Protein AF-A0A4P8NWW1-F1 (afdb_monomer)

Radius of gyration: 27.68 Å; Cα contacts (8 Å, |Δi|>4): 545; chains: 1; bounding box: 70×54×99 Å

Secondary structure (DSSP, 8-state):
---------------HHHHHHHHHHHHHHHHHHHHHHHHHHHHT--SSS-S-TT---TTTTSTTT--STHHHHHHHHHHHHHHHHHHHHHHHHHHHHHSSPTT--GGGS-HHHHHHHHHHHHHHHHHHHHHHHHHHHHHHHHS---SS-GGGT--HHHHHTT------HHHHHHHHHSTTTTTSPPPPHHHHHHHHHHHHHHEEEEE-TTS-EEEEEEEEGGGHHHHHHHHHHH--SEEEEETTTEEEEEE--HHHHHHHHHHHTTT---HHHHHHHHHHHHHHHTSS--SS-PPPPP-------SSSSHHHHHHHHHEEEEEEE-SSSS-EEEEEEEEEESGGGHHHHHHHHHHHT--EEEE-SSTTEEEEEEESHHHHHHHHHHHHHTTTT--HHHHHHHHHHHHHHHHHHHTTTSSHHHHHHHHHHHHHHT-----

Structure (mmCIF, N/CA/C/O backbone):
data_AF-A0A4P8NWW1-F1
#
_entry.id   AF-A0A4P8NWW1-F1
#
loop_
_atom_site.group_PDB
_atom_site.id
_atom_site.type_symbol
_atom_site.label_atom_id
_atom_site.label_alt_id
_atom_site.label_comp_id
_atom_site.label_asym_id
_atom_site.label_entity_id
_atom_site.label_seq_id
_atom_site.pdbx_PDB_ins_code
_atom_site.Cartn_x
_atom_site.Cartn_y
_atom_site.Cartn_z
_atom_site.occupancy
_atom_site.B_iso_or_equiv
_atom_site.auth_seq_id
_atom_site.auth_comp_id
_atom_site.auth_asym_id
_atom_site.auth_atom_id
_atom_site.pdbx_PDB_model_num
ATOM 1 N N . MET A 1 1 ? -26.104 7.869 -70.528 1.00 32.19 1 MET A N 1
ATOM 2 C CA . MET A 1 1 ? -25.045 7.899 -71.563 1.00 32.19 1 MET A CA 1
ATOM 3 C C . MET A 1 1 ? -24.448 9.301 -71.593 1.00 32.19 1 MET A C 1
ATOM 5 O O . MET A 1 1 ? -25.108 10.221 -72.036 1.00 32.19 1 MET A O 1
ATOM 9 N N . ILE A 1 2 ? -23.419 9.546 -70.782 1.00 38.09 2 ILE A N 1
ATOM 10 C CA . ILE A 1 2 ? -22.024 9.767 -71.215 1.00 38.09 2 ILE A CA 1
ATOM 11 C C . ILE A 1 2 ? -21.877 10.932 -72.208 1.00 38.09 2 ILE A C 1
ATOM 13 O O . ILE A 1 2 ? -22.088 10.762 -73.403 1.00 38.09 2 ILE A O 1
ATOM 17 N N . LYS A 1 3 ? -21.346 12.056 -71.718 1.00 30.05 3 LYS A N 1
ATOM 18 C CA . LYS A 1 3 ? -20.179 12.682 -72.349 1.00 30.05 3 LYS A CA 1
ATOM 19 C C . LYS A 1 3 ? -19.325 13.379 -71.294 1.00 30.05 3 LYS A C 1
ATOM 21 O O . LYS A 1 3 ? -19.803 14.184 -70.503 1.00 30.05 3 LYS A O 1
ATOM 26 N N . GLN A 1 4 ? -18.074 12.941 -71.263 1.00 38.28 4 GLN A N 1
ATOM 27 C CA . GLN A 1 4 ? -16.996 13.375 -70.392 1.00 38.28 4 GLN A CA 1
ATOM 28 C C . GLN A 1 4 ? -16.669 14.853 -70.622 1.00 38.28 4 GLN A C 1
ATOM 30 O O . GLN A 1 4 ? -16.572 15.295 -71.765 1.00 38.28 4 GLN A O 1
ATOM 35 N N . TRP A 1 5 ? -16.390 15.574 -69.537 1.00 28.94 5 TRP A N 1
ATOM 36 C CA . TRP A 1 5 ? -15.520 16.744 -69.574 1.00 28.94 5 TRP A CA 1
ATOM 37 C C . TRP A 1 5 ? -14.278 16.417 -68.748 1.00 28.94 5 TRP A C 1
ATOM 39 O O . TRP A 1 5 ? -14.261 16.488 -67.520 1.00 28.94 5 TRP A O 1
ATOM 49 N N . THR A 1 6 ? -13.257 15.935 -69.448 1.00 46.81 6 THR A N 1
ATOM 50 C CA . THR A 1 6 ? -11.897 15.746 -68.951 1.00 46.81 6 THR A CA 1
ATOM 51 C C . THR A 1 6 ? -11.188 17.096 -68.958 1.00 46.81 6 THR A C 1
ATOM 53 O O . THR A 1 6 ? -10.738 17.556 -70.003 1.00 46.81 6 THR A O 1
ATOM 56 N N . GLY A 1 7 ? -11.083 17.721 -67.789 1.00 31.69 7 GLY A N 1
ATOM 57 C CA . GLY A 1 7 ? -10.144 18.809 -67.519 1.00 31.69 7 GLY A CA 1
ATOM 58 C C . GLY A 1 7 ? -9.296 18.437 -66.300 1.00 31.69 7 GLY A C 1
ATOM 59 O O . GLY A 1 7 ? -9.833 17.836 -65.362 1.00 31.69 7 GLY A O 1
ATOM 60 N N . PRO A 1 8 ? -7.984 18.725 -66.290 1.00 31.38 8 PRO A N 1
ATOM 61 C CA . PRO A 1 8 ? -7.112 18.313 -65.203 1.00 31.38 8 PRO A CA 1
ATOM 62 C C . PRO A 1 8 ? -7.556 19.033 -63.929 1.00 31.38 8 PRO A C 1
ATOM 64 O O . PRO A 1 8 ? -7.483 20.259 -63.843 1.00 31.38 8 PRO A O 1
ATOM 67 N N . ARG A 1 9 ? -8.006 18.284 -62.911 1.00 33.44 9 ARG A N 1
ATOM 68 C CA . ARG A 1 9 ? -8.023 18.830 -61.552 1.00 33.44 9 ARG A CA 1
ATOM 69 C C . ARG A 1 9 ? -6.575 19.097 -61.203 1.00 33.44 9 ARG A C 1
ATOM 71 O O . ARG A 1 9 ? -5.836 18.175 -60.873 1.00 33.44 9 ARG A O 1
ATOM 78 N N . VAL A 1 10 ? -6.204 20.367 -61.325 1.00 33.72 10 VAL A N 1
ATOM 79 C CA . VAL A 1 10 ? -5.019 20.967 -60.735 1.00 33.72 10 VAL A CA 1
ATOM 80 C C . VAL A 1 10 ? -4.904 20.389 -59.335 1.00 33.72 10 VAL A C 1
ATOM 82 O O . VAL A 1 10 ? -5.680 20.710 -58.434 1.00 33.72 10 VAL A O 1
ATOM 85 N N . GLN A 1 11 ? -3.967 19.460 -59.191 1.00 36.72 11 GLN A N 1
ATOM 86 C CA . GLN A 1 11 ? -3.536 18.924 -57.922 1.00 36.72 11 GLN A CA 1
ATOM 87 C C . GLN A 1 11 ? -2.785 20.083 -57.280 1.00 36.72 11 GLN A C 1
ATOM 89 O O . GLN A 1 11 ? -1.569 20.219 -57.417 1.00 36.72 11 GLN A O 1
ATOM 94 N N . SER A 1 12 ? -3.541 21.021 -56.698 1.00 34.25 12 SER A N 1
ATOM 95 C CA . SER A 1 12 ? -2.944 22.110 -55.956 1.00 34.25 12 SER A CA 1
ATOM 96 C C . SER A 1 12 ? -2.092 21.438 -54.897 1.00 34.25 12 SER A C 1
ATOM 98 O O . SER A 1 12 ? -2.551 20.563 -54.156 1.00 34.25 12 SER A O 1
ATOM 100 N N . ARG A 1 13 ? -0.802 21.772 -54.916 1.00 39.47 13 ARG A N 1
ATOM 101 C CA . ARG A 1 13 ? 0.135 21.472 -53.846 1.00 39.47 13 ARG A CA 1
ATOM 102 C C . ARG A 1 13 ? -0.542 21.895 -52.540 1.00 39.47 13 ARG A C 1
ATOM 104 O O . ARG A 1 13 ? -0.428 23.048 -52.139 1.00 39.47 13 ARG A O 1
ATOM 111 N N . LYS A 1 14 ? -1.234 20.976 -51.860 1.00 40.03 14 LYS A N 1
ATOM 112 C CA . LYS A 1 14 ? -1.420 21.062 -50.415 1.00 40.03 14 LYS A CA 1
ATOM 113 C C . LYS A 1 14 ? -0.029 20.832 -49.866 1.00 40.03 14 LYS A C 1
ATOM 115 O O . LYS A 1 14 ? 0.466 19.716 -49.762 1.00 40.03 14 LYS A O 1
ATOM 120 N N . THR A 1 15 ? 0.639 21.964 -49.733 1.00 36.03 15 THR A N 1
ATOM 121 C CA . THR A 1 15 ? 2.016 22.163 -49.344 1.00 36.03 15 THR A CA 1
ATOM 122 C C . THR A 1 15 ? 2.398 21.220 -48.211 1.00 36.03 15 THR A C 1
ATOM 124 O O . THR A 1 15 ? 1.641 21.030 -47.254 1.00 36.03 15 THR A O 1
ATOM 127 N N . LEU A 1 16 ? 3.621 20.692 -48.285 1.00 36.16 16 LEU A N 1
ATOM 128 C CA . LEU A 1 16 ? 4.319 20.033 -47.178 1.00 36.16 16 LEU A CA 1
ATOM 129 C C . LEU A 1 16 ? 4.215 20.839 -45.860 1.00 36.16 16 LEU A C 1
ATOM 131 O O . LEU A 1 16 ? 4.275 20.256 -44.781 1.00 36.16 16 LEU A O 1
ATOM 135 N N . SER A 1 17 ? 3.985 22.160 -45.936 1.00 38.06 17 SER A N 1
ATOM 136 C CA . SER A 1 17 ? 3.735 23.012 -44.770 1.00 38.06 17 SER A CA 1
ATOM 137 C C . SER A 1 17 ? 2.438 22.677 -44.024 1.00 38.06 17 SER A C 1
ATOM 139 O O . SER A 1 17 ? 2.439 22.740 -42.803 1.00 38.06 17 SER A O 1
ATOM 141 N N . SER A 1 18 ? 1.364 22.234 -44.690 1.00 44.62 18 SER A N 1
ATOM 142 C CA . SER A 1 18 ? 0.098 21.865 -44.025 1.00 44.62 18 SER A CA 1
ATOM 143 C C . SER A 1 18 ? 0.214 20.584 -43.191 1.00 44.62 18 SER A C 1
ATOM 145 O O . SER A 1 18 ? -0.376 20.488 -42.115 1.00 44.62 18 SER A O 1
ATOM 147 N N . SER A 1 19 ? 1.034 19.634 -43.651 1.00 46.31 19 SER A N 1
ATOM 148 C CA . SER A 1 19 ? 1.353 18.389 -42.948 1.00 46.31 19 SER A CA 1
ATOM 149 C C . SER A 1 19 ? 2.227 18.639 -41.720 1.00 46.31 19 SER A C 1
ATOM 151 O O . SER A 1 19 ? 1.983 18.036 -40.676 1.00 46.31 19 SER A O 1
ATOM 153 N N . LEU A 1 20 ? 3.223 19.522 -41.830 1.00 44.34 20 LEU A N 1
ATOM 154 C CA . LEU A 1 20 ? 4.071 19.902 -40.701 1.00 44.34 20 LEU A CA 1
ATOM 155 C C . LEU A 1 20 ? 3.281 20.723 -39.674 1.00 44.34 20 LEU A C 1
ATOM 157 O O . LEU A 1 20 ? 3.388 20.465 -38.482 1.00 44.34 20 LEU A O 1
ATOM 161 N N . PHE A 1 21 ? 2.419 21.634 -40.132 1.00 41.75 21 PHE A N 1
ATOM 162 C CA . PHE A 1 21 ? 1.551 22.445 -39.278 1.00 41.75 21 PHE A CA 1
ATOM 163 C C . PHE A 1 21 ? 0.512 21.591 -38.535 1.00 41.75 21 PHE A C 1
ATOM 165 O O . PHE A 1 21 ? 0.325 21.773 -37.339 1.00 41.75 21 PHE A O 1
ATOM 172 N N . HIS A 1 22 ? -0.087 20.583 -39.184 1.00 49.75 22 HIS A N 1
ATOM 173 C CA . HIS A 1 22 ? -0.968 19.616 -38.512 1.00 49.75 22 HIS A CA 1
ATOM 174 C C . HIS A 1 22 ? -0.215 18.717 -37.527 1.00 49.75 22 HIS A C 1
ATOM 176 O O . HIS A 1 22 ? -0.719 18.453 -36.442 1.00 49.75 22 HIS A O 1
ATOM 182 N N . ARG A 1 23 ? 1.000 18.265 -37.863 1.00 47.06 23 ARG A N 1
ATOM 183 C CA . ARG A 1 23 ? 1.832 17.470 -36.944 1.00 47.06 23 ARG A CA 1
ATOM 184 C C . ARG A 1 23 ? 2.255 18.282 -35.721 1.00 47.06 23 ARG A C 1
ATOM 186 O O . ARG A 1 23 ? 2.210 17.756 -34.615 1.00 47.06 23 ARG A O 1
ATOM 193 N N . ILE A 1 24 ? 2.600 19.556 -35.907 1.00 47.06 24 ILE A N 1
ATOM 194 C CA . ILE A 1 24 ? 2.921 20.492 -34.824 1.00 47.06 24 ILE A CA 1
ATOM 195 C C . ILE A 1 24 ? 1.677 20.790 -33.990 1.00 47.06 24 ILE A C 1
ATOM 197 O O . ILE A 1 24 ? 1.785 20.737 -32.775 1.00 47.06 24 ILE A O 1
ATOM 201 N N . ILE A 1 25 ? 0.505 21.018 -34.596 1.00 48.00 25 ILE A N 1
ATOM 202 C CA . ILE A 1 25 ? -0.755 21.205 -33.863 1.00 48.00 25 ILE A CA 1
ATOM 203 C C . ILE A 1 25 ? -1.078 19.960 -33.051 1.00 48.00 25 ILE A C 1
ATOM 205 O O . ILE A 1 25 ? -1.258 20.090 -31.856 1.00 48.00 25 ILE A O 1
ATOM 209 N N . VAL A 1 26 ? -1.082 18.758 -33.631 1.00 49.09 26 VAL A N 1
ATOM 210 C CA . VAL A 1 26 ? -1.387 17.518 -32.897 1.00 49.09 26 VAL A CA 1
ATOM 211 C C . VAL A 1 26 ? -0.372 17.263 -31.778 1.00 49.09 26 VAL A C 1
ATOM 213 O O . VAL A 1 26 ? -0.776 16.881 -30.685 1.00 49.09 26 VAL A O 1
ATOM 216 N N . LEU A 1 27 ? 0.921 17.535 -31.986 1.00 47.03 27 LEU A N 1
ATOM 217 C CA . LEU A 1 27 ? 1.941 17.425 -30.935 1.00 47.03 27 LEU A CA 1
ATOM 218 C C . LEU A 1 27 ? 1.785 18.498 -29.846 1.00 47.03 27 LEU A C 1
ATOM 220 O O . LEU A 1 27 ? 1.883 18.167 -28.668 1.00 47.03 27 LEU A O 1
ATOM 224 N N . TYR A 1 28 ? 1.486 19.753 -30.200 1.00 48.19 28 TYR A N 1
ATOM 225 C CA . TYR A 1 28 ? 1.187 20.827 -29.243 1.00 48.19 28 TYR A CA 1
ATOM 226 C C . TYR A 1 28 ? -0.140 20.605 -28.512 1.00 48.19 28 TYR A C 1
ATOM 228 O O . TYR A 1 28 ? -0.247 20.985 -27.353 1.00 48.19 28 TYR A O 1
ATOM 236 N N . TYR A 1 29 ? -1.130 19.975 -29.148 1.00 50.66 29 TYR A N 1
ATOM 237 C CA . TYR A 1 29 ? -2.439 19.664 -28.571 1.00 50.66 29 TYR A CA 1
ATOM 238 C C . TYR A 1 29 ? -2.359 18.443 -27.654 1.00 50.66 29 TYR A C 1
ATOM 240 O O . TYR A 1 29 ? -2.917 18.470 -26.567 1.00 50.66 29 TYR A O 1
ATOM 248 N N . MET A 1 30 ? -1.600 17.407 -28.027 1.00 45.44 30 MET A N 1
ATOM 249 C CA . MET A 1 30 ? -1.312 16.257 -27.160 1.00 45.44 30 MET A CA 1
ATOM 250 C C . MET A 1 30 ? -0.456 16.671 -25.961 1.00 45.44 30 MET A C 1
ATOM 252 O O . MET A 1 30 ? -0.782 16.345 -24.824 1.00 45.44 30 MET A O 1
ATOM 256 N N . HIS A 1 31 ? 0.598 17.459 -26.187 1.00 44.41 31 HIS A N 1
ATOM 257 C CA . HIS A 1 31 ? 1.405 18.023 -25.107 1.00 44.41 31 HIS A CA 1
ATOM 258 C C . HIS A 1 31 ? 0.605 19.031 -24.270 1.00 44.41 31 HIS A C 1
ATOM 260 O O . HIS A 1 31 ? 0.808 19.105 -23.065 1.00 44.41 31 HIS A O 1
ATOM 266 N N . GLY A 1 32 ? -0.325 19.762 -24.893 1.00 43.28 32 GLY A N 1
ATOM 267 C CA . GLY A 1 32 ? -1.259 20.697 -24.275 1.00 43.28 32 GLY A CA 1
ATOM 268 C C . GLY A 1 32 ? -2.237 19.997 -23.346 1.00 43.28 32 GLY A C 1
ATOM 269 O O . GLY A 1 32 ? -2.194 20.287 -22.165 1.00 43.28 32 GLY A O 1
ATOM 270 N N . ILE A 1 33 ? -3.019 19.029 -23.833 1.00 45.59 33 ILE A N 1
ATOM 271 C CA . ILE A 1 33 ? -3.983 18.231 -23.054 1.00 45.59 33 ILE A CA 1
ATOM 272 C C . ILE A 1 33 ? -3.285 17.492 -21.910 1.00 45.59 33 ILE A C 1
ATOM 274 O O . ILE A 1 33 ? -3.755 17.537 -20.774 1.00 45.59 33 ILE A O 1
ATOM 278 N N . VAL A 1 34 ? -2.131 16.868 -22.171 1.00 42.66 34 VAL A N 1
ATOM 279 C CA . VAL A 1 34 ? -1.360 16.180 -21.127 1.00 42.66 34 VAL A CA 1
ATOM 280 C C . VAL A 1 34 ? -0.820 17.182 -20.105 1.00 42.66 34 VAL A C 1
ATOM 282 O O . VAL A 1 34 ? -0.957 16.923 -18.911 1.00 42.66 34 VAL A O 1
ATOM 285 N N . ARG A 1 35 ? -0.287 18.348 -20.516 1.00 38.34 35 ARG A N 1
ATOM 286 C CA . ARG A 1 35 ? 0.184 19.396 -19.587 1.00 38.34 35 ARG A CA 1
ATOM 287 C C . ARG A 1 35 ? -0.931 20.129 -18.860 1.00 38.34 35 ARG A C 1
ATOM 289 O O . ARG A 1 35 ? -0.703 20.485 -17.717 1.00 38.34 35 ARG A O 1
ATOM 296 N N . THR A 1 36 ? -2.075 20.429 -19.465 1.00 38.72 36 THR A N 1
ATOM 297 C CA . THR A 1 36 ? -3.174 21.128 -18.782 1.00 38.72 36 THR A CA 1
ATOM 298 C C . THR A 1 36 ? -3.878 20.193 -17.822 1.00 38.72 36 THR A C 1
ATOM 300 O O . THR A 1 36 ? -4.126 20.609 -16.700 1.00 38.72 36 THR A O 1
ATOM 303 N N . ASN A 1 37 ? -4.088 18.921 -18.174 1.00 39.88 37 ASN A N 1
ATOM 304 C CA . ASN A 1 37 ? -4.648 17.957 -17.227 1.00 39.88 37 ASN A CA 1
ATOM 305 C C . ASN A 1 37 ? -3.676 17.677 -16.068 1.00 39.88 37 ASN A C 1
ATOM 307 O O . ASN A 1 37 ? -4.102 17.683 -14.920 1.00 39.88 37 ASN A O 1
ATOM 311 N N . THR A 1 38 ? -2.362 17.565 -16.314 1.00 36.47 38 THR A N 1
ATOM 312 C CA . THR A 1 38 ? -1.380 17.434 -15.214 1.00 36.47 38 THR A CA 1
ATOM 313 C C . THR A 1 38 ? -1.136 18.733 -14.440 1.00 36.47 38 THR A C 1
ATOM 315 O O . THR A 1 38 ? -0.861 18.666 -13.250 1.00 36.47 38 THR A O 1
ATOM 318 N N . ARG A 1 39 ? -1.250 19.924 -15.048 1.00 29.95 39 ARG A N 1
ATOM 319 C CA . ARG A 1 39 ? -1.039 21.218 -14.362 1.00 29.95 39 ARG A CA 1
ATOM 320 C C . ARG A 1 39 ? -2.264 21.745 -13.630 1.00 29.95 39 ARG A C 1
ATOM 322 O O . ARG A 1 39 ? -2.076 22.412 -12.623 1.00 29.95 39 ARG A O 1
ATOM 329 N N . VAL A 1 40 ? -3.482 21.453 -14.084 1.00 39.44 40 VAL A N 1
ATOM 330 C CA . VAL A 1 40 ? -4.698 21.726 -13.300 1.00 39.44 40 VAL A CA 1
ATOM 331 C C . VAL A 1 40 ? -4.708 20.826 -12.063 1.00 39.44 40 VAL A C 1
ATOM 333 O O . VAL A 1 40 ? -4.954 21.324 -10.973 1.00 39.44 40 VAL A O 1
ATOM 336 N N . PHE A 1 41 ? -4.275 19.563 -12.188 1.00 37.50 41 PHE A N 1
ATOM 337 C CA . PHE A 1 41 ? -3.997 18.704 -11.031 1.00 37.50 41 PHE A CA 1
ATOM 338 C C . PHE A 1 41 ? -2.832 19.217 -10.158 1.00 37.50 41 PHE A C 1
ATOM 340 O O . PHE A 1 41 ? -2.935 19.188 -8.937 1.00 37.50 41 PHE A O 1
ATOM 347 N N . ALA A 1 42 ? -1.744 19.730 -10.749 1.00 29.06 42 ALA A N 1
ATOM 348 C CA . ALA A 1 42 ? -0.561 20.176 -9.999 1.00 29.06 42 ALA A CA 1
ATOM 349 C C . ALA A 1 42 ? -0.655 21.598 -9.401 1.00 29.06 42 ALA A C 1
ATOM 351 O O . ALA A 1 42 ? 0.135 21.954 -8.526 1.00 29.06 42 ALA A O 1
ATOM 352 N N . CYS A 1 43 ? -1.588 22.444 -9.850 1.00 31.50 43 CYS A N 1
ATOM 353 C CA . CYS A 1 43 ? -1.771 23.796 -9.303 1.00 31.50 43 CYS A CA 1
ATOM 354 C C . CYS A 1 43 ? -2.413 23.780 -7.905 1.00 31.50 43 CYS A C 1
ATOM 356 O O . CYS A 1 43 ? -2.253 24.737 -7.150 1.00 31.50 43 CYS A O 1
ATOM 358 N N . TYR A 1 44 ? -3.066 22.678 -7.537 1.00 38.03 44 TYR A N 1
ATOM 359 C CA . TYR A 1 44 ? -3.618 22.449 -6.201 1.00 38.03 44 TYR A CA 1
ATOM 360 C C . TYR A 1 44 ? -2.662 21.656 -5.284 1.00 38.03 44 TYR A C 1
ATOM 362 O O . TYR A 1 44 ? -2.989 21.336 -4.147 1.00 38.03 44 TYR A O 1
ATOM 370 N N . THR A 1 45 ? -1.429 21.384 -5.734 1.00 35.69 45 THR A N 1
ATOM 371 C CA . THR A 1 45 ? -0.409 20.663 -4.955 1.00 35.69 45 THR A CA 1
ATOM 372 C C . THR A 1 45 ? 0.813 21.528 -4.677 1.00 35.69 45 THR A C 1
ATOM 374 O O . THR A 1 45 ? 1.838 21.404 -5.348 1.00 35.69 45 THR A O 1
ATOM 377 N N . ARG A 1 46 ? 0.750 22.418 -3.680 1.00 25.08 46 ARG A N 1
ATOM 378 C CA . ARG A 1 46 ? 1.951 23.041 -3.085 1.00 25.08 46 ARG A CA 1
ATOM 379 C C . ARG A 1 46 ? 1.716 23.433 -1.612 1.00 25.08 46 ARG A C 1
ATOM 381 O O . ARG A 1 46 ? 0.575 23.579 -1.196 1.00 25.08 46 ARG A O 1
ATOM 388 N N . PRO A 1 47 ? 2.770 23.540 -0.776 1.00 28.83 47 PRO A N 1
ATOM 389 C CA . PRO A 1 47 ? 3.027 22.530 0.259 1.00 28.83 47 PRO A CA 1
ATOM 390 C C . PRO A 1 47 ? 2.522 22.871 1.668 1.00 28.83 47 PRO A C 1
ATOM 392 O O . PRO A 1 47 ? 2.860 22.155 2.602 1.00 28.83 47 PRO A O 1
ATOM 395 N N . ASN A 1 48 ? 1.732 23.931 1.855 1.00 29.44 48 ASN A N 1
ATOM 396 C CA . ASN A 1 48 ? 1.391 24.432 3.194 1.00 29.44 48 ASN A CA 1
ATOM 397 C C . ASN A 1 48 ? -0.119 24.620 3.390 1.00 29.44 48 ASN A C 1
ATOM 399 O O . ASN A 1 48 ? -0.583 25.712 3.706 1.00 29.44 48 ASN A O 1
ATOM 403 N N . GLY A 1 49 ? -0.888 23.545 3.227 1.00 28.91 49 GLY A N 1
ATOM 404 C CA . GLY A 1 49 ? -2.297 23.546 3.613 1.00 28.91 49 GLY A CA 1
ATOM 405 C C . GLY A 1 49 ? -3.050 22.325 3.112 1.00 28.91 49 GLY A C 1
ATOM 406 O O . GLY A 1 49 ? -3.504 22.328 1.982 1.00 28.91 49 GLY A O 1
ATOM 407 N N . SER A 1 50 ? -3.206 21.329 3.990 1.00 30.48 50 SER A N 1
ATOM 408 C CA . SER A 1 50 ? -4.127 20.187 3.873 1.00 30.48 50 SER A CA 1
ATOM 409 C C . SER A 1 50 ? -4.002 19.344 2.594 1.00 30.48 50 SER A C 1
ATOM 411 O O . SER A 1 50 ? -4.421 19.729 1.509 1.00 30.48 50 SER A O 1
ATOM 413 N N . SER A 1 51 ? -3.490 18.126 2.740 1.00 30.25 51 SER A N 1
ATOM 414 C CA . SER A 1 51 ? -3.321 17.106 1.698 1.00 30.25 51 SER A CA 1
ATOM 415 C C . SER A 1 51 ? -4.629 16.543 1.096 1.00 30.25 51 SER A C 1
ATOM 417 O O . SER A 1 51 ? -4.654 15.388 0.690 1.00 30.25 51 SER A O 1
ATOM 419 N N . ASN A 1 52 ? -5.710 17.326 1.010 1.00 38.09 52 ASN A N 1
ATOM 420 C CA . ASN A 1 52 ? -7.048 16.850 0.628 1.00 38.09 52 ASN A CA 1
ATOM 421 C C . ASN A 1 52 ? -7.543 17.353 -0.744 1.00 38.09 52 ASN A C 1
ATOM 423 O O . ASN A 1 52 ? -8.727 17.233 -1.041 1.00 38.09 52 ASN A O 1
ATOM 427 N N . GLN A 1 53 ? -6.697 17.932 -1.599 1.00 37.41 53 GLN A N 1
ATOM 428 C CA . GLN A 1 53 ? -7.174 18.584 -2.833 1.00 37.41 53 GLN A CA 1
ATOM 429 C C . GLN A 1 53 ? -7.224 17.697 -4.086 1.00 37.41 53 GLN A C 1
ATOM 431 O O . GLN A 1 53 ? -7.416 18.216 -5.182 1.00 37.41 53 GLN A O 1
ATOM 436 N N . HIS A 1 54 ? -7.108 16.373 -3.962 1.00 41.41 54 HIS A N 1
ATOM 437 C CA . HIS A 1 54 ? -7.121 15.516 -5.152 1.00 41.41 54 HIS A CA 1
ATOM 438 C C . HIS A 1 54 ? -8.486 14.994 -5.576 1.00 41.41 54 HIS A C 1
ATOM 440 O O . HIS A 1 54 ? -8.634 14.645 -6.744 1.00 41.41 54 HIS A O 1
ATOM 446 N N . ILE A 1 55 ? -9.501 14.993 -4.706 1.00 49.53 55 ILE A N 1
ATOM 447 C CA . ILE A 1 55 ? -10.857 14.580 -5.081 1.00 49.53 55 ILE A CA 1
ATOM 448 C C . ILE A 1 55 ? -11.870 15.365 -4.232 1.00 49.53 55 ILE A C 1
ATOM 450 O O . ILE A 1 55 ? -11.845 15.283 -3.006 1.00 49.53 55 ILE A O 1
ATOM 454 N N . CYS A 1 56 ? -12.768 16.119 -4.880 1.00 57.16 56 CYS A N 1
ATOM 455 C CA . CYS A 1 56 ? -13.931 16.752 -4.242 1.00 57.16 56 CYS A CA 1
ATOM 456 C C . CYS A 1 56 ? -14.891 15.648 -3.762 1.00 57.16 56 CYS A C 1
ATOM 458 O O . CYS A 1 56 ? -15.797 15.269 -4.488 1.00 57.16 56 CYS A O 1
ATOM 460 N N . TYR A 1 57 ? -14.608 15.031 -2.617 1.00 52.44 57 TYR A N 1
ATOM 461 C CA . TYR A 1 57 ? -15.307 13.836 -2.152 1.00 52.44 57 TYR A CA 1
ATOM 462 C C . TYR A 1 57 ? -16.432 14.203 -1.165 1.00 52.44 57 TYR A C 1
ATOM 464 O O . TYR A 1 57 ? -16.125 14.728 -0.091 1.00 52.44 57 TYR A O 1
ATOM 472 N N . PRO A 1 58 ? -17.716 13.931 -1.460 1.00 50.84 58 PRO A N 1
ATOM 473 C CA . PRO A 1 58 ? -18.798 14.183 -0.512 1.00 50.84 58 PRO A CA 1
ATOM 474 C C . PRO A 1 58 ? -18.765 13.196 0.663 1.00 50.84 58 PRO A C 1
ATOM 476 O O . PRO A 1 58 ? -18.404 12.032 0.478 1.00 50.84 58 PRO A O 1
ATOM 479 N N . PRO A 1 59 ? -19.169 13.608 1.878 1.00 52.00 59 PRO A N 1
ATOM 480 C CA . PRO A 1 59 ? -19.595 14.949 2.304 1.00 52.00 59 PRO A CA 1
ATOM 481 C C . PRO A 1 59 ? -18.466 15.943 2.622 1.00 52.00 59 PRO A C 1
ATOM 483 O O . PRO A 1 59 ? -18.751 17.073 3.003 1.00 52.00 59 PRO A O 1
ATOM 486 N N . LEU A 1 60 ? -17.179 15.590 2.494 1.00 52.44 60 LEU A N 1
ATOM 487 C CA . LEU A 1 60 ? -16.095 16.551 2.781 1.00 52.44 60 LEU A CA 1
ATOM 488 C C . LEU A 1 60 ? -16.113 17.733 1.820 1.00 52.44 60 LEU A C 1
ATOM 490 O O . LEU A 1 60 ? -15.707 18.822 2.189 1.00 52.44 60 LEU A O 1
ATOM 494 N N . SER A 1 61 ? -16.604 17.544 0.606 1.00 54.25 61 SER A N 1
ATOM 495 C CA . SER A 1 61 ? -16.835 18.628 -0.333 1.00 54.25 61 SER A CA 1
ATOM 496 C C . SER A 1 61 ? -18.156 19.359 -0.120 1.00 54.25 61 SER A C 1
ATOM 498 O O . SER A 1 61 ? -18.444 20.199 -0.951 1.00 54.25 61 SER A O 1
ATOM 500 N N . ASP A 1 62 ? -18.959 19.107 0.918 1.00 60.03 62 ASP A N 1
ATOM 501 C CA . ASP A 1 62 ? -20.227 19.826 1.131 1.00 60.03 62 ASP A CA 1
ATOM 502 C C . ASP A 1 62 ? -20.046 21.142 1.899 1.00 60.03 62 ASP A C 1
ATOM 504 O O . ASP A 1 62 ? -19.022 21.402 2.543 1.00 60.03 62 ASP A O 1
ATOM 508 N N . THR A 1 63 ? -21.067 21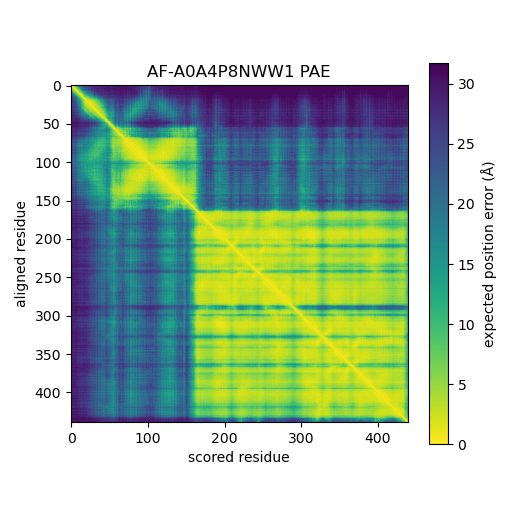.998 1.828 1.00 62.16 63 THR A N 1
ATOM 509 C CA . THR A 1 63 ? -21.112 23.320 2.471 1.00 62.16 63 THR A CA 1
ATOM 510 C C . THR A 1 63 ? -20.790 23.324 3.974 1.00 62.16 63 THR A C 1
ATOM 512 O O . THR A 1 63 ? -20.135 24.279 4.393 1.00 62.16 63 THR A O 1
ATOM 515 N N . PRO A 1 64 ? -21.115 22.298 4.796 1.00 58.34 64 PRO A N 1
ATOM 516 C CA . PRO A 1 64 ? -20.750 22.293 6.217 1.00 58.34 64 PRO A CA 1
ATOM 517 C C . PRO A 1 64 ? -19.241 22.189 6.480 1.00 58.34 64 PRO A C 1
ATOM 519 O O . PRO A 1 64 ? -18.765 22.670 7.506 1.00 58.34 64 PRO A O 1
ATOM 522 N N . TYR A 1 65 ? -18.483 21.564 5.573 1.00 52.06 65 TYR A N 1
ATOM 523 C CA . TYR A 1 65 ? -17.045 21.317 5.740 1.00 52.06 65 TYR A CA 1
ATOM 524 C C . TYR A 1 65 ? -16.188 22.278 4.908 1.00 52.06 65 TYR A C 1
ATOM 526 O O . TYR A 1 65 ? -15.071 22.611 5.304 1.00 52.06 65 TYR A O 1
ATOM 534 N N . HIS A 1 66 ? -16.719 22.767 3.784 1.00 59.09 66 HIS A N 1
ATOM 535 C CA . HIS A 1 66 ? -16.070 23.739 2.911 1.00 59.09 66 HIS A CA 1
ATOM 536 C C . HIS A 1 66 ? -17.064 24.825 2.472 1.00 59.09 66 HIS A C 1
ATOM 538 O O . HIS A 1 66 ? -17.697 24.738 1.416 1.00 59.09 66 HIS A O 1
ATOM 544 N N . LEU A 1 67 ? -17.135 25.880 3.292 1.00 58.19 67 LEU A N 1
ATOM 545 C CA . LEU A 1 67 ? -18.008 27.052 3.123 1.00 58.19 67 LEU A CA 1
ATOM 546 C C . LEU A 1 67 ? -17.574 28.005 1.989 1.00 58.19 67 LEU A C 1
ATOM 548 O O . LEU A 1 67 ? -18.336 28.884 1.602 1.00 58.19 67 LEU A O 1
ATOM 552 N N . GLY A 1 68 ? -16.343 27.879 1.480 1.00 66.00 68 GLY A N 1
ATOM 553 C CA . GLY A 1 68 ? -15.785 28.782 0.464 1.00 66.00 68 GLY A CA 1
ATOM 554 C C . GLY A 1 68 ? -15.974 28.300 -0.985 1.00 66.00 68 GLY A C 1
ATOM 555 O O . GLY A 1 68 ? -16.102 27.096 -1.216 1.00 66.00 68 GLY A O 1
ATOM 556 N N . PRO A 1 69 ? -15.858 29.203 -1.983 1.00 71.81 69 PRO A N 1
ATOM 557 C CA . PRO A 1 69 ? -16.055 28.892 -3.408 1.00 71.81 69 PRO A CA 1
ATOM 558 C C . PRO A 1 69 ? -14.915 28.061 -4.020 1.00 71.81 69 PRO A C 1
ATOM 560 O O . PRO A 1 69 ? -14.934 27.745 -5.206 1.00 71.81 69 PRO A O 1
ATOM 563 N N . ALA A 1 70 ? -13.882 27.731 -3.239 1.00 68.25 70 ALA A N 1
ATOM 564 C CA . ALA A 1 70 ? -12.702 27.018 -3.719 1.00 68.25 70 ALA A CA 1
ATOM 565 C C . ALA A 1 70 ? -13.055 25.646 -4.315 1.00 68.25 70 ALA A C 1
ATOM 567 O O . ALA A 1 70 ? -12.489 25.260 -5.337 1.00 68.25 70 ALA A O 1
ATOM 568 N N . VAL A 1 71 ? -14.008 24.934 -3.706 1.00 65.12 71 VAL A N 1
ATOM 569 C CA . VAL A 1 71 ? -14.477 23.631 -4.199 1.00 65.12 71 VAL A CA 1
ATOM 570 C C . VAL A 1 71 ? -15.267 23.807 -5.498 1.00 65.12 71 VAL A C 1
ATOM 572 O O . VAL A 1 71 ? -14.998 23.102 -6.464 1.00 65.12 71 VAL A O 1
ATOM 575 N N . ASP A 1 72 ? -16.144 24.809 -5.581 1.00 75.31 72 ASP A N 1
ATOM 576 C CA . ASP A 1 72 ? -16.950 25.079 -6.782 1.00 75.31 72 ASP A CA 1
ATOM 577 C C . ASP A 1 72 ? -16.086 25.518 -7.975 1.00 75.31 72 ASP A C 1
ATOM 579 O O . ASP A 1 72 ? -16.287 25.062 -9.100 1.00 75.31 72 ASP A O 1
ATOM 583 N N . LEU A 1 73 ? -15.056 26.337 -7.734 1.00 74.06 73 LEU A N 1
ATOM 584 C CA . LEU A 1 73 ? -14.073 26.720 -8.753 1.00 74.06 73 LEU A CA 1
ATOM 585 C C . LEU A 1 73 ? -13.217 25.532 -9.205 1.00 74.06 73 LEU A C 1
ATOM 587 O O . LEU A 1 73 ? -12.889 25.428 -10.387 1.00 74.06 73 LEU A O 1
ATOM 591 N N . SER A 1 74 ? -12.885 24.618 -8.290 1.00 67.31 74 SER A N 1
ATOM 592 C CA . SER A 1 74 ? -12.162 23.386 -8.626 1.00 67.31 74 SER A CA 1
ATOM 593 C C . SER A 1 74 ? -13.028 22.477 -9.502 1.00 67.31 74 SER A C 1
ATOM 595 O O . SER A 1 74 ? -12.570 22.014 -10.549 1.00 67.31 74 SER A O 1
ATOM 597 N N . ILE A 1 75 ? -14.307 22.313 -9.148 1.00 75.38 75 ILE A N 1
ATOM 598 C CA . ILE A 1 75 ? -15.304 21.604 -9.956 1.00 75.38 75 ILE A CA 1
ATOM 599 C C . ILE A 1 75 ? -15.417 22.236 -11.351 1.00 75.38 75 ILE A C 1
ATOM 601 O O . ILE A 1 75 ? -15.344 21.526 -12.355 1.00 75.38 75 ILE A O 1
ATOM 605 N N . LEU A 1 76 ? -15.533 23.563 -11.442 1.00 79.75 76 LEU A N 1
ATOM 606 C CA . LEU A 1 76 ? -15.610 24.278 -12.717 1.00 79.75 76 LEU A CA 1
ATOM 607 C C . LEU A 1 76 ? -14.344 24.082 -13.567 1.00 79.75 76 LEU A C 1
ATOM 609 O O . LEU A 1 76 ? -14.432 23.833 -14.770 1.00 79.75 76 LEU A O 1
ATOM 613 N N . SER A 1 77 ? -13.163 24.143 -12.947 1.00 74.31 77 SER A N 1
ATOM 614 C CA . SER A 1 77 ? -11.885 23.929 -13.634 1.00 74.31 77 SER A CA 1
ATOM 615 C C . SER A 1 77 ? -11.791 22.530 -14.252 1.00 74.31 77 SER A C 1
ATOM 617 O O . SER A 1 77 ? -11.335 22.380 -15.389 1.00 74.31 77 SER A O 1
ATOM 619 N N . LEU A 1 78 ? -12.307 21.518 -13.548 1.00 77.06 78 LEU A N 1
ATOM 620 C CA . LEU A 1 78 ? -12.324 20.135 -14.004 1.00 77.06 78 LEU A CA 1
ATOM 621 C C . LEU A 1 78 ? -13.312 19.930 -15.161 1.00 77.06 78 LEU A C 1
ATOM 623 O O . LEU A 1 78 ? -12.998 19.206 -16.105 1.00 77.06 78 LEU A O 1
ATOM 627 N N . HIS A 1 79 ? -14.450 20.633 -15.163 1.00 80.62 79 HIS A N 1
ATOM 628 C CA . HIS A 1 79 ? -15.374 20.649 -16.303 1.00 80.62 79 HIS A CA 1
ATOM 629 C C . HIS A 1 79 ? -14.739 21.267 -17.551 1.00 80.62 79 HIS A C 1
ATOM 631 O O . HIS A 1 79 ? -14.851 20.705 -18.639 1.00 80.62 79 HIS A O 1
ATOM 637 N N . ILE A 1 80 ? -14.027 22.389 -17.408 1.00 82.00 80 ILE A N 1
ATOM 638 C CA . ILE A 1 80 ? -13.331 23.039 -18.531 1.00 82.00 80 ILE A CA 1
ATOM 639 C C . ILE A 1 80 ? -12.223 22.125 -19.079 1.00 82.00 80 ILE A C 1
ATOM 641 O O . ILE A 1 80 ? -12.084 21.969 -20.296 1.00 82.00 80 ILE A O 1
ATOM 645 N N . ALA A 1 81 ? -11.466 21.470 -18.194 1.00 78.25 81 ALA A N 1
ATOM 646 C CA . ALA A 1 81 ? -10.448 20.491 -18.572 1.00 78.25 81 ALA A CA 1
ATOM 647 C C . ALA A 1 81 ? -11.053 19.267 -19.292 1.00 78.25 81 ALA A C 1
ATOM 649 O O . ALA A 1 81 ? -10.543 18.827 -20.331 1.00 78.25 81 ALA A O 1
ATOM 650 N N . GLY A 1 82 ? -12.185 18.760 -18.792 1.00 81.25 82 GLY A N 1
ATOM 651 C CA . GLY A 1 82 ? -12.956 17.684 -19.413 1.00 81.25 82 GLY A CA 1
ATOM 652 C C . GLY A 1 82 ? -13.487 18.067 -20.796 1.00 81.25 82 GLY A C 1
ATOM 653 O O . GLY A 1 82 ? -13.303 17.316 -21.752 1.00 81.25 82 GLY A O 1
ATOM 654 N N . PHE A 1 83 ? -14.056 19.267 -20.943 1.00 83.75 83 PHE A N 1
ATOM 655 C CA . PHE A 1 83 ? -14.558 19.776 -22.222 1.00 83.75 83 PHE A CA 1
ATOM 656 C C . PHE A 1 83 ? -13.445 19.928 -23.268 1.00 83.75 83 PHE A C 1
ATOM 658 O O . PHE A 1 83 ? -13.606 19.512 -24.415 1.00 83.75 83 PHE A O 1
ATOM 665 N N . SER A 1 84 ? -12.281 20.447 -22.868 1.00 83.00 84 SER A N 1
ATOM 666 C CA . SER A 1 84 ? -11.099 20.521 -23.737 1.00 83.00 84 SER A CA 1
ATOM 667 C C . SER A 1 84 ? -10.665 19.132 -24.229 1.00 83.00 84 SER A C 1
ATOM 669 O O . SER A 1 84 ? -10.401 18.927 -25.416 1.00 83.00 84 SER A O 1
ATOM 671 N N . SER A 1 85 ? -10.679 18.143 -23.332 1.00 80.94 85 SER A N 1
ATOM 672 C CA . SER A 1 85 ? -10.325 16.758 -23.654 1.00 80.94 85 SER A CA 1
ATOM 673 C C . SER A 1 85 ? -11.354 16.088 -24.581 1.00 80.94 85 SER A C 1
ATOM 675 O O . SER A 1 85 ? -10.960 15.368 -25.500 1.00 80.94 85 SER A O 1
ATOM 677 N N . LEU A 1 86 ? -12.653 16.377 -24.418 1.00 87.00 86 LEU A N 1
ATOM 678 C CA . LEU A 1 86 ? -13.726 15.934 -25.323 1.00 87.00 86 LEU A CA 1
ATOM 679 C C . LEU A 1 86 ? -13.552 16.506 -26.736 1.00 87.00 86 LEU A C 1
ATOM 681 O O . LEU A 1 86 ? -13.587 15.760 -27.716 1.00 87.00 86 LEU A O 1
ATOM 685 N N . MET A 1 87 ? -13.294 17.812 -26.850 1.00 86.56 87 MET A N 1
ATOM 686 C CA . MET A 1 87 ? -13.023 18.462 -28.138 1.00 86.56 87 MET A CA 1
ATOM 687 C C . MET A 1 87 ? -11.767 17.886 -28.806 1.00 86.56 87 MET A C 1
ATOM 689 O O . MET A 1 87 ? -11.758 17.645 -30.015 1.00 86.56 87 MET A O 1
ATOM 693 N N . GLY A 1 88 ? -10.730 17.589 -28.017 1.00 83.44 88 GLY A N 1
ATOM 694 C CA . GLY A 1 88 ? -9.535 16.885 -28.481 1.00 83.44 88 GLY A CA 1
ATOM 695 C C . GLY A 1 88 ? -9.839 15.489 -29.028 1.00 83.44 88 GLY A C 1
ATOM 696 O O . GLY A 1 88 ? -9.385 15.151 -30.122 1.00 83.44 88 GLY A O 1
ATOM 697 N N . ALA A 1 89 ? -10.646 14.696 -28.320 1.00 84.81 89 ALA A N 1
ATOM 698 C CA . ALA A 1 89 ? -11.054 13.365 -28.763 1.00 84.81 89 ALA A CA 1
ATOM 699 C C . ALA A 1 89 ? -11.825 13.411 -30.095 1.00 84.81 89 ALA A C 1
ATOM 701 O O . ALA A 1 89 ? -11.481 12.683 -31.028 1.00 84.81 89 ALA A O 1
ATOM 702 N N . ILE A 1 90 ? -12.796 14.323 -30.233 1.00 91.56 90 ILE A N 1
ATOM 703 C CA . ILE A 1 90 ? -13.553 14.527 -31.481 1.00 91.56 90 ILE A CA 1
ATOM 704 C C . ILE A 1 90 ? -12.613 14.927 -32.627 1.00 91.56 90 ILE A C 1
ATOM 706 O O . ILE A 1 90 ? -12.708 14.390 -33.735 1.00 91.56 90 ILE A O 1
ATOM 710 N N . ASN A 1 91 ? -11.663 15.828 -32.368 1.00 88.19 91 ASN A N 1
ATOM 711 C CA . ASN A 1 91 ? -10.690 16.256 -33.369 1.00 88.19 91 ASN A CA 1
ATOM 712 C C . ASN A 1 91 ? -9.805 15.091 -33.847 1.00 88.19 91 ASN A C 1
ATOM 714 O O . ASN A 1 91 ? -9.582 14.922 -35.044 1.00 88.19 91 ASN A O 1
ATOM 718 N N . ILE A 1 92 ? -9.343 14.235 -32.934 1.00 87.12 92 ILE A N 1
ATOM 719 C CA . ILE A 1 92 ? -8.548 13.053 -33.284 1.00 87.12 92 ILE A CA 1
ATOM 720 C C . ILE A 1 92 ? -9.376 12.037 -34.084 1.00 87.12 92 ILE A C 1
ATOM 722 O O . ILE A 1 92 ? -8.900 11.553 -35.111 1.00 87.12 92 ILE A O 1
ATOM 726 N N . ILE A 1 93 ? -10.621 11.762 -33.680 1.00 91.38 93 ILE A N 1
ATOM 727 C CA . ILE A 1 93 ? -11.531 10.854 -34.402 1.00 91.38 93 ILE A CA 1
ATOM 728 C C . ILE A 1 93 ? -11.749 11.348 -35.835 1.00 91.38 93 ILE A C 1
ATOM 730 O O . ILE A 1 93 ? -11.533 10.608 -36.797 1.00 91.38 93 ILE A O 1
ATOM 734 N N . THR A 1 94 ? -12.130 12.615 -35.989 1.00 91.00 94 THR A N 1
ATOM 735 C CA . THR A 1 94 ? -12.395 13.217 -37.303 1.00 91.00 94 THR A CA 1
ATOM 736 C C . THR A 1 94 ? -11.135 13.276 -38.167 1.00 91.00 94 THR A C 1
ATOM 738 O O . THR A 1 94 ? -11.195 12.953 -39.352 1.00 91.00 94 THR A O 1
ATOM 741 N N . THR A 1 95 ? -9.977 13.593 -37.584 1.00 89.06 95 THR A N 1
ATOM 742 C CA . THR A 1 95 ? -8.683 13.585 -38.281 1.00 89.06 95 THR A CA 1
ATOM 743 C C . THR A 1 95 ? -8.339 12.191 -38.801 1.00 89.06 95 THR A C 1
ATOM 745 O O . THR A 1 95 ? -7.998 12.045 -39.973 1.00 89.06 95 THR A O 1
ATOM 748 N N . ILE A 1 96 ? -8.470 11.151 -37.971 1.00 88.38 96 ILE A N 1
ATOM 749 C CA . ILE A 1 96 ? -8.160 9.772 -38.371 1.00 88.38 96 ILE A CA 1
ATOM 750 C C . ILE A 1 96 ? -9.119 9.278 -39.452 1.00 88.38 96 ILE A C 1
ATOM 752 O O . ILE A 1 96 ? -8.696 8.518 -40.311 1.00 88.38 96 ILE A O 1
ATOM 756 N N . ILE A 1 97 ? -10.382 9.706 -39.461 1.00 88.56 97 ILE A N 1
ATOM 757 C CA . ILE A 1 97 ? -11.338 9.307 -40.502 1.00 88.56 97 ILE A CA 1
ATOM 758 C C . ILE A 1 97 ? -11.056 10.041 -41.822 1.00 88.56 97 ILE A C 1
ATOM 760 O O . ILE A 1 97 ? -11.042 9.398 -42.879 1.00 88.56 97 ILE A O 1
ATOM 764 N N . ASN A 1 98 ? -10.799 11.353 -41.757 1.00 85.75 98 ASN A N 1
ATOM 765 C CA . ASN A 1 98 ? -10.768 12.248 -42.919 1.00 85.75 98 ASN A CA 1
ATOM 766 C C . ASN A 1 98 ? -9.383 12.422 -43.555 1.00 85.75 98 ASN A C 1
ATOM 768 O O . ASN A 1 98 ? -9.297 12.713 -44.746 1.00 85.75 98 ASN A O 1
ATOM 772 N N . MET A 1 99 ? -8.295 12.251 -42.798 1.00 85.06 99 MET A N 1
ATOM 773 C CA . MET A 1 99 ? -6.924 12.435 -43.298 1.00 85.06 99 MET A CA 1
ATOM 774 C C . MET A 1 99 ? -6.236 11.125 -43.707 1.00 85.06 99 MET A C 1
ATOM 776 O O . MET A 1 99 ? -5.015 11.088 -43.866 1.00 85.06 99 MET A O 1
ATOM 780 N N . ARG A 1 100 ? -6.999 10.042 -43.902 1.00 86.38 100 ARG A N 1
ATOM 781 C CA . ARG A 1 100 ? -6.461 8.786 -44.451 1.00 86.38 100 ARG A CA 1
ATOM 782 C C . ARG A 1 100 ? -6.018 8.983 -45.892 1.00 86.38 100 ARG A C 1
ATOM 784 O O . ARG A 1 100 ? -6.618 9.753 -46.641 1.00 86.38 100 ARG A O 1
ATOM 791 N N . ALA A 1 101 ? -4.980 8.250 -46.286 1.00 83.38 101 ALA A N 1
ATOM 792 C CA . ALA A 1 101 ? -4.558 8.220 -47.677 1.00 83.38 101 ALA A CA 1
ATOM 793 C C . ALA A 1 101 ? -5.725 7.735 -48.567 1.00 83.38 101 ALA A C 1
ATOM 795 O O . ALA A 1 101 ? -6.391 6.756 -48.206 1.00 83.38 101 ALA A O 1
ATOM 796 N N . PRO A 1 102 ? -5.992 8.388 -49.713 1.00 81.94 102 PRO A N 1
ATOM 797 C CA . PRO A 1 102 ? -7.054 7.968 -50.622 1.00 81.94 102 PRO A CA 1
ATOM 798 C C . PRO A 1 102 ? -6.868 6.504 -51.042 1.00 81.94 102 PRO A C 1
ATOM 800 O O . PRO A 1 102 ? -5.788 6.121 -51.485 1.00 81.94 102 PRO A O 1
ATOM 803 N N . GLY A 1 103 ? -7.909 5.683 -50.888 1.00 83.75 103 GLY A N 1
ATOM 804 C CA . GLY A 1 103 ? -7.864 4.249 -51.208 1.00 83.75 103 GLY A CA 1
ATOM 805 C C . GLY A 1 103 ? -7.326 3.339 -50.094 1.00 83.75 103 GLY A C 1
ATOM 806 O O . GLY A 1 103 ? -7.270 2.124 -50.279 1.00 83.75 103 GLY A O 1
ATOM 807 N N . MET A 1 104 ? -6.961 3.880 -48.926 1.00 87.06 104 MET A N 1
ATOM 808 C CA . MET A 1 104 ? -6.561 3.082 -47.765 1.00 87.06 104 MET A CA 1
ATOM 809 C C . MET A 1 104 ? -7.775 2.704 -46.902 1.00 87.06 104 MET A C 1
ATOM 811 O O . MET A 1 104 ? -8.501 3.576 -46.424 1.00 87.06 104 MET A O 1
ATOM 815 N N . SER A 1 105 ? -7.988 1.404 -46.672 1.00 88.75 105 SER A N 1
ATOM 816 C CA . SER A 1 105 ? -9.016 0.911 -45.744 1.00 88.75 105 SER A CA 1
ATOM 817 C C . SER A 1 105 ? -8.614 1.139 -44.279 1.00 88.75 105 SER A C 1
ATOM 819 O O . SER A 1 105 ? -7.435 1.295 -43.962 1.00 88.75 105 SER A O 1
ATOM 821 N N . MET A 1 106 ? -9.591 1.152 -43.363 1.00 87.38 106 MET A N 1
ATOM 822 C CA . MET A 1 106 ? -9.344 1.372 -41.927 1.00 87.38 106 MET A CA 1
ATOM 823 C C . MET A 1 106 ? -8.419 0.301 -41.327 1.00 87.38 106 MET A C 1
ATOM 825 O O . MET A 1 106 ? -7.540 0.608 -40.532 1.00 87.38 106 MET A O 1
ATOM 829 N N . GLU A 1 107 ? -8.565 -0.947 -41.768 1.00 89.19 107 GLU A N 1
ATOM 830 C CA . GLU A 1 107 ? -7.758 -2.094 -41.330 1.00 89.19 107 GLU A CA 1
ATOM 831 C C . GLU A 1 107 ? -6.269 -1.952 -41.669 1.00 89.19 107 GLU A C 1
ATOM 833 O O . GLU A 1 107 ? -5.424 -2.541 -41.007 1.00 89.19 107 GLU A O 1
ATOM 838 N N . ARG A 1 108 ? -5.935 -1.138 -42.676 1.00 86.94 108 ARG A N 1
ATOM 839 C CA . ARG A 1 108 ? -4.553 -0.900 -43.113 1.00 86.94 108 ARG A CA 1
ATOM 840 C C . ARG A 1 108 ? -3.874 0.254 -42.372 1.00 86.94 108 ARG A C 1
ATOM 842 O O . ARG A 1 108 ? -2.746 0.609 -42.707 1.00 86.94 108 ARG A O 1
ATOM 849 N N . LEU A 1 109 ? -4.542 0.867 -41.392 1.00 89.38 109 LEU A N 1
ATOM 850 C CA . LEU A 1 109 ? -3.913 1.870 -40.536 1.00 89.38 109 LEU A CA 1
ATOM 851 C C . LEU A 1 109 ? -2.831 1.235 -39.647 1.00 89.38 109 LEU A C 1
ATOM 853 O O . LEU A 1 109 ? -3.016 0.121 -39.158 1.00 89.38 109 LEU A O 1
ATOM 857 N N . PRO A 1 110 ? -1.733 1.956 -39.354 1.00 89.88 110 PRO A N 1
ATOM 858 C CA . PRO A 1 110 ? -0.757 1.508 -38.367 1.00 89.88 110 PRO A CA 1
ATOM 859 C C . PRO A 1 110 ? -1.407 1.251 -37.001 1.00 89.88 110 PRO A C 1
ATOM 861 O O . PRO A 1 110 ? -2.269 2.021 -36.570 1.00 89.88 110 PRO A O 1
ATOM 864 N N . LEU A 1 111 ? -0.930 0.232 -36.277 1.00 84.50 111 LEU A N 1
ATOM 865 C CA . LEU A 1 111 ? -1.433 -0.134 -34.942 1.00 84.50 111 LEU A CA 1
ATOM 866 C C . LEU A 1 111 ? -1.429 1.041 -33.955 1.00 84.50 111 LEU A C 1
ATOM 868 O O . LEU A 1 111 ? -2.342 1.176 -33.148 1.00 84.50 111 LEU A O 1
ATOM 872 N N . PHE A 1 112 ? -0.444 1.936 -34.060 1.00 83.06 112 PHE A N 1
ATOM 873 C CA . PHE A 1 112 ? -0.400 3.157 -33.257 1.00 83.06 112 PHE A CA 1
ATOM 874 C C . PHE A 1 112 ? -1.620 4.065 -33.492 1.00 83.06 112 PHE A C 1
ATOM 876 O O . PHE A 1 112 ? -2.215 4.562 -32.540 1.00 83.06 112 PHE A O 1
ATOM 883 N N . VAL A 1 113 ? -2.030 4.258 -34.750 1.00 83.75 113 VAL A N 1
ATOM 884 C CA . VAL A 1 113 ? -3.191 5.098 -35.085 1.00 83.75 113 VAL A CA 1
ATOM 885 C C . VAL A 1 113 ? -4.484 4.436 -34.613 1.00 83.75 113 VAL A C 1
ATOM 887 O O . VAL A 1 113 ? -5.365 5.121 -34.104 1.00 83.75 113 VAL A O 1
ATOM 890 N N . TRP A 1 114 ? -4.570 3.107 -34.705 1.00 88.81 114 TRP A N 1
ATOM 891 C CA . TRP A 1 114 ? -5.668 2.333 -34.124 1.00 88.81 114 TRP A CA 1
ATOM 892 C C . TRP A 1 114 ? -5.766 2.496 -32.607 1.00 88.81 114 TRP A C 1
ATOM 894 O O . TRP A 1 114 ? -6.850 2.770 -32.097 1.00 88.81 114 TRP A O 1
ATOM 904 N N . ALA A 1 115 ? -4.644 2.393 -31.892 1.00 80.38 115 ALA A N 1
ATOM 905 C CA . ALA A 1 115 ? -4.611 2.595 -30.448 1.00 80.38 115 ALA A CA 1
ATOM 906 C C . ALA A 1 115 ? -5.093 4.006 -30.070 1.00 80.38 115 ALA A C 1
ATOM 908 O O . ALA A 1 115 ? -5.937 4.159 -29.192 1.00 80.38 115 ALA A O 1
ATOM 909 N N . VAL A 1 116 ? -4.626 5.040 -30.778 1.00 84.44 116 VAL A N 1
ATOM 910 C CA . VAL A 1 116 ? -5.067 6.428 -30.559 1.00 84.44 116 VAL A CA 1
ATOM 911 C C . VAL A 1 116 ? -6.556 6.615 -30.893 1.00 84.44 116 VAL A C 1
ATOM 913 O O . VAL A 1 116 ? -7.257 7.314 -30.163 1.00 84.44 116 VAL A O 1
ATOM 916 N N . PHE A 1 117 ? -7.063 5.972 -31.949 1.00 89.56 117 PHE A N 1
ATOM 917 C CA . PHE A 1 117 ? -8.476 6.028 -32.339 1.00 89.56 117 PHE A CA 1
ATOM 918 C C . PHE A 1 117 ? -9.395 5.412 -31.277 1.00 89.56 117 PHE A C 1
ATOM 920 O O . PHE A 1 117 ? -10.398 6.019 -30.906 1.00 89.56 117 PHE A O 1
ATOM 927 N N . ILE A 1 118 ? -9.030 4.237 -30.755 1.00 87.88 118 ILE A N 1
ATOM 928 C CA . ILE A 1 118 ? -9.778 3.562 -29.686 1.00 87.88 118 ILE A CA 1
ATOM 929 C C . ILE A 1 118 ? -9.756 4.414 -28.414 1.00 87.88 118 ILE A C 1
ATOM 931 O O . ILE A 1 118 ? -10.808 4.667 -27.831 1.00 87.88 118 ILE A O 1
ATOM 935 N N . THR A 1 119 ? -8.589 4.932 -28.020 1.00 84.44 119 THR A N 1
ATOM 936 C CA . THR A 1 119 ? -8.462 5.812 -26.848 1.00 84.44 119 THR A CA 1
ATOM 937 C C . THR A 1 119 ? -9.325 7.068 -26.973 1.00 84.44 119 THR A C 1
ATOM 939 O O . THR A 1 119 ? -9.945 7.478 -25.996 1.00 84.44 119 THR A O 1
ATOM 942 N N . ALA A 1 120 ? -9.431 7.664 -28.165 1.00 86.31 120 ALA A N 1
ATOM 943 C CA . ALA A 1 120 ? -10.288 8.828 -28.380 1.00 86.31 120 ALA A CA 1
ATOM 944 C C . ALA A 1 120 ? -11.781 8.504 -28.176 1.00 86.31 120 ALA A C 1
ATOM 946 O O . ALA A 1 120 ? -12.488 9.277 -27.533 1.00 86.31 120 ALA A O 1
ATOM 947 N N . TRP A 1 121 ? -12.257 7.346 -28.647 1.00 90.44 121 TRP A N 1
ATOM 948 C CA . TRP A 1 121 ? -13.625 6.889 -28.369 1.00 90.44 121 TRP A CA 1
ATOM 949 C C . TRP A 1 121 ? -13.862 6.599 -26.887 1.00 90.44 121 TRP A C 1
ATOM 951 O O . TRP A 1 121 ? -14.897 6.986 -26.347 1.00 90.44 121 TRP A O 1
ATOM 961 N N . LEU A 1 122 ? -12.898 5.970 -26.211 1.00 85.62 122 LEU A N 1
ATOM 962 C CA . LEU A 1 122 ? -12.980 5.729 -24.770 1.00 85.62 122 LEU A CA 1
ATOM 963 C C . LEU A 1 122 ? -13.062 7.043 -23.985 1.00 85.62 122 LEU A C 1
ATOM 965 O O . LEU A 1 122 ? -13.895 7.159 -23.090 1.00 85.62 122 LEU A O 1
ATOM 969 N N . LEU A 1 123 ? -12.261 8.054 -24.337 1.00 81.69 123 LEU A N 1
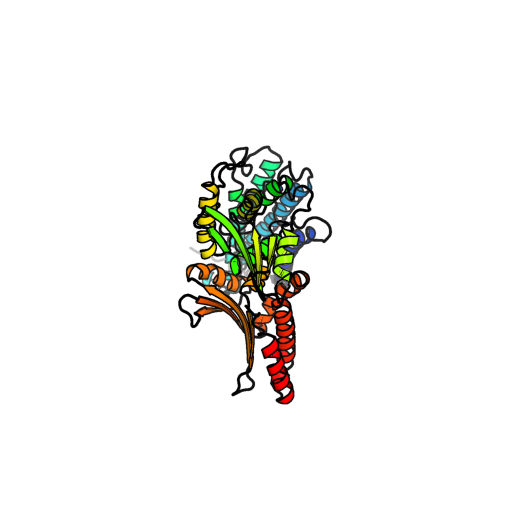ATOM 970 C CA . LEU A 1 123 ? -12.330 9.390 -23.733 1.00 81.69 123 LEU A CA 1
ATOM 971 C C . LEU A 1 123 ? -13.681 10.072 -23.981 1.00 81.69 123 LEU A C 1
ATOM 973 O O . LEU A 1 123 ? -14.264 10.617 -23.046 1.00 81.69 123 LEU A O 1
ATOM 977 N N . LEU A 1 124 ? -14.196 10.005 -25.213 1.00 86.88 124 LEU A N 1
ATOM 978 C CA . LEU A 1 124 ? -15.490 10.586 -25.580 1.00 86.88 124 LEU A CA 1
ATOM 979 C C . LEU A 1 124 ? -16.645 10.006 -24.748 1.00 86.88 124 LEU A C 1
ATOM 981 O O . LEU A 1 124 ? -17.544 10.744 -24.357 1.00 86.88 124 LEU A O 1
ATOM 985 N N . LEU A 1 125 ? -16.609 8.700 -24.472 1.00 86.94 125 LEU A N 1
ATOM 986 C CA . LEU A 1 125 ? -17.659 7.994 -23.734 1.00 86.94 125 LEU A CA 1
ATOM 987 C C . LEU A 1 125 ? -17.494 8.070 -22.207 1.00 86.94 125 LEU A C 1
ATOM 989 O O . LEU A 1 125 ? -18.489 8.056 -21.489 1.00 86.94 125 LEU A O 1
ATOM 993 N N . SER A 1 126 ? -16.261 8.153 -21.699 1.00 80.75 126 SER A N 1
ATOM 994 C CA . SER A 1 126 ? -15.974 8.121 -20.252 1.00 80.75 126 SER A CA 1
ATOM 995 C C . SER A 1 126 ? -16.072 9.483 -19.563 1.00 80.75 126 SER A C 1
ATOM 997 O O . SER A 1 126 ? -16.617 9.571 -18.463 1.00 80.75 126 SER A O 1
ATOM 999 N N . LEU A 1 127 ? -15.583 10.557 -20.191 1.00 81.38 127 LEU A N 1
ATOM 1000 C CA . LEU A 1 127 ? -15.574 11.895 -19.586 1.00 81.38 127 LEU A CA 1
ATOM 1001 C C . LEU A 1 127 ? -16.974 12.439 -19.233 1.00 81.38 127 LEU A C 1
ATOM 1003 O O . LEU A 1 127 ? -17.085 13.079 -18.186 1.00 81.38 127 LEU A O 1
ATOM 1007 N N . PRO A 1 128 ? -18.049 12.179 -20.008 1.00 84.88 128 PRO A N 1
ATOM 1008 C CA . PRO A 1 128 ? -19.399 12.605 -19.636 1.00 84.88 128 PRO A CA 1
ATOM 1009 C C . PRO A 1 128 ? -19.896 11.980 -18.328 1.00 84.88 128 PRO A C 1
ATOM 1011 O O . PRO A 1 128 ? -20.593 12.642 -17.566 1.00 84.88 128 PRO A O 1
ATOM 1014 N N . VAL A 1 129 ? -19.509 10.732 -18.040 1.00 80.69 129 VAL A N 1
ATOM 1015 C CA . VAL A 1 129 ? -19.884 10.044 -16.793 1.00 80.69 129 VAL A CA 1
ATOM 1016 C C . VAL A 1 129 ? -19.225 10.724 -15.593 1.00 80.69 129 VAL A C 1
ATOM 1018 O O . VAL A 1 129 ? -19.891 11.011 -14.600 1.00 80.69 129 VAL A O 1
ATOM 1021 N N . LEU A 1 130 ? -17.934 11.054 -15.710 1.00 76.44 130 LEU A N 1
ATOM 1022 C CA . LEU A 1 130 ? -17.207 11.797 -14.681 1.00 76.44 130 LEU A CA 1
ATOM 1023 C C . LEU A 1 130 ? -17.777 13.214 -14.490 1.00 76.44 130 LEU A C 1
ATOM 1025 O O . LEU A 1 130 ? -18.011 13.633 -13.359 1.00 76.44 130 LEU A O 1
ATOM 1029 N N . ALA A 1 131 ? -18.048 13.936 -15.583 1.00 81.88 131 ALA A N 1
ATOM 1030 C CA . ALA A 1 131 ? -18.652 15.268 -15.535 1.00 81.88 131 ALA A CA 1
ATOM 1031 C C . ALA A 1 131 ? -20.042 15.245 -14.876 1.00 81.88 131 ALA A C 1
ATOM 1033 O O . ALA A 1 131 ? -20.343 16.111 -14.059 1.00 81.88 131 ALA A O 1
ATOM 1034 N N . GLY A 1 132 ? -20.858 14.227 -15.167 1.00 84.62 132 GLY A N 1
ATOM 1035 C CA . GLY A 1 132 ? -22.154 14.024 -14.521 1.00 84.62 132 GLY A CA 1
ATOM 1036 C C . GLY A 1 132 ? -22.029 13.857 -13.008 1.00 84.62 132 GLY A C 1
ATOM 1037 O O . GLY A 1 132 ? -22.718 14.552 -12.266 1.00 84.62 132 GLY A O 1
ATOM 1038 N N . ALA A 1 133 ? -21.099 13.016 -12.546 1.00 78.25 133 ALA A N 1
ATOM 1039 C CA . ALA A 1 133 ? -20.878 12.800 -11.117 1.00 78.25 133 ALA A CA 1
ATOM 1040 C C . ALA A 1 133 ? -20.441 14.082 -10.383 1.00 78.25 133 ALA A C 1
ATOM 1042 O O . ALA A 1 133 ? -20.944 14.412 -9.313 1.00 78.25 133 ALA A O 1
ATOM 1043 N N . ILE A 1 134 ? -19.537 14.861 -10.978 1.00 79.38 134 ILE A N 1
ATOM 1044 C CA . ILE A 1 134 ? -19.065 16.106 -10.359 1.00 79.38 134 ILE A CA 1
ATOM 1045 C C . ILE A 1 134 ? -20.135 17.213 -10.459 1.00 79.38 134 ILE A C 1
ATOM 1047 O O . ILE A 1 134 ? -20.240 18.053 -9.567 1.00 79.38 134 ILE A O 1
ATOM 1051 N N . THR A 1 135 ? -20.969 17.214 -11.506 1.00 85.50 135 THR A N 1
ATOM 1052 C CA . THR A 1 135 ? -22.124 18.123 -11.614 1.00 85.50 135 THR A CA 1
ATOM 1053 C C . THR A 1 135 ? -23.153 17.836 -10.524 1.00 85.50 135 THR A C 1
ATOM 1055 O O . THR A 1 135 ? -23.616 18.776 -9.890 1.00 85.50 135 THR A O 1
ATOM 1058 N N . MET A 1 136 ? -23.471 16.564 -10.255 1.00 85.38 136 MET A N 1
ATOM 1059 C CA . MET A 1 136 ? -24.363 16.179 -9.149 1.00 85.38 136 MET A CA 1
ATOM 1060 C C . MET A 1 136 ? -23.828 16.670 -7.797 1.00 85.38 136 MET A C 1
ATOM 1062 O O . MET A 1 136 ? -24.585 17.152 -6.962 1.00 85.38 136 MET A O 1
ATOM 1066 N N . LEU A 1 137 ? -22.508 16.642 -7.603 1.00 78.50 137 LEU A N 1
ATOM 1067 C CA . LEU A 1 137 ? -21.893 17.197 -6.400 1.00 78.50 137 LEU A CA 1
ATOM 1068 C C . LEU A 1 137 ? -22.037 18.727 -6.337 1.00 78.50 137 LEU A C 1
ATOM 1070 O O . LEU A 1 137 ? -22.283 19.293 -5.274 1.00 78.50 137 LEU A O 1
ATOM 1074 N N . LEU A 1 138 ? -21.895 19.418 -7.471 1.00 83.00 138 LEU A N 1
ATOM 1075 C CA . LEU A 1 138 ? -22.105 20.864 -7.539 1.00 83.00 138 LEU A CA 1
ATOM 1076 C C . LEU A 1 138 ? -23.555 21.240 -7.205 1.00 83.00 138 LEU A C 1
ATOM 1078 O O . LEU A 1 138 ? -23.778 22.255 -6.539 1.00 83.00 138 LEU A O 1
ATOM 1082 N N . THR A 1 139 ? -24.527 20.441 -7.659 1.00 84.12 139 THR A N 1
ATOM 1083 C CA . THR A 1 139 ? -25.942 20.659 -7.343 1.00 84.12 139 THR A CA 1
ATOM 1084 C C . THR A 1 139 ? -26.248 20.353 -5.881 1.00 84.12 139 THR A C 1
ATOM 1086 O O . THR A 1 139 ? -27.016 21.101 -5.280 1.00 84.12 139 THR A O 1
ATOM 1089 N N . ASP A 1 140 ? -25.597 19.355 -5.275 1.00 82.06 140 ASP A N 1
ATOM 1090 C CA . ASP A 1 140 ? -25.750 19.079 -3.840 1.00 82.06 140 ASP A CA 1
ATOM 1091 C C . ASP A 1 140 ? -25.250 20.266 -3.005 1.00 82.06 140 ASP A C 1
ATOM 1093 O O . ASP A 1 140 ? -25.922 20.720 -2.080 1.00 82.06 140 ASP A O 1
ATOM 1097 N N . ARG A 1 141 ? -24.125 20.870 -3.409 1.00 81.38 141 ARG A N 1
ATOM 1098 C CA . ARG A 1 141 ? -23.551 22.045 -2.737 1.00 81.38 141 ARG A CA 1
ATOM 1099 C C . ARG A 1 141 ? -24.362 23.333 -2.896 1.00 81.38 141 ARG A C 1
ATOM 1101 O O . ARG A 1 141 ? -24.396 24.131 -1.963 1.00 81.38 141 ARG A O 1
ATOM 1108 N N . ASN A 1 142 ? -24.936 23.585 -4.076 1.00 83.25 142 ASN A N 1
ATOM 1109 C CA . ASN A 1 142 ? -25.464 24.914 -4.435 1.00 83.25 142 ASN A CA 1
ATOM 1110 C C . ASN A 1 142 ? -26.977 24.957 -4.682 1.00 83.25 142 ASN A C 1
ATOM 1112 O O . ASN A 1 142 ? -27.577 26.025 -4.585 1.00 83.25 142 ASN A O 1
ATOM 1116 N N . LEU A 1 143 ? -27.595 23.829 -5.030 1.00 83.19 143 LEU A N 1
ATOM 1117 C CA . LEU A 1 143 ? -29.010 23.741 -5.407 1.00 83.19 143 LEU A CA 1
ATOM 1118 C C . LEU A 1 143 ? -29.831 22.884 -4.429 1.00 83.19 143 LEU A C 1
ATOM 1120 O O . LEU A 1 143 ? -30.978 22.563 -4.733 1.00 83.19 143 LEU A O 1
ATOM 1124 N N . ASN A 1 144 ? -29.268 22.549 -3.259 1.00 80.56 144 ASN A N 1
ATOM 1125 C CA . ASN A 1 144 ? -29.893 21.718 -2.222 1.00 80.56 144 ASN A CA 1
ATOM 1126 C C . ASN A 1 144 ? -30.431 20.378 -2.760 1.00 80.56 144 ASN A C 1
ATOM 1128 O O . ASN A 1 144 ? -31.470 19.896 -2.304 1.00 80.56 144 ASN A O 1
ATOM 1132 N N . THR A 1 145 ? -29.760 19.789 -3.755 1.00 82.88 145 THR A N 1
ATOM 1133 C CA . THR A 1 145 ? -30.025 18.395 -4.127 1.00 82.88 145 THR A CA 1
ATOM 1134 C C . THR A 1 145 ? -29.362 17.454 -3.119 1.00 82.88 145 THR A C 1
ATOM 1136 O O . THR A 1 145 ? -28.534 17.875 -2.314 1.00 82.88 145 THR A O 1
ATOM 1139 N N . SER A 1 146 ? -29.757 16.183 -3.126 1.00 80.69 146 SER A N 1
ATOM 1140 C CA . SER A 1 146 ? -29.250 15.174 -2.194 1.00 80.69 146 SER A CA 1
ATOM 1141 C C . SER A 1 146 ? -28.843 13.892 -2.921 1.00 80.69 146 SER A C 1
ATOM 1143 O O . SER A 1 146 ? -29.279 12.800 -2.569 1.00 80.69 146 SER A O 1
ATOM 1145 N N . PHE A 1 147 ? -28.023 14.003 -3.970 1.00 76.31 147 PHE A N 1
ATOM 1146 C CA . PHE A 1 147 ? -27.511 12.834 -4.693 1.00 76.31 147 PHE A CA 1
ATOM 1147 C C . PHE A 1 147 ? -26.488 12.045 -3.861 1.00 76.31 147 PHE A C 1
ATOM 1149 O O . PHE A 1 147 ? -26.498 10.812 -3.876 1.00 76.31 147 PHE A O 1
ATOM 1156 N N . TYR A 1 148 ? -25.639 12.744 -3.106 1.00 71.75 148 TYR A N 1
ATOM 1157 C CA . TYR A 1 148 ? -24.569 12.179 -2.284 1.00 71.75 148 TYR A CA 1
ATOM 1158 C C . TYR A 1 148 ? -24.730 12.446 -0.780 1.00 71.75 148 TYR A C 1
ATOM 1160 O O . TYR A 1 148 ? -23.988 11.858 0.003 1.00 71.75 148 TYR A O 1
ATOM 1168 N N . ASP A 1 149 ? -25.684 13.281 -0.351 1.00 68.25 149 ASP A N 1
ATOM 1169 C CA . ASP A 1 149 ? -25.978 13.490 1.075 1.00 68.25 149 ASP A CA 1
ATOM 1170 C C . ASP A 1 149 ? -26.875 12.375 1.636 1.00 68.25 149 ASP A C 1
ATOM 1172 O O . ASP A 1 149 ? -28.055 12.257 1.290 1.00 68.25 149 ASP A O 1
ATOM 1176 N N . ALA A 1 150 ? -26.326 11.591 2.568 1.00 62.62 150 ALA A N 1
ATOM 1177 C CA . ALA A 1 150 ? -27.036 10.511 3.249 1.00 62.62 150 ALA A CA 1
ATOM 1178 C C . ALA A 1 150 ? -28.238 11.002 4.078 1.00 62.62 150 ALA A C 1
ATOM 1180 O O . ALA A 1 150 ? -29.203 10.256 4.247 1.00 62.62 150 ALA A O 1
ATOM 1181 N N . ASN A 1 151 ? -28.220 12.248 4.572 1.00 65.94 151 ASN A N 1
ATOM 1182 C CA . ASN A 1 151 ? -29.347 12.806 5.330 1.00 65.94 151 ASN A CA 1
ATOM 1183 C C . ASN A 1 151 ? -30.554 13.113 4.431 1.00 65.94 151 ASN A C 1
ATOM 1185 O O . ASN A 1 151 ? -31.693 13.067 4.893 1.00 65.94 151 ASN A O 1
ATOM 1189 N N . GLY A 1 152 ? -30.309 13.400 3.149 1.00 64.44 152 GLY A N 1
ATOM 1190 C CA . GLY A 1 152 ? -31.330 13.676 2.139 1.00 64.44 152 GLY A CA 1
ATOM 1191 C C . GLY A 1 152 ? -31.707 12.470 1.270 1.00 64.44 152 GLY A C 1
ATOM 1192 O O . GLY A 1 152 ? -32.370 12.655 0.249 1.00 64.44 152 GLY A O 1
ATOM 1193 N N . GLY A 1 153 ? -31.287 11.253 1.641 1.00 65.38 153 GLY A N 1
ATOM 1194 C CA . GLY A 1 153 ? -31.587 10.012 0.913 1.00 65.38 153 GLY A CA 1
ATOM 1195 C C . GLY A 1 153 ? -30.628 9.664 -0.235 1.00 65.38 153 GLY A C 1
ATOM 1196 O O . GLY A 1 153 ? -30.892 8.704 -0.959 1.00 65.38 153 GLY A O 1
ATOM 1197 N N . GLY A 1 154 ? -29.537 10.417 -0.399 1.00 65.81 154 GLY A N 1
ATOM 1198 C CA . GLY A 1 154 ? -28.455 10.138 -1.345 1.00 65.81 154 GLY A CA 1
ATOM 1199 C C . GLY A 1 154 ? -27.454 9.103 -0.835 1.00 65.81 154 GLY A C 1
ATOM 1200 O O . GLY A 1 154 ? -27.490 8.699 0.328 1.00 65.81 154 GLY A O 1
ATOM 1201 N N . ASP A 1 155 ? -26.530 8.679 -1.702 1.00 67.69 155 ASP A N 1
ATOM 1202 C CA . ASP A 1 155 ? -25.494 7.701 -1.347 1.00 67.69 155 ASP A CA 1
ATOM 1203 C C . ASP A 1 155 ? -24.081 8.186 -1.740 1.00 67.69 155 ASP A C 1
ATOM 1205 O O . ASP A 1 155 ? -23.721 8.163 -2.926 1.00 67.69 155 ASP A O 1
ATOM 1209 N N . PRO A 1 156 ? -23.224 8.558 -0.763 1.00 60.72 156 PRO A N 1
ATOM 1210 C CA . PRO A 1 156 ? -21.827 8.916 -1.013 1.00 60.72 156 PRO A CA 1
ATOM 1211 C C . PRO A 1 156 ? -21.009 7.802 -1.691 1.00 60.72 156 PRO A C 1
ATOM 1213 O O . PRO A 1 156 ? -19.928 8.068 -2.229 1.00 60.72 156 PRO A O 1
ATOM 1216 N N . ILE A 1 157 ? -21.479 6.547 -1.655 1.00 60.59 157 ILE A N 1
ATOM 1217 C CA . ILE A 1 157 ? -20.822 5.382 -2.267 1.00 60.59 157 ILE A CA 1
ATOM 1218 C C . ILE A 1 157 ? -20.848 5.466 -3.798 1.00 60.59 157 ILE A C 1
ATOM 1220 O O . ILE A 1 157 ? -19.903 5.014 -4.447 1.00 60.59 157 ILE A O 1
ATOM 1224 N N . LEU A 1 158 ? -21.849 6.113 -4.403 1.00 60.19 158 LEU A N 1
ATOM 1225 C CA . LEU A 1 158 ? -21.898 6.278 -5.858 1.00 60.19 158 LEU A CA 1
ATOM 1226 C C . LEU A 1 158 ? -20.672 7.049 -6.375 1.00 60.19 158 LEU A C 1
ATOM 1228 O O . LEU A 1 158 ? -20.088 6.676 -7.391 1.00 60.19 158 LEU A O 1
ATOM 1232 N N . TYR A 1 159 ? -20.225 8.059 -5.626 1.00 57.22 159 TYR A N 1
ATOM 1233 C CA . TYR A 1 159 ? -19.001 8.802 -5.920 1.00 57.22 159 TYR A CA 1
ATOM 1234 C C . TYR A 1 159 ? -17.729 7.978 -5.616 1.00 57.22 159 TYR A C 1
ATOM 1236 O O . TYR A 1 159 ? -16.722 8.113 -6.308 1.00 57.22 159 TYR A O 1
ATOM 1244 N N . GLN A 1 160 ? -17.775 7.054 -4.643 1.00 52.66 160 GLN A N 1
ATOM 1245 C CA . GLN A 1 160 ? -16.681 6.099 -4.371 1.00 52.66 160 GLN A CA 1
ATOM 1246 C C . GLN A 1 160 ? -16.496 5.087 -5.505 1.00 52.66 160 GLN A C 1
ATOM 1248 O O . GLN A 1 160 ? -15.378 4.665 -5.776 1.00 52.66 160 GLN A O 1
ATOM 1253 N N . HIS A 1 161 ? -17.560 4.685 -6.203 1.00 52.41 161 HIS A N 1
ATOM 1254 C CA . HIS A 1 161 ? -17.430 3.756 -7.328 1.00 52.41 161 HIS A CA 1
ATOM 1255 C C . HIS A 1 161 ? -16.651 4.344 -8.514 1.00 52.41 161 HIS A C 1
ATOM 1257 O O . HIS A 1 161 ? -16.092 3.578 -9.299 1.00 52.41 161 HIS A O 1
ATOM 1263 N N . LEU A 1 162 ? -16.563 5.676 -8.620 1.00 54.16 162 LEU A N 1
ATOM 1264 C CA . LEU A 1 162 ? -15.691 6.343 -9.590 1.00 54.16 162 LEU A CA 1
ATOM 1265 C C . LEU A 1 162 ? -14.212 6.330 -9.174 1.00 54.16 162 LEU A C 1
ATOM 1267 O O . LEU A 1 162 ? -13.345 6.379 -10.045 1.00 54.16 162 LEU A O 1
ATOM 1271 N N . PHE A 1 163 ? -13.913 6.233 -7.874 1.00 54.72 163 PHE A N 1
ATOM 1272 C CA . PHE A 1 163 ? -12.558 6.348 -7.339 1.00 54.72 163 PHE A CA 1
ATOM 1273 C C . PHE A 1 163 ? -12.264 5.228 -6.333 1.00 54.72 163 PHE A C 1
ATOM 1275 O O . PHE A 1 163 ? -12.707 5.257 -5.189 1.00 54.72 163 PHE A O 1
ATOM 1282 N N . LEU A 1 164 ? -11.465 4.240 -6.749 1.00 64.25 164 LEU A N 1
ATOM 1283 C CA . LEU A 1 164 ? -11.067 3.079 -5.936 1.00 64.25 164 LEU A CA 1
ATOM 1284 C C . LEU A 1 164 ? -10.010 3.432 -4.859 1.00 64.25 164 LEU A C 1
ATOM 1286 O O . LEU A 1 164 ? -9.034 2.702 -4.696 1.00 64.25 164 LEU A O 1
ATOM 1290 N N . CYS A 1 165 ? -10.181 4.549 -4.147 1.00 70.94 165 CYS A N 1
ATOM 1291 C CA . CYS A 1 165 ? -9.244 5.090 -3.159 1.00 70.94 165 CYS A CA 1
ATOM 1292 C C . CYS A 1 165 ? -9.720 4.891 -1.710 1.00 70.94 165 CYS A C 1
ATOM 1294 O O . CYS A 1 165 ? -10.886 4.600 -1.446 1.00 70.94 165 CYS A O 1
ATOM 1296 N N . PHE A 1 166 ? -8.806 5.066 -0.755 1.00 81.75 166 PHE A N 1
ATOM 1297 C CA . PHE A 1 166 ? -9.123 5.009 0.673 1.00 81.75 166 PHE A CA 1
ATOM 1298 C C . PHE A 1 166 ? -10.091 6.129 1.090 1.00 81.75 166 PHE A C 1
ATOM 1300 O O . PHE A 1 166 ? -9.964 7.265 0.636 1.00 81.75 166 PHE A O 1
ATOM 1307 N N . ASN A 1 167 ? -11.020 5.824 2.000 1.00 84.38 167 ASN A N 1
ATOM 1308 C CA . ASN A 1 167 ? -11.965 6.787 2.565 1.00 84.38 167 ASN A CA 1
ATOM 1309 C C . ASN A 1 167 ? -11.872 6.825 4.096 1.00 84.38 167 ASN A C 1
ATOM 1311 O O . ASN A 1 167 ? -12.228 5.867 4.779 1.00 84.38 167 ASN A O 1
ATOM 1315 N N . PHE A 1 168 ? -11.451 7.962 4.648 1.00 87.62 168 PHE A N 1
ATOM 1316 C CA . PHE A 1 168 ? -11.254 8.137 6.091 1.00 87.62 168 PHE A CA 1
ATOM 1317 C C . PHE A 1 168 ? -12.331 8.972 6.781 1.00 87.62 168 PHE A C 1
ATOM 1319 O O . PHE A 1 168 ? -12.190 9.302 7.956 1.00 87.62 168 PHE A O 1
ATOM 1326 N N . LEU A 1 169 ? -13.410 9.331 6.092 1.00 83.94 169 LEU A N 1
ATOM 1327 C CA . LEU A 1 169 ? -14.395 10.277 6.606 1.00 83.94 169 LEU A CA 1
ATOM 1328 C C . LEU A 1 169 ? -15.034 9.845 7.931 1.00 83.94 169 LEU A C 1
ATOM 1330 O O . LEU A 1 169 ? -15.006 10.606 8.898 1.00 83.94 169 LEU A O 1
ATOM 1334 N N . ALA A 1 170 ? -15.599 8.637 7.982 1.00 84.69 170 ALA A N 1
ATOM 1335 C CA . ALA A 1 170 ? -16.300 8.156 9.173 1.00 84.69 170 ALA A CA 1
ATOM 1336 C C . ALA A 1 170 ? -15.357 8.110 10.386 1.00 84.69 170 ALA A C 1
ATOM 1338 O O . ALA A 1 170 ? -15.725 8.484 11.500 1.00 84.69 170 ALA A O 1
ATOM 1339 N N . PHE A 1 171 ? -14.098 7.732 10.145 1.00 90.25 171 PHE A N 1
ATOM 1340 C CA . PHE A 1 171 ? -13.037 7.802 11.141 1.00 90.25 171 PHE A CA 1
ATOM 1341 C C . PHE A 1 171 ? -12.772 9.243 11.600 1.00 90.25 171 PHE A C 1
ATOM 1343 O O . PHE A 1 171 ? -12.716 9.484 12.800 1.00 90.25 171 PHE A O 1
ATOM 1350 N N . ARG A 1 172 ? -12.651 10.213 10.683 1.00 89.94 172 ARG A N 1
ATOM 1351 C CA . ARG A 1 172 ? -12.378 11.628 11.009 1.00 89.94 172 ARG A CA 1
ATOM 1352 C C . ARG A 1 172 ? -13.497 12.268 11.828 1.00 89.94 172 ARG A C 1
ATOM 1354 O O . ARG A 1 172 ? -13.210 12.982 12.786 1.00 89.94 172 ARG A O 1
ATOM 1361 N N . GLN A 1 173 ? -14.753 11.988 11.484 1.00 87.00 173 GLN A N 1
ATOM 1362 C CA . GLN A 1 173 ? -15.913 12.481 12.231 1.00 87.00 173 GLN A CA 1
ATOM 1363 C C . GLN A 1 173 ? -15.899 11.966 13.675 1.00 87.00 173 GLN A C 1
ATOM 1365 O O . GLN A 1 173 ? -16.045 12.747 14.612 1.00 87.00 173 GLN A O 1
ATOM 1370 N N . GLN A 1 174 ? -15.644 10.669 13.867 1.00 87.12 174 GLN A N 1
ATOM 1371 C CA . GLN A 1 174 ? -15.584 10.082 15.207 1.00 87.12 174 GLN A CA 1
ATOM 1372 C C . GLN A 1 174 ? -14.302 10.443 15.967 1.00 87.12 174 GLN A C 1
ATOM 1374 O O . GLN A 1 174 ? -14.317 10.552 17.191 1.00 87.12 174 GLN A O 1
ATOM 1379 N N . TRP A 1 175 ? -13.195 10.696 15.268 1.00 87.88 175 TRP A N 1
ATOM 1380 C CA . TRP A 1 175 ? -11.934 11.122 15.876 1.00 87.88 175 TRP A CA 1
ATOM 1381 C C . TRP A 1 175 ? -12.085 12.422 16.673 1.00 87.88 175 TRP A C 1
ATOM 1383 O O . TRP A 1 175 ? -11.554 12.521 17.781 1.00 87.88 175 TRP A O 1
ATOM 1393 N N . ALA A 1 176 ? -12.831 13.389 16.126 1.00 87.56 176 ALA A N 1
ATOM 1394 C CA . ALA A 1 176 ? -13.033 14.711 16.721 1.00 87.56 176 ALA A CA 1
ATOM 1395 C C . ALA A 1 176 ? -13.841 14.679 18.029 1.00 87.56 176 ALA A C 1
ATOM 1397 O O . ALA A 1 176 ? -13.670 15.546 18.882 1.00 87.56 176 ALA A O 1
ATOM 1398 N N . VAL A 1 177 ? -14.703 13.676 18.208 1.00 88.50 177 VAL A N 1
ATOM 1399 C CA . VAL A 1 177 ? -15.560 13.541 19.400 1.00 88.50 177 VAL A CA 1
ATOM 1400 C C . VAL A 1 177 ? -15.033 12.516 20.404 1.00 88.50 177 VAL A C 1
ATOM 1402 O O . VAL A 1 177 ? -15.497 12.461 21.542 1.00 88.50 177 VAL A O 1
ATOM 1405 N N . HIS A 1 178 ? -14.056 11.697 20.013 1.00 88.19 178 HIS A N 1
ATOM 1406 C CA . HIS A 1 178 ? -13.602 10.586 20.834 1.00 88.19 178 HIS A CA 1
ATOM 1407 C C . HIS A 1 178 ? -12.751 11.054 22.041 1.00 88.19 178 HIS A C 1
ATOM 1409 O O . HIS A 1 178 ? -11.840 11.875 21.883 1.00 88.19 178 HIS A O 1
ATOM 1415 N N . PRO A 1 179 ? -12.972 10.515 23.262 1.00 87.31 179 PRO A N 1
ATOM 1416 C CA . PRO A 1 179 ? -12.435 11.090 24.504 1.00 87.31 179 PRO A CA 1
ATOM 1417 C C . PRO A 1 179 ? -10.910 11.241 24.572 1.00 87.31 179 PRO A C 1
ATOM 1419 O O . PRO A 1 179 ? -10.417 12.149 25.234 1.00 87.31 179 PRO A O 1
ATOM 1422 N N . ARG A 1 180 ? -10.157 10.346 23.918 1.00 87.81 180 ARG A N 1
ATOM 1423 C CA . ARG A 1 180 ? -8.680 10.363 23.908 1.00 87.81 180 ARG A CA 1
ATOM 1424 C C . ARG A 1 180 ? -8.070 11.209 22.794 1.00 87.81 180 ARG A C 1
ATOM 1426 O O . ARG A 1 180 ? -6.869 11.451 22.823 1.00 87.81 180 ARG A O 1
ATOM 1433 N N . THR A 1 181 ? -8.864 11.590 21.800 1.00 88.56 181 THR A N 1
ATOM 1434 C CA . THR A 1 181 ? -8.367 12.142 20.531 1.00 88.56 181 THR A CA 1
ATOM 1435 C C . THR A 1 181 ? -8.973 13.491 20.174 1.00 88.56 181 THR A C 1
ATOM 1437 O O . THR A 1 181 ? -8.423 14.162 19.310 1.00 88.56 181 THR A O 1
ATOM 1440 N N . LYS A 1 182 ? -10.040 13.918 20.859 1.00 85.81 182 LYS A N 1
ATOM 1441 C CA . LYS A 1 182 ? -10.731 15.197 20.631 1.00 85.81 182 LYS A CA 1
ATOM 1442 C C . LYS A 1 182 ? -9.808 16.426 20.611 1.00 85.81 182 LYS A C 1
ATOM 1444 O O . LYS A 1 182 ? -10.023 17.332 19.818 1.00 85.81 182 LYS A O 1
ATOM 1449 N N . ASP A 1 183 ? -8.754 16.425 21.430 1.00 87.38 183 ASP A N 1
ATOM 1450 C CA . ASP A 1 183 ? -7.807 17.542 21.557 1.00 87.38 183 ASP A CA 1
ATOM 1451 C C . ASP A 1 183 ? -6.543 17.344 20.693 1.00 87.38 183 ASP A C 1
ATOM 1453 O O . ASP A 1 183 ? -5.577 18.100 20.797 1.00 87.38 183 ASP A O 1
ATOM 1457 N N . LEU A 1 184 ? -6.504 16.291 19.869 1.00 87.69 184 LEU A N 1
ATOM 1458 C CA . LEU A 1 184 ? -5.333 15.894 19.091 1.00 87.69 184 LEU A CA 1
ATOM 1459 C C . LEU A 1 184 ? -5.528 16.177 17.599 1.00 87.69 184 LEU A C 1
ATOM 1461 O O . LEU A 1 184 ? -6.630 16.004 17.071 1.00 87.69 184 LEU A O 1
ATOM 1465 N N . PRO A 1 185 ? -4.446 16.533 16.880 1.00 88.56 185 PRO A N 1
ATOM 1466 C CA . PRO A 1 185 ? -4.515 16.697 15.438 1.00 88.56 185 PRO A CA 1
ATOM 1467 C C . PRO A 1 185 ? -4.918 15.379 14.775 1.00 88.56 185 PRO A C 1
ATOM 1469 O O . PRO A 1 185 ? -4.473 14.298 15.170 1.00 88.56 185 PRO A O 1
ATOM 1472 N N . VAL A 1 186 ? -5.758 15.482 13.748 1.00 87.75 186 VAL A N 1
ATOM 1473 C CA . VAL A 1 186 ? -6.222 14.312 13.003 1.00 87.75 186 VAL A CA 1
ATOM 1474 C C . VAL A 1 186 ? -5.052 13.708 12.214 1.00 87.75 186 VAL A C 1
ATOM 1476 O O . VAL A 1 186 ? -4.311 14.461 11.575 1.00 87.75 186 VAL A O 1
ATOM 1479 N N . PRO A 1 187 ? -4.874 12.374 12.203 1.00 92.00 187 PRO A N 1
ATOM 1480 C CA . PRO A 1 187 ? -3.806 11.742 11.439 1.00 92.00 187 PRO A CA 1
ATOM 1481 C C . PRO A 1 187 ? -3.908 12.032 9.933 1.00 92.00 187 PRO A C 1
ATOM 1483 O O . PRO A 1 187 ? -5.003 12.196 9.378 1.00 92.00 187 PRO A O 1
ATOM 1486 N N . SER A 1 188 ? -2.756 12.086 9.261 1.00 91.06 188 SER A N 1
ATOM 1487 C CA . SER A 1 188 ? -2.688 12.293 7.811 1.00 91.06 188 SER A CA 1
ATOM 1488 C C . SER A 1 188 ? -3.142 11.052 7.039 1.00 91.06 188 SER A C 1
ATOM 1490 O O . SER A 1 188 ? -2.942 9.926 7.494 1.00 91.06 188 SER A O 1
ATOM 1492 N N . ASP A 1 189 ? -3.699 11.245 5.842 1.00 89.69 189 ASP A N 1
ATOM 1493 C CA . ASP A 1 189 ? -4.131 10.147 4.958 1.00 89.69 189 ASP A CA 1
ATOM 1494 C C . ASP A 1 189 ? -2.983 9.196 4.606 1.00 89.69 189 ASP A C 1
ATOM 1496 O O . ASP A 1 189 ? -3.147 7.975 4.573 1.00 89.69 189 ASP A O 1
ATOM 1500 N N . SER A 1 190 ? -1.784 9.747 4.416 1.00 91.31 190 SER A N 1
ATOM 1501 C CA . SER A 1 190 ? -0.568 8.971 4.186 1.00 91.31 190 SER A CA 1
ATOM 1502 C C . SER A 1 190 ? -0.272 8.054 5.379 1.00 91.31 190 SER A C 1
ATOM 1504 O O . SER A 1 190 ? -0.079 6.856 5.211 1.00 91.31 190 SER A O 1
ATOM 1506 N N . PHE A 1 191 ? -0.351 8.560 6.613 1.00 94.88 191 PHE A N 1
ATOM 1507 C CA . PHE A 1 191 ? -0.175 7.712 7.792 1.00 94.88 191 PHE A CA 1
ATOM 1508 C C . PHE A 1 191 ? -1.293 6.665 7.939 1.00 94.88 191 PHE A C 1
ATOM 1510 O O . PHE A 1 191 ? -1.010 5.533 8.323 1.00 94.88 191 PHE A O 1
ATOM 1517 N N . LEU A 1 192 ? -2.548 7.012 7.642 1.00 95.56 192 LEU A N 1
ATOM 1518 C CA . LEU A 1 192 ? -3.679 6.087 7.760 1.00 95.56 192 LEU A CA 1
ATOM 1519 C C . LEU A 1 192 ? -3.608 4.948 6.732 1.00 95.56 192 LEU A C 1
ATOM 1521 O O . LEU A 1 192 ? -3.753 3.784 7.106 1.00 95.56 192 LEU A O 1
ATOM 1525 N N . SER A 1 193 ? -3.314 5.261 5.466 1.00 95.25 193 SER A N 1
ATOM 1526 C CA . SER A 1 193 ? -3.086 4.258 4.411 1.00 95.25 193 SER A CA 1
ATOM 1527 C C . SER A 1 193 ? -1.889 3.361 4.734 1.00 95.25 193 SER A C 1
ATOM 1529 O O . SER A 1 193 ? -1.999 2.137 4.655 1.00 95.25 193 SER A O 1
ATOM 1531 N N . TRP A 1 194 ? -0.784 3.949 5.208 1.00 96.69 194 TRP A N 1
ATOM 1532 C CA . TRP A 1 194 ? 0.362 3.211 5.741 1.00 96.69 194 TRP A CA 1
ATOM 1533 C C . TRP A 1 194 ? -0.032 2.259 6.872 1.00 96.69 194 TRP A C 1
ATOM 1535 O O . TRP A 1 194 ? 0.334 1.085 6.854 1.00 96.69 194 TRP A O 1
ATOM 1545 N N . PHE A 1 195 ? -0.802 2.744 7.847 1.00 97.19 195 PHE A N 1
ATOM 1546 C CA . PHE A 1 195 ? -1.196 1.960 9.011 1.00 97.19 195 PHE A CA 1
ATOM 1547 C C . PHE A 1 195 ? -2.084 0.771 8.627 1.00 97.19 195 PHE A C 1
ATOM 1549 O O . PHE A 1 195 ? -1.914 -0.322 9.176 1.00 97.19 195 PHE A O 1
ATOM 1556 N N . ILE A 1 196 ? -2.981 0.953 7.653 1.00 97.00 196 ILE A N 1
ATOM 1557 C CA . ILE A 1 196 ? -3.776 -0.136 7.080 1.00 97.00 196 ILE A CA 1
ATOM 1558 C C . ILE A 1 196 ? -2.860 -1.163 6.415 1.00 97.00 196 ILE A C 1
ATOM 1560 O O . ILE A 1 196 ? -2.918 -2.333 6.787 1.00 97.00 196 ILE A O 1
ATOM 1564 N N . GLY A 1 197 ? -1.965 -0.738 5.517 1.00 96.44 197 GLY A N 1
ATOM 1565 C CA . GLY A 1 197 ? -1.035 -1.643 4.833 1.00 96.44 197 GLY A CA 1
ATOM 1566 C C . GLY A 1 197 ? -0.155 -2.434 5.802 1.00 96.44 197 GLY A C 1
ATOM 1567 O O . GLY A 1 197 ? -0.027 -3.652 5.685 1.00 96.44 197 GLY A O 1
ATOM 1568 N N . PHE A 1 198 ? 0.383 -1.769 6.825 1.00 96.31 198 PHE A N 1
ATOM 1569 C CA . PHE A 1 198 ? 1.179 -2.413 7.869 1.00 96.31 198 PHE A CA 1
ATOM 1570 C C . PHE A 1 198 ? 0.367 -3.432 8.684 1.00 96.31 198 PHE A C 1
ATOM 1572 O O . PHE A 1 198 ? 0.820 -4.553 8.923 1.00 96.31 198 PHE A O 1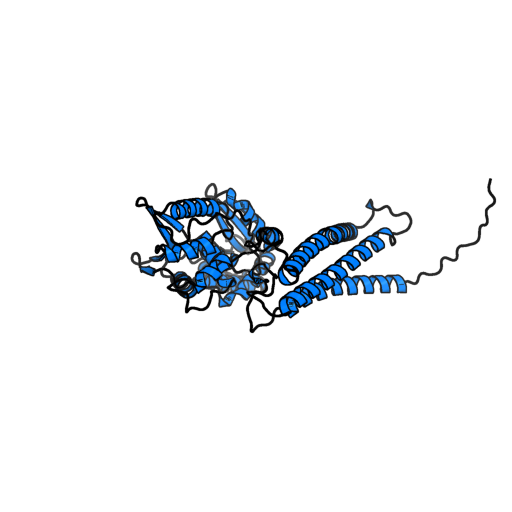
ATOM 1579 N N . THR A 1 199 ? -0.863 -3.078 9.068 1.00 96.69 199 THR A N 1
ATOM 1580 C CA . THR A 1 199 ? -1.762 -3.957 9.833 1.00 96.69 199 THR A CA 1
ATOM 1581 C C . THR A 1 199 ? -2.261 -5.142 9.004 1.00 96.69 199 THR A C 1
ATOM 1583 O O . THR A 1 199 ? -2.460 -6.229 9.538 1.00 96.69 199 THR A O 1
ATOM 1586 N N . GLU A 1 200 ? -2.453 -4.979 7.699 1.00 95.50 200 GLU A N 1
ATOM 1587 C CA . GLU A 1 200 ? -2.847 -6.079 6.817 1.00 95.50 200 GLU A CA 1
ATOM 1588 C C . GLU A 1 200 ? -1.740 -7.126 6.633 1.00 95.50 200 GLU A C 1
ATOM 1590 O O . GLU A 1 200 ? -2.042 -8.315 6.469 1.00 95.50 200 GLU A O 1
ATOM 1595 N N . GLY A 1 201 ? -0.474 -6.708 6.713 1.00 92.81 201 GLY A N 1
ATOM 1596 C CA . GLY A 1 201 ? 0.669 -7.614 6.766 1.00 92.81 201 GLY A CA 1
ATOM 1597 C C . GLY A 1 201 ? 0.819 -8.275 8.140 1.00 92.81 201 GLY A C 1
ATOM 1598 O O . GLY A 1 201 ? 0.514 -9.456 8.287 1.00 92.81 201 GLY A O 1
ATOM 1599 N N . ASP A 1 202 ? 1.201 -7.507 9.164 1.00 89.94 202 ASP A N 1
ATOM 1600 C CA . ASP A 1 202 ? 1.638 -8.042 10.469 1.00 89.94 202 ASP A CA 1
ATOM 1601 C C . ASP A 1 202 ? 0.567 -8.000 11.576 1.00 89.94 202 ASP A C 1
ATOM 1603 O O . ASP A 1 202 ? 0.773 -8.503 12.685 1.00 89.94 202 ASP A O 1
ATOM 1607 N N . GLY A 1 203 ? -0.587 -7.390 11.314 1.00 92.81 203 GLY A N 1
ATOM 1608 C CA . GLY A 1 203 ? -1.644 -7.219 12.304 1.00 92.81 203 GLY A CA 1
ATOM 1609 C C . GLY A 1 203 ? -2.590 -8.407 12.453 1.00 92.81 203 GLY A C 1
ATOM 1610 O O . GLY A 1 203 ? -2.755 -9.261 11.571 1.00 92.81 203 GLY A O 1
ATOM 1611 N N . SER A 1 204 ? -3.247 -8.450 13.615 1.00 93.62 204 SER A N 1
ATOM 1612 C CA . SER A 1 204 ? -4.222 -9.481 13.959 1.00 93.62 204 SER A CA 1
ATOM 1613 C C . SER A 1 204 ? -5.439 -8.902 14.678 1.00 93.62 204 SER A C 1
ATOM 1615 O O . SER A 1 204 ? -5.326 -8.335 15.768 1.00 93.62 204 SER A O 1
ATOM 1617 N N . PHE A 1 205 ? -6.613 -9.080 14.069 1.00 94.62 205 PHE A N 1
ATOM 1618 C CA . PHE A 1 205 ? -7.911 -8.847 14.697 1.00 94.62 205 PHE A CA 1
ATOM 1619 C C . PHE A 1 205 ? -8.309 -10.098 15.482 1.00 94.62 205 PHE A C 1
ATOM 1621 O O . PHE A 1 205 ? -8.598 -11.142 14.895 1.00 94.62 205 PHE A O 1
ATOM 1628 N N . VAL A 1 206 ? -8.301 -10.007 16.809 1.00 94.44 206 VAL A N 1
ATOM 1629 C CA . VAL A 1 206 ? -8.490 -11.156 17.697 1.00 94.44 206 VAL A CA 1
ATOM 1630 C C . VAL A 1 206 ? -9.825 -11.070 18.414 1.00 94.44 206 VAL A C 1
ATOM 1632 O O . VAL A 1 206 ? -10.106 -10.102 19.120 1.00 94.44 206 VAL A O 1
ATOM 1635 N N . VAL A 1 207 ? -10.605 -12.141 18.272 1.00 92.31 207 VAL A N 1
ATOM 1636 C CA . VAL A 1 207 ? -11.770 -12.445 19.105 1.00 92.31 207 VAL A CA 1
ATOM 1637 C C . VAL A 1 207 ? -11.354 -13.553 20.067 1.00 92.31 207 VAL A C 1
ATOM 1639 O O . VAL A 1 207 ? -11.084 -14.676 19.643 1.00 92.31 207 VAL A O 1
ATOM 1642 N N . ASN A 1 208 ? -11.236 -13.234 21.352 1.00 88.81 208 ASN A N 1
ATOM 1643 C CA . ASN A 1 208 ? -10.871 -14.209 22.376 1.00 88.81 208 ASN A CA 1
ATOM 1644 C C . ASN A 1 208 ? -12.066 -15.127 22.704 1.00 88.81 208 ASN A C 1
ATOM 1646 O O . ASN A 1 208 ? -13.218 -14.737 22.526 1.00 88.81 208 ASN A O 1
ATOM 1650 N N . HIS A 1 209 ? -11.817 -16.310 23.275 1.00 84.00 209 HIS A N 1
ATOM 1651 C CA . HIS A 1 209 ? -12.863 -17.251 23.711 1.00 84.00 209 HIS A CA 1
ATOM 1652 C C . HIS A 1 209 ? -13.847 -16.643 24.722 1.00 84.00 209 HIS A C 1
ATOM 1654 O O . HIS A 1 209 ? -14.991 -17.072 24.811 1.00 84.00 209 HIS A O 1
ATOM 1660 N N . ARG A 1 210 ? -13.408 -15.622 25.469 1.00 83.12 210 ARG A N 1
ATOM 1661 C CA . ARG A 1 210 ? -14.235 -14.857 26.417 1.00 83.12 210 ARG A CA 1
ATOM 1662 C C . ARG A 1 210 ? -15.094 -13.769 25.753 1.00 83.12 210 ARG A C 1
ATOM 1664 O O . ARG A 1 210 ? -15.755 -13.016 26.457 1.00 83.12 210 ARG A O 1
ATOM 1671 N N . GLY A 1 211 ? -15.046 -13.634 24.426 1.00 82.38 211 GLY A N 1
ATOM 1672 C CA . GLY A 1 211 ? -15.719 -12.566 23.678 1.00 82.38 211 GLY A CA 1
ATOM 1673 C C . GLY A 1 211 ? -15.002 -11.211 23.721 1.00 82.38 211 GLY A C 1
ATOM 1674 O O . GLY A 1 211 ? -15.538 -10.215 23.245 1.00 82.38 211 GLY A O 1
ATOM 1675 N N . GLU A 1 212 ? -13.791 -11.148 24.281 1.00 88.06 212 GLU A N 1
ATOM 1676 C CA . GLU A 1 212 ? -12.974 -9.932 24.277 1.00 88.06 212 GLU A CA 1
ATOM 1677 C C . GLU A 1 212 ? -12.380 -9.686 22.889 1.00 88.06 212 GLU A C 1
ATOM 1679 O O . GLU A 1 212 ? -11.819 -10.589 22.263 1.00 88.06 212 GLU A O 1
ATOM 1684 N N . LEU A 1 213 ? -12.477 -8.442 22.431 1.00 94.25 213 LEU A N 1
ATOM 1685 C CA . LEU A 1 213 ? -11.998 -8.013 21.125 1.00 94.25 213 LEU A CA 1
ATOM 1686 C C . LEU A 1 213 ? -10.718 -7.206 21.287 1.00 94.25 213 LEU A C 1
ATOM 1688 O O . LEU A 1 213 ? -10.617 -6.360 22.174 1.00 94.25 213 LEU A O 1
ATOM 1692 N N . SER A 1 214 ? -9.740 -7.444 20.418 1.00 95.25 214 SER A N 1
ATOM 1693 C CA . SER A 1 214 ? -8.552 -6.597 20.355 1.00 95.25 214 SER A CA 1
ATOM 1694 C C . SER A 1 214 ? -7.902 -6.605 18.978 1.00 95.25 214 SER A C 1
ATOM 1696 O O . SER A 1 214 ? -7.854 -7.636 18.309 1.00 95.25 214 SER A O 1
ATOM 1698 N N . LEU A 1 215 ? -7.368 -5.454 18.577 1.00 96.62 215 LEU A N 1
ATOM 1699 C CA . LEU A 1 2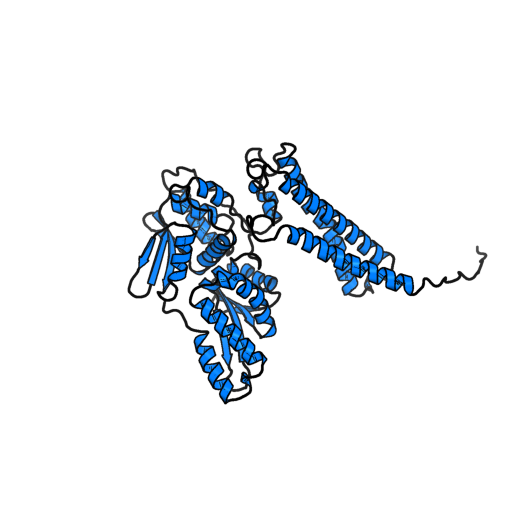15 ? -6.375 -5.365 17.514 1.00 96.62 215 LEU A CA 1
ATOM 1700 C C . LEU A 1 215 ? -4.987 -5.472 18.145 1.00 96.62 215 LEU A C 1
ATOM 1702 O O . LEU A 1 215 ? -4.668 -4.769 19.110 1.00 96.62 215 LEU A O 1
ATOM 1706 N N . ILE A 1 216 ? -4.173 -6.369 17.601 1.00 95.94 216 ILE A N 1
ATOM 1707 C CA . ILE A 1 216 ? -2.843 -6.679 18.107 1.00 95.94 216 ILE A CA 1
ATOM 1708 C C . ILE A 1 216 ? -1.827 -6.560 16.979 1.00 95.94 216 ILE A C 1
ATOM 1710 O O . ILE A 1 216 ? -1.994 -7.174 15.927 1.00 95.94 216 ILE A O 1
ATOM 1714 N N . LEU A 1 217 ? -0.747 -5.825 17.242 1.00 95.81 217 LEU A N 1
ATOM 1715 C CA . LEU A 1 217 ? 0.445 -5.780 16.395 1.00 95.81 217 LEU A CA 1
ATOM 1716 C C . LEU A 1 217 ? 1.636 -6.285 17.203 1.00 95.81 217 LEU A C 1
ATOM 1718 O O . LEU A 1 217 ? 1.792 -5.910 18.368 1.00 95.81 217 LEU A O 1
ATOM 1722 N N . ILE A 1 218 ? 2.472 -7.118 16.594 1.00 94.19 218 ILE A N 1
ATOM 1723 C CA . ILE A 1 218 ? 3.628 -7.736 17.248 1.00 94.19 218 ILE A CA 1
ATOM 1724 C C . ILE A 1 218 ? 4.873 -7.419 16.428 1.00 94.19 218 ILE A C 1
ATOM 1726 O O . ILE A 1 218 ? 4.874 -7.624 15.221 1.00 94.19 218 ILE A O 1
ATOM 1730 N N . GLN A 1 219 ? 5.927 -6.933 17.082 1.00 94.06 219 GLN A N 1
ATOM 1731 C CA . GLN A 1 219 ? 7.221 -6.666 16.449 1.00 94.06 219 GLN A CA 1
ATOM 1732 C C . GLN A 1 219 ? 8.374 -7.087 17.361 1.00 94.06 219 GLN A C 1
ATOM 1734 O O . GLN A 1 219 ? 8.254 -7.069 18.588 1.00 94.06 219 GLN A O 1
ATOM 1739 N N . GLY A 1 220 ? 9.503 -7.455 16.753 1.00 91.25 220 GLY A N 1
ATOM 1740 C CA . GLY A 1 220 ? 10.752 -7.710 17.475 1.00 91.25 220 GLY A CA 1
ATOM 1741 C C . GLY A 1 220 ? 11.380 -6.420 18.018 1.00 91.25 220 GLY A C 1
ATOM 1742 O O . GLY A 1 220 ? 11.016 -5.323 17.590 1.00 91.25 220 GLY A O 1
ATOM 1743 N N . VAL A 1 221 ? 12.351 -6.536 18.933 1.00 90.25 221 VAL A N 1
ATOM 1744 C CA . VAL A 1 221 ? 13.067 -5.375 19.519 1.00 90.25 221 VAL A CA 1
ATOM 1745 C C . VAL A 1 221 ? 13.656 -4.473 18.441 1.00 90.25 221 VAL A C 1
ATOM 1747 O O . VAL A 1 221 ? 13.538 -3.255 18.533 1.00 90.25 221 VAL A O 1
ATOM 1750 N N . ASP A 1 222 ? 14.216 -5.076 17.393 1.00 88.00 222 ASP A N 1
ATOM 1751 C CA . ASP A 1 222 ? 14.874 -4.364 16.294 1.00 88.00 222 ASP A CA 1
ATOM 1752 C C . ASP A 1 222 ? 13.907 -3.472 15.486 1.00 88.00 222 ASP A C 1
ATOM 1754 O O . ASP A 1 222 ? 14.337 -2.557 14.792 1.00 88.00 222 ASP A O 1
ATOM 1758 N N . ASN A 1 223 ? 12.596 -3.726 15.586 1.00 91.19 223 ASN A N 1
ATOM 1759 C CA . ASN A 1 223 ? 11.529 -3.035 14.857 1.00 91.19 223 ASN A CA 1
ATOM 1760 C C . ASN A 1 223 ? 10.482 -2.402 15.795 1.00 91.19 223 ASN A C 1
ATOM 1762 O O . ASN A 1 223 ? 9.400 -2.012 15.352 1.00 91.19 223 ASN A O 1
ATOM 1766 N N . VAL A 1 224 ? 10.779 -2.271 17.094 1.00 91.88 224 VAL A N 1
ATOM 1767 C CA . VAL A 1 224 ? 9.832 -1.721 18.083 1.00 91.88 224 VAL A CA 1
ATOM 1768 C C . VAL A 1 224 ? 9.401 -0.287 17.751 1.00 91.88 224 VAL A C 1
ATOM 1770 O O . VAL A 1 224 ? 8.291 0.132 18.083 1.00 91.88 224 VAL A O 1
ATOM 1773 N N . GLU A 1 225 ? 10.247 0.457 17.037 1.00 92.94 225 GLU A N 1
ATOM 1774 C CA . GLU A 1 225 ? 9.960 1.809 16.557 1.00 92.94 225 GLU A CA 1
ATOM 1775 C C . GLU A 1 225 ? 8.677 1.877 15.712 1.00 92.94 225 GLU A C 1
ATOM 1777 O O . GLU A 1 225 ? 7.938 2.857 15.815 1.00 92.94 225 GLU A O 1
ATOM 1782 N N . LEU A 1 226 ? 8.352 0.821 14.953 1.00 94.38 226 LEU A N 1
ATOM 1783 C CA . LEU A 1 226 ? 7.124 0.746 14.158 1.00 94.38 226 LEU A CA 1
ATOM 1784 C C . LEU A 1 226 ? 5.880 0.748 15.057 1.00 94.38 226 LEU A C 1
ATOM 1786 O O . LEU A 1 226 ? 4.908 1.447 14.774 1.00 94.38 226 LEU A O 1
ATOM 1790 N N . LEU A 1 227 ? 5.926 0.045 16.195 1.00 95.00 227 LEU A N 1
ATOM 1791 C CA . LEU A 1 227 ? 4.834 0.063 17.173 1.00 95.00 227 LEU A CA 1
ATOM 1792 C C . LEU A 1 227 ? 4.687 1.445 17.813 1.00 95.00 227 LEU A C 1
ATOM 1794 O O . LEU A 1 227 ? 3.568 1.937 17.965 1.00 95.00 227 LEU A O 1
ATOM 1798 N N . TYR A 1 228 ? 5.804 2.100 18.143 1.00 94.62 228 TYR A N 1
ATOM 1799 C CA . TYR A 1 228 ? 5.780 3.467 18.665 1.00 94.62 228 TYR A CA 1
ATOM 1800 C C . TYR A 1 228 ? 5.289 4.479 17.630 1.00 94.62 228 TYR A C 1
ATOM 1802 O O . TYR A 1 228 ? 4.622 5.440 18.010 1.00 94.62 228 TYR A O 1
ATOM 1810 N N . ARG A 1 229 ? 5.560 4.278 16.335 1.00 94.56 229 ARG A N 1
ATOM 1811 C CA . ARG A 1 229 ? 4.982 5.089 15.254 1.00 94.56 229 ARG A CA 1
ATOM 1812 C C . ARG A 1 229 ? 3.467 4.956 15.224 1.00 94.56 229 ARG A C 1
ATOM 1814 O O . ARG A 1 229 ? 2.787 5.980 15.212 1.00 94.56 229 ARG A O 1
ATOM 1821 N N . VAL A 1 230 ? 2.944 3.727 15.264 1.00 94.88 230 VAL A N 1
ATOM 1822 C CA . VAL A 1 230 ? 1.495 3.496 15.340 1.00 94.88 230 VAL A CA 1
ATOM 1823 C C . VAL A 1 230 ? 0.930 4.201 16.571 1.00 94.88 230 VAL A C 1
ATOM 1825 O O . VAL A 1 230 ? 0.070 5.067 16.439 1.00 94.88 230 VAL A O 1
ATOM 1828 N N . GLN A 1 231 ? 1.470 3.925 17.760 1.00 93.56 231 GLN A N 1
ATOM 1829 C CA . GLN A 1 231 ? 0.975 4.513 19.005 1.00 93.56 231 GLN A CA 1
ATOM 1830 C C . GLN A 1 231 ? 1.051 6.049 19.006 1.00 93.56 231 GLN A C 1
ATOM 1832 O O . GLN A 1 231 ? 0.143 6.706 19.506 1.00 93.56 231 GLN A O 1
ATOM 1837 N N . LYS A 1 232 ? 2.097 6.656 18.433 1.00 91.56 232 LYS A N 1
ATOM 1838 C CA . LYS A 1 232 ? 2.206 8.119 18.316 1.00 91.56 232 LYS A CA 1
ATOM 1839 C C . LYS A 1 232 ? 1.212 8.711 17.320 1.00 91.56 232 LYS A C 1
ATOM 1841 O O . LYS A 1 232 ? 0.757 9.826 17.557 1.00 91.56 232 LYS A O 1
ATOM 1846 N N . GLY A 1 233 ? 0.896 7.996 16.241 1.00 90.38 233 GLY A N 1
ATOM 1847 C CA . GLY A 1 233 ? -0.008 8.471 15.197 1.00 90.38 233 GLY A CA 1
ATOM 1848 C C . GLY A 1 233 ? -1.483 8.341 15.568 1.00 90.38 233 GLY A C 1
ATOM 1849 O O . GLY A 1 233 ? -2.199 9.332 15.515 1.00 90.38 233 GLY A O 1
ATOM 1850 N N . ILE A 1 234 ? -1.939 7.158 16.002 1.00 89.94 234 ILE A N 1
ATOM 1851 C CA . ILE A 1 234 ? -3.347 6.964 16.404 1.00 89.94 234 ILE A CA 1
ATOM 1852 C C . ILE A 1 234 ? -3.610 7.283 17.879 1.00 89.94 234 ILE A C 1
ATOM 1854 O O . ILE A 1 234 ? -4.753 7.524 18.237 1.00 89.94 234 ILE A O 1
ATOM 1858 N N . ARG A 1 235 ? -2.589 7.309 18.749 1.00 89.38 235 ARG A N 1
ATOM 1859 C CA . ARG A 1 235 ? -2.729 7.624 20.192 1.00 89.38 235 ARG A CA 1
ATOM 1860 C C . ARG A 1 235 ? -3.669 6.679 20.950 1.00 89.38 235 ARG A C 1
ATOM 1862 O O . ARG A 1 235 ? -4.153 7.002 22.032 1.00 89.38 235 ARG A O 1
ATOM 1869 N N . LEU A 1 236 ? -3.869 5.482 20.401 1.00 91.06 236 LEU A N 1
ATOM 1870 C CA . LEU A 1 236 ? -4.663 4.405 20.982 1.00 91.06 236 LEU A CA 1
ATOM 1871 C C . LEU A 1 236 ? -3.768 3.225 21.366 1.00 91.06 236 LEU A C 1
ATOM 1873 O O . LEU A 1 236 ? -2.723 2.981 20.757 1.00 91.06 236 LEU A O 1
ATOM 1877 N N . GLY A 1 237 ? -4.240 2.453 22.344 1.00 90.94 237 GLY A N 1
ATOM 1878 C CA . GLY A 1 237 ? -3.599 1.217 22.780 1.00 90.94 237 GLY A CA 1
ATOM 1879 C C . GLY A 1 237 ? -2.320 1.389 23.598 1.00 90.94 237 GLY A C 1
ATOM 1880 O O . GLY A 1 237 ? -1.738 2.468 23.728 1.00 90.94 237 GLY A O 1
ATOM 1881 N N . ASN A 1 238 ? -1.884 0.264 24.159 1.00 94.19 238 ASN A N 1
ATOM 1882 C CA . ASN A 1 238 ? -0.712 0.182 25.022 1.00 94.19 238 ASN A CA 1
ATOM 1883 C C . ASN A 1 238 ? 0.324 -0.761 24.414 1.00 94.19 238 ASN A C 1
ATOM 1885 O O . ASN A 1 238 ? -0.023 -1.851 23.953 1.00 94.19 238 ASN A O 1
ATOM 1889 N N . ILE A 1 239 ? 1.589 -0.343 24.436 1.00 95.88 239 ILE A N 1
ATOM 1890 C CA . ILE A 1 239 ? 2.724 -1.185 24.055 1.00 95.88 239 ILE A CA 1
ATOM 1891 C C . ILE A 1 239 ? 3.220 -1.906 25.303 1.00 95.88 239 ILE A C 1
ATOM 1893 O O . ILE A 1 239 ? 3.531 -1.277 26.312 1.00 95.88 239 ILE A O 1
ATOM 1897 N N . ILE A 1 240 ? 3.304 -3.227 25.221 1.00 94.81 240 ILE A N 1
ATOM 1898 C CA . ILE A 1 240 ? 3.754 -4.101 26.299 1.00 94.81 240 ILE A CA 1
ATOM 1899 C C . ILE A 1 240 ? 4.926 -4.926 25.776 1.00 94.81 240 ILE A C 1
ATOM 1901 O O . ILE A 1 240 ? 4.890 -5.438 24.655 1.00 94.81 240 ILE A O 1
ATOM 1905 N N . LYS A 1 241 ? 5.972 -5.070 26.590 1.00 93.62 241 LYS A N 1
ATOM 1906 C CA . LYS A 1 241 ? 7.071 -5.991 26.300 1.00 93.62 241 LYS A CA 1
ATOM 1907 C C . LYS A 1 241 ? 6.640 -7.415 26.662 1.00 93.62 241 LYS A C 1
ATOM 1909 O O . LYS A 1 241 ? 6.264 -7.669 27.803 1.00 93.62 2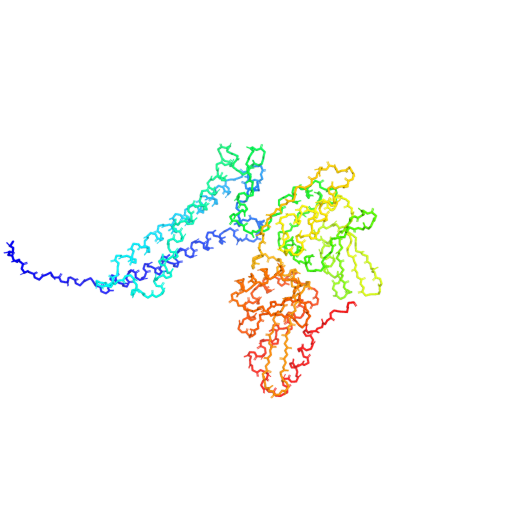41 LYS A O 1
ATOM 1914 N N . GLN A 1 242 ? 6.694 -8.334 25.703 1.00 89.25 242 GLN A N 1
ATOM 1915 C CA . GLN A 1 242 ? 6.321 -9.736 25.881 1.00 89.25 242 GLN A CA 1
ATOM 1916 C C . GLN A 1 242 ? 7.571 -10.613 25.723 1.00 89.25 242 GLN A C 1
ATOM 1918 O O . GLN A 1 242 ? 7.955 -10.999 24.623 1.00 89.25 242 GLN A O 1
ATOM 1923 N N . GLY A 1 243 ? 8.227 -10.921 26.843 1.00 87.88 243 GLY A N 1
ATOM 1924 C CA . GLY A 1 243 ? 9.486 -11.671 26.851 1.00 87.88 243 GLY A CA 1
ATOM 1925 C C . GLY A 1 243 ? 10.713 -10.816 26.490 1.00 87.88 243 GLY A C 1
ATOM 1926 O O . GLY A 1 243 ? 10.655 -9.585 26.531 1.00 87.88 243 GLY A O 1
ATOM 1927 N N . PRO A 1 244 ? 11.862 -11.440 26.170 1.00 86.25 244 PRO A N 1
ATOM 1928 C CA . PRO A 1 244 ? 13.114 -10.709 25.978 1.00 86.25 244 PRO A CA 1
ATOM 1929 C C . PRO A 1 244 ? 13.173 -9.954 24.646 1.00 86.25 244 PRO A C 1
ATOM 1931 O O . PRO A 1 244 ? 13.788 -8.888 24.594 1.00 86.25 244 PRO A O 1
ATOM 1934 N N . ARG A 1 245 ? 12.543 -10.493 23.589 1.00 89.56 245 ARG A N 1
ATOM 1935 C CA . ARG A 1 245 ? 12.761 -10.053 22.202 1.00 89.56 245 ARG A CA 1
ATOM 1936 C C . ARG A 1 245 ? 11.549 -9.455 21.486 1.00 89.56 245 ARG A C 1
ATOM 1938 O O . ARG A 1 245 ? 11.698 -8.975 20.369 1.00 89.56 245 ARG A O 1
ATOM 1945 N N . VAL A 1 246 ?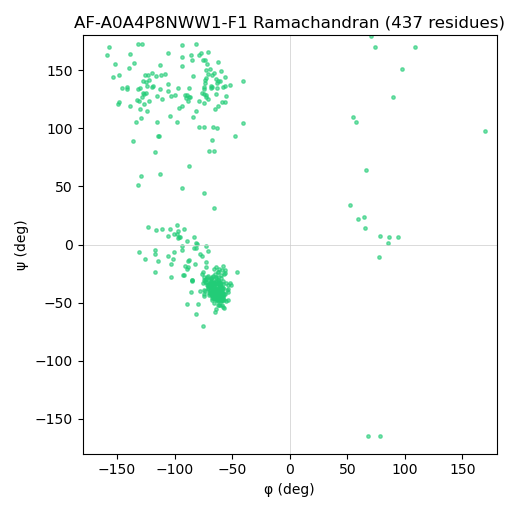 10.370 -9.459 22.102 1.00 92.75 246 VAL A N 1
ATOM 1946 C CA . VAL A 1 246 ? 9.121 -9.125 21.408 1.00 92.75 246 VAL A CA 1
ATOM 1947 C C . VAL A 1 246 ? 8.354 -8.038 22.149 1.00 92.75 246 VAL A C 1
ATOM 1949 O O . VAL A 1 246 ? 8.272 -8.023 23.378 1.00 92.75 246 VAL A O 1
ATOM 1952 N N . TYR A 1 247 ? 7.771 -7.126 21.381 1.00 95.12 247 TYR A N 1
ATOM 1953 C CA . TYR A 1 247 ? 6.858 -6.095 21.844 1.00 95.12 247 TYR A CA 1
ATOM 1954 C C . TYR A 1 247 ? 5.507 -6.261 21.159 1.00 95.12 247 TYR A C 1
ATOM 1956 O O . TYR A 1 247 ? 5.413 -6.688 20.006 1.00 95.12 247 TYR A O 1
ATOM 1964 N N . ARG A 1 248 ? 4.450 -5.910 21.885 1.00 95.62 248 ARG A N 1
ATOM 1965 C CA . ARG A 1 248 ? 3.071 -6.040 21.434 1.00 95.62 248 ARG A CA 1
ATOM 1966 C C . ARG A 1 248 ? 2.310 -4.751 21.697 1.00 95.62 248 ARG A C 1
ATOM 1968 O O . ARG A 1 248 ? 2.231 -4.313 22.840 1.00 95.62 248 ARG A O 1
ATOM 1975 N N . LEU A 1 249 ? 1.717 -4.175 20.657 1.00 96.62 249 LEU A N 1
ATOM 1976 C CA . LEU A 1 249 ? 0.710 -3.125 20.789 1.00 96.62 249 LEU A CA 1
ATOM 1977 C C . LEU A 1 249 ? -0.669 -3.783 20.884 1.00 96.62 249 LEU A C 1
ATOM 1979 O O . LEU A 1 249 ? -1.011 -4.608 20.037 1.00 96.62 249 LEU A O 1
ATOM 1983 N N . ILE A 1 250 ? -1.450 -3.420 21.902 1.00 96.19 250 ILE A N 1
ATOM 1984 C CA . ILE A 1 250 ? -2.809 -3.935 22.112 1.00 96.19 250 ILE A CA 1
ATOM 1985 C C . ILE A 1 250 ? -3.796 -2.771 22.155 1.00 96.19 250 ILE A C 1
ATOM 1987 O O . ILE A 1 250 ? -3.685 -1.885 23.005 1.00 96.19 250 ILE A O 1
ATOM 1991 N N . ILE A 1 251 ? -4.797 -2.815 21.276 1.00 95.88 251 ILE A N 1
ATOM 1992 C CA . ILE A 1 251 ? -5.950 -1.911 21.271 1.00 95.88 251 ILE A CA 1
ATOM 1993 C C . ILE A 1 251 ? -7.187 -2.761 21.555 1.00 95.88 251 ILE A C 1
ATOM 1995 O O . ILE A 1 251 ? -7.615 -3.528 20.699 1.00 95.88 251 ILE A O 1
ATOM 1999 N N . GLY A 1 252 ? -7.730 -2.670 22.771 1.00 93.25 252 GLY A N 1
ATOM 2000 C CA . GLY A 1 252 ? -8.879 -3.483 23.205 1.00 93.25 252 GLY A CA 1
ATOM 2001 C C . GLY A 1 252 ? -10.014 -2.698 23.865 1.00 93.25 252 GLY A C 1
ATOM 2002 O O . GLY A 1 252 ? -11.066 -3.260 24.159 1.00 93.25 252 GLY A O 1
ATOM 2003 N N . ARG A 1 253 ? -9.835 -1.393 24.111 1.00 91.38 253 ARG A N 1
ATOM 2004 C CA . ARG A 1 253 ? -10.911 -0.552 24.652 1.00 91.38 253 ARG A CA 1
ATOM 2005 C C . ARG A 1 253 ? -12.008 -0.420 23.595 1.00 91.38 253 ARG A C 1
ATOM 2007 O O . ARG A 1 253 ? -11.713 -0.184 22.431 1.00 91.38 253 ARG A O 1
ATOM 2014 N N . ARG A 1 254 ? -13.271 -0.558 24.002 1.00 88.94 254 ARG A N 1
ATOM 2015 C CA . ARG A 1 254 ? -14.423 -0.598 23.081 1.00 88.94 254 ARG A CA 1
ATOM 2016 C C . ARG A 1 254 ? -14.577 0.665 22.226 1.00 88.94 254 ARG A C 1
ATOM 2018 O O . ARG A 1 254 ? -14.908 0.549 21.050 1.00 88.94 254 ARG A O 1
ATOM 2025 N N . GLU A 1 255 ? -14.323 1.835 22.810 1.00 89.12 255 GLU A N 1
ATOM 2026 C CA . GLU A 1 255 ? -14.335 3.137 22.121 1.00 89.12 255 GLU A CA 1
ATOM 2027 C C . GLU A 1 255 ? -13.176 3.236 21.114 1.00 89.12 255 GLU A C 1
ATOM 2029 O O . GLU A 1 255 ? -13.402 3.513 19.940 1.00 89.12 255 GLU A O 1
ATOM 2034 N N . ASP A 1 256 ? -11.956 2.878 21.533 1.00 92.94 256 ASP A N 1
ATOM 2035 C CA . ASP A 1 256 ? -10.784 2.833 20.648 1.00 92.94 256 ASP A CA 1
ATOM 2036 C C . ASP A 1 256 ? -11.014 1.863 19.468 1.00 92.94 256 ASP A C 1
ATOM 2038 O O . ASP A 1 256 ? -10.666 2.156 18.325 1.00 92.94 256 ASP A O 1
ATOM 2042 N N . LEU A 1 257 ? -11.636 0.706 19.726 1.00 93.81 257 LEU A N 1
ATOM 2043 C CA . LEU A 1 257 ? -11.996 -0.267 18.693 1.00 93.81 257 LEU A CA 1
ATOM 2044 C C . LEU A 1 257 ? -13.062 0.259 17.732 1.00 93.81 257 LEU A C 1
ATOM 2046 O O . LEU A 1 257 ? -13.019 -0.106 16.562 1.00 93.81 257 LEU A O 1
ATOM 2050 N N . HIS A 1 258 ? -13.977 1.121 18.185 1.00 93.12 258 HIS A N 1
ATOM 2051 C CA . HIS A 1 258 ? -14.942 1.779 17.304 1.00 93.12 258 HIS A CA 1
ATOM 2052 C C . HIS A 1 258 ? -14.216 2.591 16.225 1.00 93.12 258 HIS A C 1
ATOM 2054 O O . HIS A 1 258 ? -14.482 2.421 15.037 1.00 93.12 258 HIS A O 1
ATOM 2060 N N . LEU A 1 259 ? -13.227 3.400 16.627 1.00 93.56 259 LEU A N 1
ATOM 2061 C CA . LEU A 1 259 ? -12.400 4.169 15.694 1.00 93.56 259 LEU A CA 1
ATOM 2062 C C . LEU A 1 259 ? -11.629 3.265 14.730 1.00 93.56 259 LEU A C 1
ATOM 2064 O O . LEU A 1 259 ? -11.610 3.525 13.529 1.00 93.56 259 LEU A O 1
ATOM 2068 N N . ILE A 1 260 ? -11.017 2.189 15.233 1.00 95.50 260 ILE A N 1
ATOM 2069 C CA . ILE A 1 260 ? -10.299 1.227 14.386 1.00 95.50 260 ILE A CA 1
ATOM 2070 C C . ILE A 1 260 ? -11.248 0.562 13.383 1.00 95.50 260 ILE A C 1
ATOM 2072 O O . ILE A 1 260 ? -10.904 0.428 12.214 1.00 95.50 260 ILE A O 1
ATOM 2076 N N . LEU A 1 261 ? -12.453 0.175 13.795 1.00 95.19 261 LEU A N 1
ATOM 2077 C CA . LEU A 1 261 ? -13.427 -0.411 12.880 1.00 95.19 261 LEU A CA 1
ATOM 2078 C C . LEU A 1 261 ? -13.819 0.576 11.784 1.00 95.19 261 LEU A C 1
ATOM 2080 O O . LEU A 1 261 ? -13.810 0.193 10.622 1.00 95.19 261 LEU A O 1
ATOM 2084 N N . LEU A 1 262 ? -14.085 1.839 12.117 1.00 93.25 262 LEU A N 1
ATOM 2085 C CA . LEU A 1 262 ? -14.403 2.864 11.118 1.00 93.25 262 LEU A CA 1
ATOM 2086 C C . LEU A 1 262 ? -13.235 3.163 10.178 1.00 93.25 262 LEU A C 1
ATOM 2088 O O . LEU A 1 262 ? -13.458 3.426 9.001 1.00 93.25 262 LEU A O 1
ATOM 2092 N N . LEU A 1 263 ? -11.999 3.087 10.674 1.00 94.75 263 LEU A N 1
ATOM 2093 C CA . LEU A 1 263 ? -10.804 3.267 9.856 1.00 94.75 263 LEU A CA 1
ATOM 2094 C C . LEU A 1 263 ? -10.632 2.144 8.828 1.00 94.75 263 LEU A C 1
ATOM 2096 O O . LEU A 1 263 ? -10.257 2.408 7.691 1.00 94.75 263 LEU A O 1
ATOM 2100 N N . PHE A 1 264 ? -10.880 0.893 9.212 1.00 95.50 264 PHE A N 1
ATOM 2101 C CA . PHE A 1 264 ? -10.675 -0.257 8.328 1.00 95.50 264 PHE A CA 1
ATOM 2102 C C . PHE A 1 264 ? -11.918 -0.595 7.484 1.00 95.50 264 PHE A C 1
ATOM 2104 O O . PHE A 1 264 ? -11.787 -1.227 6.435 1.00 95.50 264 PHE A O 1
ATOM 2111 N N . ASN A 1 265 ? -13.120 -0.172 7.887 1.00 93.25 265 ASN A N 1
ATOM 2112 C CA . ASN A 1 265 ? -14.356 -0.460 7.159 1.00 93.25 265 ASN A CA 1
ATOM 2113 C C . ASN A 1 265 ? -14.329 0.150 5.751 1.00 93.25 265 ASN A C 1
ATOM 2115 O O . ASN A 1 265 ? -14.197 1.357 5.594 1.00 93.25 265 ASN A O 1
ATOM 2119 N N . GLY A 1 266 ? -14.431 -0.692 4.722 1.00 87.56 266 GLY A N 1
ATOM 2120 C CA . GLY A 1 266 ? -14.292 -0.276 3.323 1.00 87.56 266 GLY A CA 1
ATOM 2121 C C . GLY A 1 266 ? -12.850 -0.042 2.846 1.00 87.56 266 GLY A C 1
ATOM 2122 O O . GLY A 1 266 ? -12.640 0.029 1.643 1.00 87.56 266 GLY A O 1
ATOM 2123 N N . ASN A 1 267 ? -11.858 -0.010 3.741 1.00 92.69 267 ASN A N 1
ATOM 2124 C CA . ASN A 1 267 ? -10.463 0.318 3.416 1.00 92.69 267 ASN A CA 1
ATOM 2125 C C . ASN A 1 267 ? -9.505 -0.883 3.413 1.00 92.69 267 ASN A C 1
ATOM 2127 O O . ASN A 1 267 ? -8.366 -0.747 2.979 1.00 92.69 267 ASN A O 1
ATOM 2131 N N . VAL A 1 268 ? -9.931 -2.058 3.887 1.00 94.44 268 VAL A N 1
ATOM 2132 C CA . VAL A 1 268 ? -9.117 -3.284 3.793 1.00 94.44 268 VAL A CA 1
ATOM 2133 C C . VAL A 1 268 ? -8.906 -3.649 2.321 1.00 94.44 268 VAL A C 1
ATOM 2135 O O . VAL A 1 268 ? -9.876 -3.769 1.571 1.00 94.44 268 VAL A O 1
ATOM 2138 N N . VAL A 1 269 ? -7.663 -3.888 1.911 1.00 93.81 269 VAL A N 1
ATOM 2139 C CA . VAL A 1 269 ? -7.305 -4.216 0.525 1.00 93.81 269 VAL A CA 1
ATOM 2140 C C . VAL A 1 269 ? -7.353 -5.728 0.281 1.00 93.81 269 VAL A C 1
ATOM 2142 O O . VAL A 1 269 ? -8.021 -6.186 -0.651 1.00 93.81 269 VAL A O 1
ATOM 2145 N N . LEU A 1 270 ? -6.695 -6.529 1.126 1.00 93.38 270 LEU A N 1
ATOM 2146 C CA . LEU A 1 270 ? -6.522 -7.971 0.939 1.00 93.38 270 LEU A CA 1
ATOM 2147 C C . LEU A 1 270 ? -7.834 -8.746 1.150 1.00 93.38 270 LEU A C 1
ATOM 2149 O O . LEU A 1 270 ? -8.420 -8.697 2.239 1.00 93.38 270 LEU A O 1
ATOM 2153 N N . PRO A 1 271 ? -8.276 -9.558 0.169 1.00 91.38 271 PRO A N 1
ATOM 2154 C CA . PRO A 1 271 ? -9.464 -10.399 0.307 1.00 91.38 271 PRO A CA 1
ATOM 2155 C C . PRO A 1 271 ? -9.441 -11.334 1.523 1.00 91.38 271 PRO A C 1
ATOM 2157 O O . PRO A 1 271 ? -10.464 -11.480 2.193 1.00 91.38 271 PRO A O 1
ATOM 2160 N N . SER A 1 272 ? -8.290 -11.929 1.868 1.00 91.69 272 SER A N 1
ATOM 2161 C CA . SER A 1 272 ? -8.194 -12.774 3.071 1.00 91.69 272 SER A CA 1
ATOM 2162 C C . SER A 1 272 ? -8.468 -11.988 4.358 1.00 91.69 272 SER A C 1
ATOM 2164 O O . SER A 1 272 ? -9.145 -12.485 5.264 1.00 91.69 272 SER A O 1
ATOM 2166 N N . ARG A 1 273 ? -7.984 -10.742 4.432 1.00 93.06 273 ARG A N 1
ATOM 2167 C CA . ARG A 1 273 ? -8.174 -9.853 5.582 1.00 93.06 273 ARG A CA 1
ATOM 2168 C C . ARG A 1 273 ? -9.596 -9.313 5.652 1.00 93.06 273 ARG A C 1
ATOM 2170 O O . ARG A 1 273 ? -10.114 -9.200 6.758 1.00 93.06 273 ARG A O 1
ATOM 2177 N N . LYS A 1 274 ? -10.281 -9.099 4.520 1.00 92.25 274 LYS A N 1
ATOM 2178 C CA . LYS A 1 274 ? -11.712 -8.724 4.499 1.00 92.25 274 LYS A CA 1
ATOM 2179 C C . LYS A 1 274 ? -12.584 -9.739 5.235 1.00 92.25 274 LYS A C 1
ATOM 2181 O O . LYS A 1 274 ? -13.437 -9.346 6.026 1.00 92.25 274 LYS A O 1
ATOM 2186 N N . VAL A 1 275 ? -12.330 -11.036 5.041 1.00 90.25 275 VAL A N 1
ATOM 2187 C CA . VAL A 1 275 ? -13.067 -12.109 5.733 1.00 90.25 275 VAL A CA 1
ATOM 2188 C C . VAL A 1 275 ? -12.804 -12.088 7.242 1.00 90.25 275 VAL A C 1
ATOM 2190 O O . VAL A 1 275 ? -13.738 -12.215 8.033 1.00 90.25 275 VAL A O 1
ATOM 2193 N N . GLN A 1 276 ? -11.544 -11.920 7.657 1.00 91.94 276 GLN A N 1
ATOM 2194 C CA . GLN A 1 276 ? -11.186 -11.822 9.080 1.00 91.94 276 GLN A CA 1
ATOM 2195 C C . GLN A 1 276 ? -11.813 -10.584 9.733 1.00 91.94 276 GLN A C 1
ATOM 2197 O O . GLN A 1 276 ? -12.397 -10.678 10.811 1.00 91.94 276 GLN A O 1
ATOM 2202 N N . PHE A 1 277 ? -11.736 -9.443 9.053 1.00 94.56 277 PHE A N 1
ATOM 2203 C CA . PHE A 1 277 ? -12.277 -8.176 9.520 1.00 94.56 277 PHE A CA 1
ATOM 2204 C C . PHE A 1 277 ? -13.808 -8.199 9.614 1.00 94.56 277 PHE A C 1
ATOM 2206 O O . PHE A 1 277 ? -14.355 -7.753 10.617 1.00 94.56 277 PHE A O 1
ATOM 2213 N N . SER A 1 278 ? -14.503 -8.792 8.637 1.00 93.31 278 SER A N 1
ATOM 2214 C CA . SER A 1 278 ? -15.961 -8.968 8.678 1.00 93.31 278 SER A CA 1
ATOM 2215 C C . SER A 1 278 ? -16.394 -9.769 9.912 1.00 93.31 278 SER A C 1
ATOM 2217 O O . SER A 1 278 ? -17.245 -9.310 10.669 1.00 93.31 278 SER A O 1
ATOM 2219 N N . LYS A 1 279 ? -15.729 -10.899 10.202 1.00 92.81 279 LYS A N 1
ATOM 2220 C CA . LYS A 1 279 ? -15.986 -11.689 11.422 1.00 92.81 279 LYS A CA 1
ATOM 2221 C C . LYS A 1 279 ? -15.753 -10.882 12.700 1.00 92.81 279 LYS A C 1
ATOM 2223 O O . LYS A 1 279 ? -16.548 -10.965 13.634 1.00 92.81 279 LYS A O 1
ATOM 2228 N N . PHE A 1 280 ? -14.673 -10.103 12.742 1.00 94.75 280 PHE A N 1
ATOM 2229 C CA . PHE A 1 280 ? -14.350 -9.248 13.883 1.00 94.75 280 PHE A CA 1
ATOM 2230 C C . PHE A 1 280 ? -15.394 -8.136 14.086 1.00 94.75 280 PHE A C 1
ATOM 2232 O O . PHE A 1 280 ? -15.822 -7.896 15.213 1.00 94.75 280 PHE A O 1
ATOM 2239 N N . MET A 1 281 ? -15.866 -7.510 13.006 1.00 93.31 281 MET A N 1
ATOM 2240 C CA . MET A 1 281 ? -16.926 -6.500 13.043 1.00 93.31 281 MET A CA 1
ATOM 2241 C C . MET A 1 281 ? -18.266 -7.089 13.490 1.00 93.31 281 MET A C 1
ATOM 2243 O O . MET A 1 281 ? -18.939 -6.493 14.326 1.00 93.31 281 MET A O 1
ATOM 2247 N N . THR A 1 282 ? -18.638 -8.281 13.010 1.00 92.56 282 THR A N 1
ATOM 2248 C CA . THR A 1 282 ? -19.831 -8.988 13.503 1.00 92.56 282 THR A CA 1
ATOM 2249 C C . THR A 1 282 ? -19.728 -9.257 15.004 1.00 92.56 282 THR A C 1
ATOM 2251 O O . THR A 1 282 ? -20.682 -9.012 15.737 1.00 92.56 282 THR A O 1
ATOM 2254 N N . ALA A 1 283 ? -18.563 -9.699 15.487 1.00 92.44 283 ALA A N 1
ATOM 2255 C CA . ALA A 1 283 ? -18.343 -9.910 16.915 1.00 92.44 283 ALA A CA 1
ATOM 2256 C C . ALA A 1 283 ? -18.446 -8.603 17.725 1.00 92.44 283 ALA A C 1
ATOM 2258 O O . ALA A 1 283 ? -19.020 -8.611 18.810 1.00 92.44 283 ALA A O 1
ATOM 2259 N N . TYR A 1 284 ? -17.958 -7.479 17.187 1.00 92.62 284 TYR A N 1
ATOM 2260 C CA . TYR A 1 284 ? -18.118 -6.154 17.798 1.00 92.62 284 TYR A CA 1
ATOM 2261 C C . TYR A 1 284 ? -19.577 -5.709 17.867 1.00 92.62 284 TYR A C 1
ATOM 2263 O O . TYR A 1 284 ? -20.032 -5.271 18.921 1.00 92.62 284 TYR A O 1
ATOM 2271 N N . ASN A 1 285 ? -20.325 -5.873 16.775 1.00 91.81 285 ASN A N 1
ATOM 2272 C CA . ASN A 1 285 ? -21.738 -5.501 16.710 1.00 91.81 285 ASN A CA 1
ATOM 2273 C C . ASN A 1 285 ? -22.618 -6.336 17.657 1.00 91.81 285 ASN A C 1
ATOM 2275 O O . ASN A 1 285 ? -23.662 -5.865 18.098 1.00 91.81 285 ASN A O 1
ATOM 2279 N N . ASN A 1 286 ? -22.182 -7.548 18.004 1.00 89.50 286 ASN A N 1
ATOM 2280 C CA . ASN A 1 286 ? -22.868 -8.419 18.959 1.00 89.50 286 ASN A CA 1
ATOM 2281 C C . ASN A 1 286 ? -22.541 -8.102 20.430 1.00 89.50 286 ASN A C 1
ATOM 2283 O O . ASN A 1 286 ? -23.090 -8.744 21.329 1.00 89.50 286 ASN A O 1
ATOM 2287 N N . LEU A 1 287 ? -21.651 -7.144 20.717 1.00 86.06 287 LEU A N 1
ATOM 2288 C CA . LEU A 1 287 ? -21.374 -6.738 22.093 1.00 86.06 287 LEU A CA 1
ATOM 2289 C C . LEU A 1 287 ? -22.588 -6.029 22.709 1.00 86.06 287 LEU A C 1
ATOM 2291 O O . LEU A 1 287 ? -23.174 -5.115 22.133 1.00 86.06 287 LEU A O 1
ATOM 2295 N N . SER A 1 288 ? -22.931 -6.400 23.944 1.00 67.81 288 SER A N 1
ATOM 2296 C CA . SER A 1 288 ? -23.990 -5.738 24.709 1.00 67.81 288 SER A CA 1
ATOM 2297 C C . SER A 1 288 ? -23.645 -4.264 24.983 1.00 67.81 288 SER A C 1
ATOM 2299 O O . SER A 1 288 ? -22.547 -3.985 25.477 1.00 67.81 288 SER A O 1
ATOM 2301 N N . ARG A 1 289 ? -24.614 -3.355 24.782 1.00 69.19 289 ARG A N 1
ATOM 2302 C CA . ARG A 1 289 ? -24.520 -1.898 25.035 1.00 69.19 289 ARG A CA 1
ATOM 2303 C C . ARG A 1 289 ? -23.525 -1.160 24.125 1.00 69.19 289 ARG A C 1
ATOM 2305 O O . ARG A 1 289 ? -22.553 -0.572 24.601 1.00 69.19 289 ARG A O 1
ATOM 2312 N N . LEU A 1 290 ? -23.797 -1.149 22.822 1.00 72.31 290 LEU A N 1
ATOM 2313 C CA . LEU A 1 290 ? -23.153 -0.217 21.893 1.00 72.31 290 LEU A CA 1
ATOM 2314 C C . LEU A 1 290 ? -23.752 1.181 22.077 1.00 72.31 290 LEU A C 1
ATOM 2316 O O . LEU A 1 290 ? -24.956 1.355 21.918 1.00 72.31 290 LEU A O 1
ATOM 2320 N N . GLN A 1 291 ? -22.919 2.171 22.402 1.00 65.62 291 GLN A N 1
ATOM 2321 C CA . GLN A 1 291 ? -23.359 3.570 22.508 1.00 65.62 291 GLN A CA 1
ATOM 2322 C C . GLN A 1 291 ? -23.737 4.156 21.137 1.00 65.62 291 GLN A C 1
ATOM 2324 O O . GLN A 1 291 ? -24.695 4.912 21.045 1.00 65.62 291 GLN A O 1
ATOM 2329 N N . SER A 1 292 ? -23.020 3.763 20.080 1.00 68.50 292 SER A N 1
ATOM 2330 C CA . SER A 1 292 ? -23.159 4.312 18.722 1.00 68.50 292 SER A CA 1
ATOM 2331 C C . SER A 1 292 ? -23.983 3.432 17.768 1.00 68.50 292 SER A C 1
ATOM 2333 O O . SER A 1 292 ? -23.987 3.677 16.566 1.00 68.50 292 SER A O 1
ATOM 2335 N N . GLY A 1 293 ? -24.644 2.385 18.278 1.00 78.31 293 GLY A N 1
ATOM 2336 C CA . GLY A 1 293 ? -25.317 1.375 17.452 1.00 78.31 293 GLY A CA 1
ATOM 2337 C C . GLY A 1 293 ? -24.355 0.454 16.674 1.00 78.31 293 GLY A C 1
ATOM 2338 O O . GLY A 1 293 ? -23.132 0.565 16.811 1.00 78.31 293 GLY A O 1
ATOM 2339 N N . PRO A 1 294 ? -24.888 -0.513 15.902 1.00 85.25 294 PRO A N 1
ATOM 2340 C CA . PRO A 1 294 ? -24.084 -1.423 15.089 1.00 85.25 294 PRO A CA 1
ATOM 2341 C C . PRO A 1 294 ? -23.491 -0.718 13.860 1.00 85.25 294 PRO A C 1
ATOM 2343 O O . PRO A 1 294 ? -24.144 0.109 13.228 1.00 85.25 294 PRO A O 1
ATOM 2346 N N . ILE A 1 295 ? -22.264 -1.085 13.484 1.00 87.56 295 ILE A N 1
ATOM 2347 C CA . ILE A 1 295 ? -21.603 -0.577 12.273 1.00 87.56 295 ILE A CA 1
ATOM 2348 C C . ILE A 1 295 ? -22.000 -1.444 11.074 1.00 87.56 295 ILE A C 1
ATOM 2350 O O . ILE A 1 295 ? -21.796 -2.661 11.092 1.00 87.56 295 ILE A O 1
ATOM 2354 N N . THR A 1 296 ? -22.498 -0.824 10.006 1.00 87.38 296 THR A N 1
ATOM 2355 C CA . THR A 1 296 ? -22.764 -1.509 8.732 1.00 87.38 296 THR A CA 1
ATOM 2356 C C . THR A 1 296 ? -21.458 -1.802 7.992 1.00 87.38 296 THR A C 1
ATOM 2358 O O . THR A 1 296 ? -20.629 -0.914 7.791 1.00 87.38 296 THR A O 1
ATOM 2361 N N . TYR A 1 297 ? -21.267 -3.052 7.566 1.00 87.19 297 TYR A N 1
ATOM 2362 C CA . TYR A 1 297 ? -20.083 -3.463 6.812 1.00 87.19 297 TYR A CA 1
ATOM 2363 C C . TYR A 1 297 ? -20.120 -2.932 5.372 1.00 87.19 297 TYR A C 1
ATOM 2365 O O . TYR A 1 297 ? -21.077 -3.183 4.639 1.00 87.19 297 TYR A O 1
ATOM 2373 N N . LEU A 1 298 ? -19.059 -2.239 4.951 1.00 84.38 298 LEU A N 1
ATOM 2374 C CA . LEU A 1 298 ? -18.930 -1.691 3.601 1.00 84.38 298 LEU A CA 1
ATOM 2375 C C . LEU A 1 298 ? -18.185 -2.666 2.686 1.00 84.38 298 LEU A C 1
ATOM 2377 O O . LEU A 1 298 ? -17.004 -2.964 2.884 1.00 84.38 298 LEU A O 1
ATOM 2381 N N . THR A 1 299 ? -18.859 -3.116 1.626 1.00 76.88 299 THR A N 1
ATOM 2382 C CA . THR A 1 299 ? -18.265 -4.002 0.612 1.00 76.88 299 THR A CA 1
ATOM 2383 C C . THR A 1 299 ? -17.580 -3.173 -0.479 1.00 76.88 299 THR A C 1
ATOM 2385 O O . THR A 1 299 ? -18.027 -3.135 -1.621 1.00 76.88 299 THR A O 1
ATOM 2388 N N . SER A 1 300 ? -16.494 -2.481 -0.128 1.00 73.44 300 SER A N 1
ATOM 2389 C CA . SER A 1 300 ? -15.706 -1.695 -1.091 1.00 73.44 300 SER A CA 1
ATOM 2390 C C . SER A 1 300 ? -14.525 -2.488 -1.676 1.00 73.44 300 SER A C 1
ATOM 2392 O O . SER A 1 300 ? -13.994 -3.428 -1.066 1.00 73.44 300 SER A O 1
ATOM 2394 N N . ARG A 1 301 ? -14.107 -2.118 -2.894 1.00 72.56 301 ARG A N 1
ATOM 2395 C CA . ARG A 1 301 ? -12.930 -2.646 -3.606 1.00 72.56 301 ARG A CA 1
ATOM 2396 C C . ARG A 1 301 ? -11.860 -1.560 -3.758 1.00 72.56 301 ARG A C 1
ATOM 2398 O O . ARG A 1 301 ? -11.493 -1.213 -4.870 1.00 72.56 301 ARG A O 1
ATOM 2405 N N . VAL A 1 302 ? -11.358 -1.043 -2.641 1.00 84.69 302 VAL A N 1
ATOM 2406 C CA . VAL A 1 302 ? -10.199 -0.137 -2.648 1.00 84.69 302 VAL A CA 1
ATOM 2407 C C . VAL A 1 302 ? -8.963 -0.868 -3.175 1.00 84.69 302 VAL A C 1
ATOM 2409 O O . VAL A 1 302 ? -8.739 -2.037 -2.840 1.00 84.69 302 VAL A O 1
ATOM 2412 N N . LEU A 1 303 ? -8.178 -0.181 -4.006 1.00 85.81 303 LEU A N 1
ATOM 2413 C CA . LEU A 1 303 ? -6.896 -0.655 -4.514 1.00 85.81 303 LEU A CA 1
ATOM 2414 C C . LEU A 1 303 ? -5.792 0.342 -4.140 1.00 85.81 303 LEU A C 1
ATOM 2416 O O . LEU A 1 303 ? -6.021 1.548 -4.199 1.00 85.81 303 LEU A O 1
ATOM 2420 N N . PRO A 1 304 ? -4.591 -0.139 -3.778 1.00 90.12 304 PRO A N 1
ATOM 2421 C CA . PRO A 1 304 ? -3.472 0.737 -3.473 1.00 90.12 304 PRO A CA 1
ATOM 2422 C C . PRO A 1 304 ? -2.925 1.387 -4.747 1.00 90.12 304 PRO A C 1
ATOM 2424 O O . PRO A 1 304 ? -3.030 0.835 -5.846 1.00 90.12 304 PRO A O 1
ATOM 2427 N N . SER A 1 305 ? -2.295 2.539 -4.586 1.00 87.62 305 SER A N 1
ATOM 2428 C CA . SER A 1 305 ? -1.655 3.339 -5.627 1.00 87.62 305 SER A CA 1
ATOM 2429 C C . SER A 1 305 ? -0.218 3.693 -5.229 1.00 87.62 305 SER A C 1
ATOM 2431 O O . SER A 1 305 ? 0.217 3.439 -4.107 1.00 87.62 305 SER A O 1
ATOM 2433 N N . LEU A 1 306 ? 0.537 4.300 -6.149 1.00 86.88 306 LEU A N 1
ATOM 2434 C CA . LEU A 1 306 ? 1.863 4.851 -5.838 1.00 86.88 306 LEU A CA 1
ATOM 2435 C C . LEU A 1 306 ? 1.801 6.243 -5.179 1.00 86.88 306 LEU A C 1
ATOM 2437 O O . LEU A 1 306 ? 2.843 6.788 -4.819 1.00 86.88 306 LEU A O 1
ATOM 2441 N N . GLU A 1 307 ? 0.606 6.814 -5.022 1.00 85.25 307 GLU A N 1
ATOM 2442 C CA . GLU A 1 307 ? 0.390 8.116 -4.378 1.00 85.25 307 GLU A CA 1
ATOM 2443 C C . GLU A 1 307 ? 0.098 7.972 -2.876 1.00 85.25 307 GLU A C 1
ATOM 2445 O O . GLU A 1 307 ? 0.396 8.871 -2.089 1.00 85.25 307 GLU A O 1
ATOM 2450 N N . ASP A 1 308 ? -0.436 6.821 -2.460 1.00 90.38 308 ASP A N 1
ATOM 2451 C CA . ASP A 1 308 ? -0.659 6.480 -1.056 1.00 90.38 308 ASP A CA 1
ATOM 2452 C C . ASP A 1 308 ? 0.505 5.682 -0.437 1.00 90.38 308 ASP A C 1
ATOM 2454 O O . ASP A 1 308 ? 1.456 5.258 -1.100 1.00 90.38 308 ASP A O 1
ATOM 2458 N N . GLN A 1 309 ? 0.453 5.484 0.883 1.00 95.00 309 GLN A N 1
ATOM 2459 C CA . GLN A 1 309 ? 1.510 4.793 1.628 1.00 95.00 309 GLN A CA 1
ATOM 2460 C C . GLN A 1 309 ? 1.136 3.364 2.032 1.00 95.00 309 GLN A C 1
ATOM 2462 O O . GLN A 1 309 ? 1.847 2.760 2.841 1.00 95.00 309 GLN A O 1
ATOM 2467 N N . TRP A 1 310 ? 0.066 2.787 1.472 1.00 95.94 310 TRP A N 1
ATOM 2468 C CA . TRP A 1 310 ? -0.321 1.411 1.787 1.00 95.94 310 TRP A CA 1
ATOM 2469 C C . TRP A 1 310 ? 0.802 0.435 1.436 1.00 95.94 310 TRP A C 1
ATOM 2471 O O . TRP A 1 310 ? 1.177 -0.395 2.266 1.00 95.94 310 TRP A O 1
ATOM 2481 N N . LEU A 1 311 ? 1.408 0.577 0.250 1.00 96.12 311 LEU A N 1
ATOM 2482 C CA . LEU A 1 311 ? 2.487 -0.312 -0.184 1.00 96.12 311 LEU A CA 1
ATOM 2483 C C . LEU A 1 311 ? 3.742 -0.163 0.684 1.00 96.12 311 LEU A C 1
ATOM 2485 O O . LEU A 1 311 ? 4.429 -1.156 0.924 1.00 96.12 311 LEU A O 1
ATOM 2489 N N . LEU A 1 312 ? 4.032 1.036 1.196 1.00 96.56 312 LEU A N 1
ATOM 2490 C CA . LEU A 1 312 ? 5.116 1.255 2.153 1.00 96.56 312 LEU A CA 1
ATOM 2491 C C . LEU A 1 312 ? 4.882 0.456 3.442 1.00 96.56 312 LEU A C 1
ATOM 2493 O O . LEU A 1 312 ? 5.749 -0.320 3.839 1.00 96.56 312 LEU A O 1
ATOM 2497 N N . GLY A 1 313 ? 3.703 0.595 4.057 1.00 95.94 313 GLY A N 1
ATOM 2498 C CA . GLY A 1 313 ? 3.365 -0.127 5.287 1.00 95.94 313 GLY A CA 1
ATOM 2499 C C . GLY A 1 313 ? 3.319 -1.639 5.073 1.00 95.94 313 GLY A C 1
ATOM 2500 O O . GLY A 1 313 ? 3.857 -2.410 5.868 1.00 95.94 313 GLY A O 1
ATOM 2501 N N . PHE A 1 314 ? 2.762 -2.076 3.944 1.00 96.00 314 PHE A N 1
ATOM 2502 C CA . PHE A 1 314 ? 2.726 -3.489 3.583 1.00 96.00 314 PHE A CA 1
ATOM 2503 C C . PHE A 1 314 ? 4.129 -4.050 3.303 1.00 96.00 314 PHE A C 1
ATOM 2505 O O . PHE A 1 314 ? 4.448 -5.169 3.702 1.00 96.00 314 PHE A O 1
ATOM 2512 N N . THR A 1 315 ? 5.015 -3.256 2.694 1.00 95.62 315 THR A N 1
ATOM 2513 C CA . THR A 1 315 ? 6.431 -3.608 2.520 1.00 95.62 315 THR A CA 1
ATOM 2514 C C . THR A 1 315 ? 7.132 -3.729 3.861 1.00 95.62 315 THR A C 1
ATOM 2516 O O . THR A 1 315 ? 7.896 -4.673 4.049 1.00 95.62 315 THR A O 1
ATOM 2519 N N . GLU A 1 316 ? 6.864 -2.831 4.807 1.00 93.81 316 GLU A N 1
ATOM 2520 C CA . GLU A 1 316 ? 7.423 -2.904 6.157 1.00 93.81 316 GLU A CA 1
ATOM 2521 C C . GLU A 1 316 ? 6.999 -4.172 6.907 1.00 93.81 316 GLU A C 1
ATOM 2523 O O . GLU A 1 316 ? 7.815 -4.749 7.626 1.00 93.81 316 GLU A O 1
ATOM 2528 N N . ALA A 1 317 ? 5.806 -4.698 6.639 1.00 92.75 317 ALA A N 1
ATOM 2529 C CA . ALA A 1 317 ? 5.347 -5.970 7.194 1.00 92.75 317 ALA A CA 1
ATOM 2530 C C . ALA A 1 317 ? 5.878 -7.199 6.419 1.00 92.75 317 ALA A C 1
ATOM 2532 O O . ALA A 1 317 ? 6.690 -7.967 6.931 1.00 92.75 317 ALA A O 1
ATOM 2533 N N . GLU A 1 318 ? 5.576 -7.319 5.123 1.00 92.19 318 GLU A N 1
ATOM 2534 C CA . GLU A 1 318 ? 5.786 -8.553 4.330 1.00 92.19 318 GLU A CA 1
ATOM 2535 C C . GLU A 1 318 ? 6.828 -8.425 3.201 1.00 92.19 318 GLU A C 1
ATOM 2537 O O . GLU A 1 318 ? 7.292 -9.418 2.639 1.00 92.19 318 GLU A O 1
ATOM 2542 N N . GLY A 1 319 ? 7.230 -7.203 2.850 1.00 92.94 319 GLY A N 1
ATOM 2543 C CA . GLY A 1 319 ? 8.189 -6.960 1.769 1.00 92.94 319 GLY A CA 1
ATOM 2544 C C . GLY A 1 319 ? 9.621 -7.411 2.081 1.00 92.94 319 GLY A C 1
ATOM 2545 O O . GLY A 1 319 ? 10.068 -7.406 3.230 1.00 92.94 319 GLY A O 1
ATOM 2546 N N . CYS A 1 320 ? 10.367 -7.774 1.039 1.00 92.50 320 CYS A N 1
ATOM 2547 C CA . CYS A 1 320 ? 11.742 -8.251 1.128 1.00 92.50 320 CYS A CA 1
ATOM 2548 C C . CYS A 1 320 ? 12.593 -7.720 -0.035 1.00 92.50 320 CYS A C 1
ATOM 2550 O O . CYS A 1 320 ? 12.195 -7.793 -1.196 1.00 92.50 320 CYS A O 1
ATOM 2552 N N . PHE A 1 321 ? 13.792 -7.226 0.277 1.00 94.75 321 PHE A N 1
ATOM 2553 C CA . PHE A 1 321 ? 14.808 -6.842 -0.704 1.00 94.75 321 PHE A CA 1
ATOM 2554 C C . PHE A 1 321 ? 15.912 -7.895 -0.707 1.00 94.75 321 PHE A C 1
ATOM 2556 O O . PHE A 1 321 ? 16.383 -8.300 0.355 1.00 94.75 321 PHE A O 1
ATOM 2563 N N . THR A 1 322 ? 16.319 -8.368 -1.885 1.00 93.81 322 THR A N 1
ATOM 2564 C CA . THR A 1 322 ? 17.340 -9.418 -1.999 1.00 93.81 322 THR A CA 1
ATOM 2565 C C . THR A 1 322 ? 18.279 -9.165 -3.165 1.00 93.81 322 THR A C 1
ATOM 2567 O O . THR A 1 322 ? 17.842 -8.866 -4.276 1.00 93.81 322 THR A O 1
ATOM 2570 N N . ILE A 1 323 ? 19.575 -9.349 -2.921 1.00 94.00 323 ILE A N 1
ATOM 2571 C CA . ILE A 1 323 ? 20.602 -9.447 -3.957 1.00 94.00 323 ILE A CA 1
ATOM 2572 C C . ILE A 1 323 ? 21.364 -10.740 -3.705 1.00 94.00 323 ILE A C 1
ATOM 2574 O O . ILE A 1 323 ? 21.790 -11.009 -2.586 1.00 94.00 323 ILE A O 1
ATOM 2578 N N . SER A 1 324 ? 21.513 -11.564 -4.734 1.00 92.19 324 SER A N 1
ATOM 2579 C CA . SER A 1 324 ? 22.279 -12.805 -4.664 1.00 92.19 324 SER A CA 1
ATOM 2580 C C . SER A 1 324 ? 23.225 -12.901 -5.847 1.00 92.19 324 SER A C 1
ATOM 2582 O O . SER A 1 324 ? 22.811 -12.706 -6.990 1.00 92.19 324 SER A O 1
ATOM 2584 N N . PHE A 1 325 ? 24.472 -13.259 -5.579 1.00 91.31 325 PHE A N 1
ATOM 2585 C CA . PHE A 1 325 ? 25.492 -13.498 -6.591 1.00 91.31 325 PHE A CA 1
ATOM 2586 C C . PHE A 1 325 ? 25.588 -14.996 -6.874 1.00 91.31 325 PHE A C 1
ATOM 2588 O O . PHE A 1 325 ? 25.591 -15.798 -5.941 1.00 91.31 325 PHE A O 1
ATOM 2595 N N . LEU A 1 326 ? 25.651 -15.387 -8.148 1.00 89.69 326 LEU A N 1
ATOM 2596 C CA . LEU A 1 326 ? 25.845 -16.793 -8.502 1.00 89.69 326 LEU A CA 1
ATOM 2597 C C . LEU A 1 326 ? 27.300 -17.193 -8.219 1.00 89.69 326 LEU A C 1
ATOM 2599 O O . LEU A 1 326 ? 28.218 -16.407 -8.458 1.00 89.69 326 LEU A O 1
ATOM 2603 N N . SER A 1 327 ? 27.505 -18.417 -7.726 1.00 84.75 327 SER A N 1
ATOM 2604 C CA . SER A 1 327 ? 28.839 -18.981 -7.467 1.00 84.75 327 SER A CA 1
ATOM 2605 C C . SER A 1 327 ? 29.582 -19.328 -8.757 1.00 84.75 327 SER A C 1
ATOM 2607 O O . SER A 1 327 ? 30.791 -19.165 -8.840 1.00 84.75 327 SER A O 1
ATOM 2609 N N . ASN A 1 328 ? 28.844 -19.777 -9.775 1.00 84.81 328 ASN A N 1
ATOM 2610 C CA . ASN A 1 328 ? 29.415 -20.371 -10.988 1.00 84.81 328 ASN A CA 1
ATOM 2611 C C . ASN A 1 328 ? 29.612 -19.355 -12.127 1.00 84.81 328 ASN A C 1
ATOM 2613 O O . ASN A 1 328 ? 30.025 -19.729 -13.218 1.00 84.81 328 ASN A O 1
ATOM 2617 N N . SER A 1 329 ? 29.244 -18.086 -11.926 1.00 87.19 329 SER A N 1
ATOM 2618 C CA . SER A 1 329 ? 29.374 -17.038 -12.945 1.00 87.19 329 SER A CA 1
ATOM 2619 C C . SER A 1 329 ? 29.435 -15.652 -12.310 1.00 87.19 329 SER A C 1
ATOM 2621 O O . SER A 1 329 ? 29.120 -15.482 -11.133 1.00 87.19 329 SER A O 1
ATOM 2623 N N . VAL A 1 330 ? 29.760 -14.634 -13.110 1.00 86.69 330 VAL A N 1
ATOM 2624 C CA . VAL A 1 330 ? 29.681 -13.224 -12.691 1.00 86.69 330 VAL A CA 1
ATOM 2625 C C . VAL A 1 330 ? 28.239 -12.723 -12.539 1.00 86.69 330 VAL A C 1
ATOM 2627 O O . VAL A 1 330 ? 28.020 -11.622 -12.039 1.00 86.69 330 VAL A O 1
ATOM 2630 N N . ALA A 1 331 ? 27.239 -13.534 -12.896 1.00 91.31 331 ALA A N 1
ATOM 2631 C CA . ALA A 1 331 ? 25.839 -13.149 -12.815 1.00 91.31 331 ALA A CA 1
ATOM 2632 C C . ALA A 1 331 ? 25.388 -12.856 -11.374 1.00 91.31 331 ALA A C 1
ATOM 2634 O O . ALA A 1 331 ? 25.946 -13.343 -10.380 1.00 91.31 331 ALA A O 1
ATOM 2635 N N . PHE A 1 332 ? 24.326 -12.067 -11.282 1.00 93.50 332 PHE A N 1
ATOM 2636 C CA . PHE A 1 332 ? 23.660 -11.695 -10.045 1.00 93.50 332 PHE A CA 1
ATOM 2637 C C . PHE A 1 332 ? 22.143 -11.726 -10.255 1.00 93.50 332 PHE A C 1
ATOM 2639 O O . PHE A 1 332 ? 21.644 -11.748 -11.380 1.00 93.50 332 PHE A O 1
ATOM 2646 N N . ARG A 1 333 ? 21.394 -11.730 -9.156 1.00 93.44 333 ARG A N 1
ATOM 2647 C CA . ARG A 1 333 ? 19.941 -11.567 -9.143 1.00 93.44 333 ARG A CA 1
ATOM 2648 C C . ARG A 1 333 ? 19.599 -10.520 -8.105 1.00 93.44 333 ARG A C 1
ATOM 2650 O O . ARG A 1 333 ? 19.954 -10.681 -6.944 1.00 93.44 333 ARG A O 1
ATOM 2657 N N . THR A 1 334 ? 18.905 -9.477 -8.532 1.00 95.12 334 THR A N 1
ATOM 2658 C CA . THR A 1 334 ? 18.381 -8.414 -7.673 1.00 95.12 334 THR A CA 1
ATOM 2659 C C . THR A 1 334 ? 16.863 -8.455 -7.738 1.00 95.12 334 THR A C 1
ATOM 2661 O O . THR A 1 334 ? 16.303 -8.563 -8.836 1.00 95.12 334 THR A O 1
ATOM 2664 N N . ARG A 1 335 ? 16.202 -8.494 -6.578 1.00 95.38 335 ARG A N 1
ATOM 2665 C CA . ARG A 1 335 ? 14.750 -8.666 -6.482 1.00 95.38 335 ARG A CA 1
ATOM 2666 C C . ARG A 1 335 ? 14.163 -7.892 -5.310 1.00 95.38 335 ARG A C 1
ATOM 2668 O O . ARG A 1 335 ? 14.656 -8.006 -4.187 1.00 95.38 335 ARG A O 1
ATOM 2675 N N . TYR A 1 336 ? 13.058 -7.208 -5.572 1.00 96.00 336 TYR A N 1
ATOM 2676 C CA . TYR A 1 336 ? 12.087 -6.805 -4.559 1.00 96.00 336 TYR A CA 1
ATOM 2677 C C . TYR A 1 336 ? 10.922 -7.799 -4.586 1.00 96.00 336 TYR A C 1
ATOM 2679 O O . TYR A 1 336 ? 10.412 -8.129 -5.656 1.00 96.00 336 TYR A O 1
ATOM 2687 N N . ILE A 1 337 ? 10.561 -8.336 -3.424 1.00 95.31 337 ILE A N 1
ATOM 2688 C CA . ILE A 1 337 ? 9.618 -9.446 -3.287 1.00 95.31 337 ILE A CA 1
ATOM 2689 C C . ILE A 1 337 ? 8.562 -9.082 -2.253 1.00 95.31 337 ILE A C 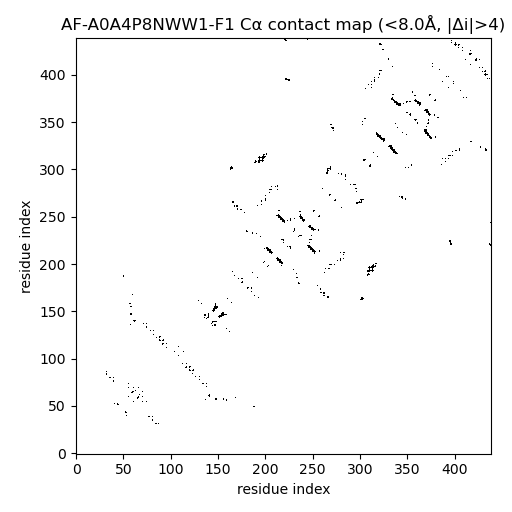1
ATOM 2691 O O . ILE A 1 337 ? 8.892 -8.639 -1.156 1.00 95.31 337 ILE A O 1
ATOM 2695 N N . VAL A 1 338 ? 7.301 -9.340 -2.576 1.00 94.94 338 VAL A N 1
ATOM 2696 C CA . VAL A 1 338 ? 6.177 -9.247 -1.642 1.00 94.94 338 VAL A CA 1
ATOM 2697 C C . VAL A 1 338 ? 5.440 -10.573 -1.678 1.00 94.94 338 VAL A C 1
ATOM 2699 O O . VAL A 1 338 ? 4.997 -11.001 -2.740 1.00 94.94 338 VAL A O 1
ATOM 2702 N N . SER A 1 339 ? 5.340 -11.244 -0.533 1.00 93.00 339 SER A N 1
ATOM 2703 C CA . SER A 1 339 ? 4.730 -12.574 -0.446 1.00 93.00 339 SER A CA 1
ATOM 2704 C C . SER A 1 339 ? 3.420 -12.525 0.320 1.00 93.00 339 SER A C 1
ATOM 2706 O O . SER A 1 339 ? 3.272 -11.752 1.260 1.00 93.00 339 SER A O 1
ATOM 2708 N N . GLN A 1 340 ? 2.466 -13.358 -0.082 1.00 93.25 340 GLN A N 1
ATOM 2709 C CA . GLN A 1 340 ? 1.195 -13.491 0.610 1.00 93.25 340 GLN A CA 1
ATOM 2710 C C . GLN A 1 340 ? 0.655 -14.919 0.495 1.00 93.25 340 GLN A C 1
ATOM 2712 O O . GLN A 1 340 ? 0.824 -15.599 -0.519 1.00 93.25 340 GLN A O 1
ATOM 2717 N N . LYS A 1 341 ? -0.015 -15.370 1.555 1.00 91.12 341 LYS A N 1
ATOM 2718 C CA . LYS A 1 341 ? -0.695 -16.661 1.613 1.00 91.12 341 LYS A CA 1
ATOM 2719 C C . LYS A 1 341 ? -2.098 -16.572 1.012 1.00 91.12 341 LYS A C 1
ATOM 2721 O O . LYS A 1 341 ? -2.808 -15.584 1.210 1.00 91.12 341 LYS A O 1
ATOM 2726 N N . GLY A 1 342 ? -2.523 -17.643 0.355 1.00 87.19 342 GLY A N 1
ATOM 2727 C CA . GLY A 1 342 ? -3.862 -17.822 -0.181 1.00 87.19 342 GLY A CA 1
ATOM 2728 C C . GLY A 1 342 ? -4.001 -17.312 -1.609 1.00 87.19 342 GLY A C 1
ATOM 2729 O O . GLY A 1 342 ? -3.774 -16.134 -1.890 1.00 87.19 342 GLY A O 1
ATOM 2730 N N . ALA A 1 343 ? -4.493 -18.177 -2.497 1.00 86.69 343 ALA A N 1
ATOM 2731 C CA . ALA A 1 343 ? -4.839 -17.804 -3.872 1.00 86.69 343 ALA A CA 1
ATOM 2732 C C . ALA A 1 343 ? -5.849 -16.639 -3.953 1.00 86.69 343 ALA A C 1
ATOM 2734 O O . ALA A 1 343 ? -5.862 -15.891 -4.928 1.00 86.69 343 ALA A O 1
ATOM 2735 N N . CYS A 1 344 ? -6.659 -16.423 -2.910 1.00 86.00 344 CYS A N 1
ATOM 2736 C CA . CYS A 1 344 ? -7.599 -15.303 -2.837 1.00 86.00 344 CYS A CA 1
ATOM 2737 C C . CYS A 1 344 ? -6.926 -13.920 -2.869 1.00 86.00 344 CYS A C 1
ATOM 2739 O O . CYS A 1 344 ? -7.584 -12.950 -3.231 1.00 86.00 344 CYS A O 1
ATOM 2741 N N . ASN A 1 345 ? -5.636 -13.818 -2.534 1.00 90.69 345 ASN A N 1
ATOM 2742 C CA . ASN A 1 345 ? -4.883 -12.561 -2.552 1.00 90.69 345 ASN A CA 1
ATOM 2743 C C . ASN A 1 345 ? -4.133 -12.311 -3.875 1.00 90.69 345 ASN A C 1
ATOM 2745 O O . ASN A 1 345 ? -3.579 -11.226 -4.064 1.00 90.69 345 ASN A O 1
ATOM 2749 N N . LEU A 1 346 ? -4.155 -13.264 -4.817 1.00 87.25 346 LEU A N 1
ATOM 2750 C CA . LEU A 1 346 ? -3.541 -13.121 -6.143 1.00 87.25 346 LEU A CA 1
ATOM 2751 C C . LEU A 1 346 ? -3.988 -11.871 -6.916 1.00 87.25 346 LEU A C 1
ATOM 2753 O O . LEU A 1 346 ? -3.125 -11.264 -7.552 1.00 87.25 346 LEU A O 1
ATOM 2757 N N . PRO A 1 347 ? -5.263 -11.426 -6.867 1.00 87.00 347 PRO A N 1
ATOM 2758 C CA . PRO A 1 347 ? -5.666 -10.198 -7.549 1.00 87.00 347 PRO A CA 1
ATOM 2759 C C . PRO A 1 347 ? -4.903 -8.961 -7.059 1.00 87.00 347 PRO A C 1
ATOM 2761 O O . PRO A 1 347 ? -4.545 -8.111 -7.866 1.00 87.00 347 PRO A O 1
ATOM 2764 N N . ILE A 1 348 ? -4.590 -8.883 -5.759 1.00 90.62 348 ILE A N 1
ATOM 2765 C CA . ILE A 1 348 ? -3.830 -7.758 -5.192 1.00 90.62 348 ILE A CA 1
ATOM 2766 C C . ILE A 1 348 ? -2.355 -7.842 -5.593 1.00 90.62 348 ILE A C 1
ATOM 2768 O O . ILE A 1 348 ? -1.770 -6.832 -5.971 1.00 90.62 348 ILE A O 1
ATOM 2772 N N . LEU A 1 349 ? -1.761 -9.041 -5.599 1.00 89.19 349 LEU A N 1
ATOM 2773 C CA . LEU A 1 349 ? -0.401 -9.226 -6.122 1.00 89.19 349 LEU A CA 1
ATOM 2774 C C . LEU A 1 349 ? -0.317 -8.908 -7.624 1.00 89.19 349 LEU A C 1
ATOM 2776 O O . LEU A 1 349 ? 0.671 -8.338 -8.076 1.00 89.19 349 LEU A O 1
ATOM 2780 N N . SER A 1 350 ? -1.363 -9.228 -8.389 1.00 86.25 350 SER A N 1
ATOM 2781 C CA . SER A 1 350 ? -1.448 -8.921 -9.825 1.00 86.25 350 SER A CA 1
ATOM 2782 C C . SER A 1 350 ? -1.573 -7.422 -10.060 1.00 86.25 350 SER A C 1
ATOM 2784 O O . SER A 1 350 ? -0.976 -6.891 -10.989 1.00 86.25 350 SER A O 1
ATOM 2786 N N . HIS A 1 351 ? -2.286 -6.722 -9.179 1.00 86.75 351 HIS A N 1
ATOM 2787 C CA . HIS A 1 351 ? -2.370 -5.267 -9.210 1.00 86.75 351 HIS A CA 1
ATOM 2788 C C . HIS A 1 351 ? -1.001 -4.597 -9.024 1.00 86.75 351 HIS A C 1
ATOM 2790 O O . HIS A 1 351 ? -0.734 -3.590 -9.673 1.00 86.75 351 HIS A O 1
ATOM 2796 N N . LEU A 1 352 ? -0.084 -5.179 -8.236 1.00 88.31 352 LEU A N 1
ATOM 2797 C CA . LEU A 1 352 ? 1.287 -4.658 -8.120 1.00 88.31 352 LEU A CA 1
ATOM 2798 C C . LEU A 1 352 ? 2.045 -4.681 -9.459 1.00 88.31 352 LEU A C 1
ATOM 2800 O O . LEU A 1 352 ? 2.820 -3.762 -9.720 1.00 88.31 352 LEU A O 1
ATOM 2804 N N . ILE A 1 353 ? 1.788 -5.672 -10.324 1.00 84.69 353 ILE A N 1
ATOM 2805 C CA . ILE A 1 353 ? 2.355 -5.709 -11.684 1.00 84.69 353 ILE A CA 1
ATOM 2806 C C . ILE A 1 353 ? 1.873 -4.491 -12.474 1.00 84.69 353 ILE A C 1
ATOM 2808 O O . ILE A 1 353 ? 2.671 -3.825 -13.128 1.00 84.69 353 ILE A O 1
ATOM 2812 N N . THR A 1 354 ? 0.582 -4.169 -12.382 1.00 83.94 354 THR A N 1
ATOM 2813 C CA . THR A 1 354 ? 0.004 -2.990 -13.038 1.00 83.94 354 THR A CA 1
ATOM 2814 C C . THR A 1 354 ? 0.572 -1.689 -12.469 1.00 83.94 354 THR A C 1
ATOM 2816 O O . THR A 1 354 ? 0.877 -0.785 -13.241 1.00 83.94 354 THR A O 1
ATOM 2819 N N . LEU A 1 355 ? 0.763 -1.594 -11.146 1.00 84.94 355 LEU A N 1
ATOM 2820 C CA . LEU A 1 355 ? 1.303 -0.393 -10.493 1.00 84.94 355 LEU A CA 1
ATOM 2821 C C . LEU A 1 355 ? 2.730 -0.070 -10.932 1.00 84.94 355 LEU A C 1
ATOM 2823 O O . LEU A 1 355 ? 3.038 1.085 -11.213 1.00 84.94 355 LEU A O 1
ATOM 2827 N N . PHE A 1 356 ? 3.600 -1.077 -10.985 1.00 84.88 356 PHE A N 1
ATOM 2828 C CA . PHE A 1 356 ? 4.986 -0.878 -11.405 1.00 84.88 356 PHE A CA 1
ATOM 2829 C C . PHE A 1 356 ? 5.177 -0.990 -12.922 1.00 84.88 356 PHE A C 1
ATOM 2831 O O . PHE A 1 356 ? 6.239 -0.636 -13.426 1.00 84.88 356 PHE A O 1
ATOM 2838 N N . GLY A 1 357 ? 4.182 -1.499 -13.654 1.00 83.94 357 GLY A N 1
ATOM 2839 C CA . GLY A 1 357 ? 4.302 -1.841 -15.074 1.00 83.94 357 GLY A CA 1
ATOM 2840 C C . GLY A 1 357 ? 5.284 -2.989 -15.348 1.00 83.94 357 GLY A C 1
ATOM 2841 O O . GLY A 1 357 ? 5.707 -3.175 -16.487 1.00 83.94 357 GLY A O 1
ATOM 2842 N N . ALA A 1 358 ? 5.687 -3.732 -14.313 1.00 87.19 358 ALA A N 1
ATOM 2843 C CA . ALA A 1 358 ? 6.699 -4.780 -14.373 1.00 87.19 358 ALA A CA 1
ATOM 2844 C C . ALA A 1 358 ? 6.549 -5.765 -13.203 1.00 87.19 358 ALA A C 1
ATOM 2846 O O . ALA A 1 358 ? 5.926 -5.461 -12.190 1.00 87.19 358 ALA A O 1
ATOM 2847 N N . GLY A 1 359 ? 7.179 -6.934 -13.334 1.00 92.00 359 GLY A N 1
ATOM 2848 C CA . GLY A 1 359 ? 7.204 -7.980 -12.311 1.00 92.00 359 GLY A CA 1
ATOM 2849 C C . GLY A 1 359 ? 6.375 -9.208 -12.680 1.00 92.00 359 GLY A C 1
ATOM 2850 O O . GLY A 1 359 ? 5.651 -9.225 -13.673 1.00 92.00 359 GLY A O 1
ATOM 2851 N N . VAL A 1 360 ? 6.534 -10.262 -11.887 1.00 91.75 360 VAL A N 1
ATOM 2852 C CA . VAL A 1 360 ? 5.889 -11.565 -12.097 1.00 91.75 360 VAL A CA 1
ATOM 2853 C C . VAL A 1 360 ? 5.328 -12.101 -10.788 1.00 91.75 360 VAL A C 1
ATOM 2855 O O . VAL A 1 360 ? 5.791 -11.730 -9.710 1.00 91.75 360 VAL A O 1
ATOM 2858 N N . ILE A 1 361 ? 4.335 -12.984 -10.882 1.00 92.81 361 ILE A N 1
ATOM 2859 C CA . ILE A 1 361 ? 3.854 -13.760 -9.739 1.00 92.81 361 ILE A CA 1
ATOM 2860 C C . ILE A 1 361 ? 4.404 -15.172 -9.848 1.00 92.81 361 ILE A C 1
ATOM 2862 O O . ILE A 1 361 ? 4.213 -15.843 -10.860 1.00 92.81 361 ILE A O 1
ATOM 2866 N N . GLU A 1 362 ? 5.037 -15.632 -8.778 1.00 92.88 362 GLU A N 1
ATOM 2867 C CA . GLU A 1 362 ? 5.546 -16.992 -8.660 1.00 92.88 362 GLU A CA 1
ATOM 2868 C C . GLU A 1 362 ? 4.944 -17.683 -7.433 1.00 92.88 362 GLU A C 1
ATOM 2870 O O . GLU A 1 362 ? 4.675 -17.058 -6.403 1.00 92.88 362 GLU A O 1
ATOM 2875 N N . GLY A 1 363 ? 4.723 -18.994 -7.538 1.00 87.81 363 GLY A N 1
ATOM 2876 C CA . GLY A 1 363 ? 4.392 -19.825 -6.385 1.00 87.81 363 GLY A CA 1
ATOM 2877 C C . GLY A 1 363 ? 5.629 -20.054 -5.518 1.00 87.81 363 GLY A C 1
ATOM 2878 O O . GLY A 1 363 ? 6.724 -20.290 -6.029 1.00 87.81 363 GLY A O 1
ATOM 2879 N N . HIS A 1 364 ? 5.465 -20.009 -4.200 1.00 83.88 364 HIS A N 1
ATOM 2880 C CA . HIS A 1 364 ? 6.532 -20.360 -3.272 1.00 83.88 364 HIS A CA 1
ATOM 2881 C C . HIS A 1 364 ? 6.661 -21.887 -3.146 1.00 83.88 364 HIS A C 1
ATOM 2883 O O . HIS A 1 364 ? 5.729 -22.641 -3.416 1.00 83.88 364 HIS A O 1
ATOM 2889 N N . SER A 1 365 ? 7.794 -22.357 -2.618 1.00 82.06 365 SER A N 1
ATOM 2890 C CA . SER A 1 365 ? 7.968 -23.763 -2.216 1.00 82.06 365 SER A CA 1
ATOM 2891 C C . SER A 1 365 ? 6.965 -24.230 -1.153 1.00 82.06 365 SER A C 1
ATOM 2893 O O . SER A 1 365 ? 6.723 -25.425 -1.008 1.00 82.06 365 SER A O 1
ATOM 2895 N N . GLN A 1 366 ? 6.381 -23.294 -0.396 1.00 84.50 366 GLN A N 1
ATOM 2896 C CA . GLN A 1 366 ? 5.311 -23.593 0.544 1.00 84.50 366 GLN A CA 1
ATOM 2897 C C . GLN A 1 366 ? 3.983 -23.531 -0.200 1.00 84.50 366 GLN A C 1
ATOM 2899 O O . GLN A 1 366 ? 3.676 -22.532 -0.849 1.00 84.50 366 GLN A O 1
ATOM 2904 N N . LYS A 1 367 ? 3.196 -24.601 -0.082 1.00 85.81 367 LYS A N 1
ATOM 2905 C CA . LYS A 1 367 ? 1.890 -24.705 -0.732 1.00 85.81 367 LYS A CA 1
ATOM 2906 C C . LYS A 1 367 ? 0.996 -23.527 -0.329 1.00 85.81 367 LYS A C 1
ATOM 2908 O O . LYS A 1 367 ? 0.917 -23.195 0.850 1.00 85.81 367 LYS A O 1
ATOM 2913 N N . ASP A 1 368 ? 0.300 -22.961 -1.315 1.00 89.81 368 ASP A N 1
ATOM 2914 C CA . ASP A 1 368 ? -0.638 -21.840 -1.154 1.00 89.81 368 ASP A CA 1
ATOM 2915 C C . ASP A 1 368 ? 0.005 -20.515 -0.697 1.00 89.81 368 ASP A C 1
ATOM 2917 O O . ASP A 1 368 ? -0.669 -19.645 -0.157 1.00 89.81 368 ASP A O 1
ATOM 2921 N N . ASN A 1 369 ? 1.303 -20.329 -0.946 1.00 92.06 369 ASN A N 1
ATOM 2922 C CA . ASN A 1 369 ? 1.968 -19.033 -0.824 1.00 92.06 369 ASN A CA 1
ATOM 2923 C C . ASN A 1 369 ? 2.391 -18.543 -2.211 1.00 92.06 369 ASN A C 1
ATOM 2925 O O . ASN A 1 369 ? 2.991 -19.292 -2.982 1.00 92.06 369 ASN A O 1
ATOM 2929 N N . TYR A 1 370 ? 2.113 -17.277 -2.503 1.00 93.31 370 TYR A N 1
ATOM 2930 C CA . TYR A 1 370 ? 2.430 -16.634 -3.775 1.00 93.31 370 TYR A CA 1
ATOM 2931 C C . TYR A 1 370 ? 3.242 -15.371 -3.526 1.00 93.31 370 TYR A C 1
ATOM 2933 O O . TYR A 1 370 ? 3.034 -14.671 -2.534 1.00 93.31 370 TYR A O 1
ATOM 2941 N N . SER A 1 371 ? 4.159 -15.070 -4.436 1.00 95.50 371 SER A N 1
ATOM 2942 C CA . SER A 1 371 ? 5.058 -13.931 -4.324 1.00 95.50 371 SER A CA 1
ATOM 2943 C C . SER A 1 371 ? 5.004 -13.096 -5.591 1.00 95.50 371 SER A C 1
ATOM 2945 O O . SER A 1 371 ? 5.223 -13.609 -6.684 1.00 95.50 371 SER A O 1
ATOM 2947 N N . TYR A 1 372 ? 4.753 -11.801 -5.434 1.00 95.88 372 TYR A N 1
ATOM 2948 C CA . TYR A 1 372 ? 5.080 -10.811 -6.450 1.00 95.88 372 TYR A CA 1
ATOM 2949 C C . TYR A 1 372 ? 6.588 -10.553 -6.413 1.00 95.88 372 TYR A C 1
ATOM 2951 O O . TYR A 1 372 ? 7.156 -10.328 -5.340 1.00 95.88 372 TYR A O 1
ATOM 2959 N N . ILE A 1 373 ? 7.235 -10.601 -7.574 1.00 96.62 373 ILE A N 1
ATOM 2960 C CA . ILE A 1 373 ? 8.679 -10.459 -7.725 1.00 96.62 373 ILE A CA 1
ATOM 2961 C C . ILE A 1 373 ? 8.969 -9.422 -8.803 1.00 96.62 373 ILE A C 1
ATOM 2963 O O . ILE A 1 373 ? 8.693 -9.625 -9.986 1.00 96.62 373 ILE A O 1
ATOM 2967 N N . LEU A 1 374 ? 9.610 -8.333 -8.392 1.00 95.88 374 LEU A N 1
ATOM 2968 C CA . LEU A 1 374 ? 10.198 -7.345 -9.283 1.00 95.88 374 LEU A CA 1
ATOM 2969 C C . LEU A 1 374 ? 11.694 -7.638 -9.407 1.00 95.88 374 LEU A C 1
ATOM 2971 O O . LEU A 1 374 ? 12.456 -7.402 -8.469 1.00 95.88 374 LEU A O 1
ATOM 2975 N N . SER A 1 375 ? 12.110 -8.198 -10.544 1.00 94.50 375 SER A N 1
ATOM 2976 C CA . SER A 1 375 ? 13.483 -8.663 -10.770 1.00 94.50 375 SER A CA 1
ATOM 2977 C C . SER A 1 375 ? 14.206 -7.901 -11.874 1.00 94.50 375 SER A C 1
ATOM 2979 O O . SER A 1 375 ? 13.612 -7.600 -12.911 1.00 94.50 375 SER A O 1
ATOM 2981 N N . GLY A 1 376 ? 15.514 -7.711 -11.694 1.00 93.19 376 GLY A N 1
ATOM 2982 C CA . GLY A 1 376 ? 16.403 -7.077 -12.674 1.00 93.19 376 GLY A CA 1
ATOM 2983 C C . GLY A 1 376 ? 16.641 -5.594 -12.388 1.00 93.19 376 GLY A C 1
ATOM 2984 O O . GLY A 1 376 ? 15.789 -4.926 -11.810 1.00 93.19 376 GLY A O 1
ATOM 2985 N N . LEU A 1 377 ? 17.812 -5.079 -12.784 1.00 92.56 377 LEU A N 1
ATOM 2986 C CA . LEU A 1 377 ? 18.238 -3.712 -12.447 1.00 92.56 377 LEU A CA 1
ATOM 2987 C C . LEU A 1 377 ? 17.268 -2.643 -12.963 1.00 92.56 377 LEU A C 1
ATOM 2989 O O . LEU A 1 377 ? 16.871 -1.775 -12.192 1.00 92.56 377 LEU A O 1
ATOM 2993 N N . SER A 1 378 ? 16.856 -2.729 -14.231 1.00 91.62 378 SER A N 1
ATOM 2994 C CA . SER A 1 378 ? 15.936 -1.764 -14.848 1.00 91.62 378 SER A CA 1
ATOM 2995 C C . SER A 1 378 ? 14.569 -1.749 -14.167 1.00 91.62 378 SER A C 1
ATOM 2997 O O . SER A 1 378 ? 14.000 -0.692 -13.923 1.00 91.62 378 SER A O 1
ATOM 2999 N N . ASN A 1 379 ? 14.050 -2.926 -13.823 1.00 92.81 379 ASN A N 1
ATOM 3000 C CA . ASN A 1 379 ? 12.718 -3.056 -13.242 1.00 92.81 379 ASN A CA 1
ATOM 3001 C C . ASN A 1 379 ? 12.705 -2.593 -11.788 1.00 92.81 379 ASN A C 1
ATOM 3003 O O . ASN A 1 379 ? 11.804 -1.877 -11.372 1.00 92.81 379 ASN A O 1
ATOM 3007 N N . VAL A 1 380 ? 13.728 -2.960 -11.015 1.00 92.94 380 VAL A N 1
ATOM 3008 C CA . VAL A 1 380 ? 13.854 -2.552 -9.614 1.00 92.94 380 VAL A CA 1
ATOM 3009 C C . VAL A 1 380 ? 13.969 -1.028 -9.473 1.00 92.94 380 VAL A C 1
ATOM 3011 O O . VAL A 1 380 ? 13.464 -0.475 -8.498 1.00 92.94 380 VAL A O 1
ATOM 3014 N N . GLN A 1 381 ? 14.553 -0.331 -10.456 1.00 90.69 381 GLN A N 1
ATOM 3015 C CA . GLN A 1 381 ? 14.601 1.135 -10.469 1.00 90.69 381 GLN A CA 1
ATOM 3016 C C . GLN A 1 381 ? 13.211 1.790 -10.462 1.00 90.69 381 GLN A C 1
ATOM 3018 O O . GLN A 1 381 ? 13.063 2.865 -9.883 1.00 90.69 381 GLN A O 1
ATOM 3023 N N . LEU A 1 382 ? 12.184 1.135 -11.019 1.00 89.75 382 LEU A N 1
ATOM 3024 C CA . LEU A 1 382 ? 10.802 1.632 -10.987 1.00 89.75 382 LEU A CA 1
ATOM 3025 C C . LEU A 1 382 ? 10.281 1.765 -9.549 1.00 89.75 382 LEU A C 1
ATOM 3027 O O . LEU A 1 382 ? 9.523 2.682 -9.241 1.00 89.75 382 LEU A O 1
ATOM 3031 N N . ALA A 1 383 ? 10.731 0.890 -8.645 1.00 92.00 383 ALA A N 1
ATOM 3032 C CA . ALA A 1 383 ? 10.348 0.943 -7.240 1.00 92.00 383 ALA A CA 1
ATO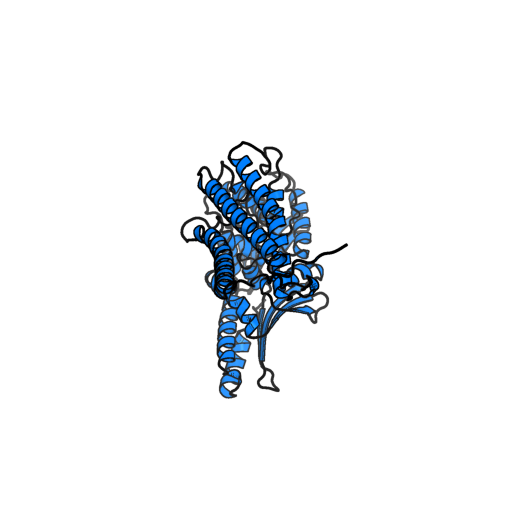M 3033 C C . ALA A 1 383 ? 11.054 2.066 -6.463 1.00 92.00 383 ALA A C 1
ATOM 3035 O O . ALA A 1 383 ? 10.524 2.532 -5.454 1.00 92.00 383 ALA A O 1
ATOM 3036 N N . TYR A 1 384 ? 12.223 2.531 -6.922 1.00 93.44 384 TYR A N 1
ATOM 3037 C CA . TYR A 1 384 ? 12.986 3.560 -6.209 1.00 93.44 384 TYR A CA 1
ATOM 3038 C C . TYR A 1 384 ? 12.233 4.874 -6.118 1.00 93.44 384 TYR A C 1
ATOM 3040 O O . TYR A 1 384 ? 12.227 5.480 -5.056 1.00 93.44 384 TYR A O 1
ATOM 3048 N N . PHE A 1 385 ? 11.540 5.274 -7.187 1.00 89.62 385 PHE A N 1
ATOM 3049 C CA . PHE A 1 385 ? 10.754 6.505 -7.184 1.00 89.62 385 PHE A CA 1
ATOM 3050 C C . PHE A 1 385 ? 9.759 6.536 -6.012 1.00 89.62 385 PHE A C 1
ATOM 3052 O O . PHE A 1 385 ? 9.725 7.498 -5.245 1.00 89.62 385 PHE A O 1
ATOM 3059 N N . TYR A 1 386 ? 9.024 5.438 -5.816 1.00 92.69 386 TYR A N 1
ATOM 3060 C CA . TYR A 1 386 ? 8.055 5.307 -4.732 1.00 92.69 386 TYR A CA 1
ATOM 3061 C C . TYR A 1 386 ? 8.709 5.319 -3.343 1.00 92.69 386 TYR A C 1
ATOM 3063 O O . TYR A 1 386 ? 8.295 6.073 -2.459 1.00 92.69 386 TYR A O 1
ATOM 3071 N N . PHE A 1 387 ? 9.734 4.489 -3.129 1.00 95.00 387 PHE A N 1
ATOM 3072 C CA . PHE A 1 387 ? 10.362 4.358 -1.812 1.00 95.00 387 PHE A CA 1
ATOM 3073 C C . PHE A 1 387 ? 11.217 5.574 -1.432 1.00 95.00 387 PHE A C 1
ATOM 3075 O O . PHE A 1 387 ? 11.263 5.930 -0.257 1.00 95.00 387 PHE A O 1
ATOM 3082 N N . ASP A 1 388 ? 11.846 6.245 -2.399 1.00 93.69 388 ASP A N 1
ATOM 3083 C CA . ASP A 1 388 ? 12.621 7.467 -2.171 1.00 93.69 388 ASP A CA 1
ATOM 3084 C C . ASP A 1 388 ? 11.719 8.639 -1.781 1.00 93.69 388 ASP A C 1
ATOM 3086 O O . ASP A 1 388 ? 12.022 9.351 -0.823 1.00 93.69 388 ASP A O 1
ATOM 3090 N N . MET A 1 389 ? 10.582 8.810 -2.466 1.00 92.12 389 MET A N 1
ATOM 3091 C CA . MET A 1 389 ? 9.592 9.825 -2.091 1.00 92.12 389 MET A CA 1
ATOM 3092 C C . MET A 1 389 ? 9.064 9.621 -0.668 1.00 92.12 389 MET A C 1
ATOM 3094 O O . MET A 1 389 ? 8.800 10.585 0.048 1.00 92.12 389 MET A O 1
ATOM 3098 N N . ASN A 1 390 ? 8.947 8.364 -0.240 1.00 92.38 390 ASN A N 1
ATOM 3099 C CA . ASN A 1 390 ? 8.442 7.993 1.076 1.00 92.38 390 ASN A CA 1
ATOM 3100 C C . ASN A 1 390 ? 9.543 7.746 2.123 1.00 92.38 390 ASN A C 1
ATOM 3102 O O . ASN A 1 390 ? 9.247 7.352 3.254 1.00 92.38 390 ASN A O 1
ATOM 3106 N N . LEU A 1 391 ? 10.811 8.014 1.800 1.00 92.50 391 LEU A N 1
ATOM 3107 C CA . LEU A 1 391 ? 11.955 7.740 2.674 1.00 92.50 391 LEU A CA 1
ATOM 3108 C C . LEU A 1 391 ? 11.896 8.424 4.060 1.00 92.50 391 LEU A C 1
ATOM 3110 O O . LEU A 1 391 ? 12.337 7.800 5.035 1.00 92.50 391 LEU A O 1
ATOM 3114 N N . PRO A 1 392 ? 11.337 9.647 4.219 1.00 89.94 392 PRO A N 1
ATOM 3115 C CA . PRO A 1 392 ? 11.128 10.251 5.540 1.00 89.94 392 PRO A CA 1
ATOM 3116 C C . PRO A 1 392 ? 10.177 9.447 6.436 1.00 89.94 392 PRO A C 1
ATOM 3118 O O . PRO A 1 392 ? 10.228 9.555 7.661 1.00 89.94 392 PRO A O 1
ATOM 3121 N N . HIS A 1 393 ? 9.305 8.637 5.834 1.00 89.62 393 HIS A N 1
ATOM 3122 C CA . HIS A 1 393 ? 8.294 7.845 6.523 1.00 89.62 393 HIS A CA 1
ATOM 3123 C C . HIS A 1 393 ? 8.649 6.361 6.637 1.00 89.62 393 HIS A C 1
ATOM 3125 O O . HIS A 1 393 ? 8.057 5.695 7.481 1.00 89.62 393 HIS A O 1
ATOM 3131 N N . PHE A 1 394 ? 9.609 5.875 5.846 1.00 91.56 394 PHE A N 1
ATOM 3132 C CA . PHE A 1 394 ? 10.139 4.514 5.908 1.00 91.56 394 PHE A CA 1
ATOM 3133 C C . PHE A 1 394 ? 11.022 4.341 7.152 1.00 91.56 394 PHE A C 1
ATOM 3135 O O . PHE A 1 394 ? 11.937 5.141 7.385 1.00 91.56 394 PHE A O 1
ATOM 3142 N N . LEU A 1 395 ? 10.749 3.307 7.939 1.00 88.94 395 LEU A N 1
ATOM 3143 C CA . LEU A 1 395 ? 11.303 3.035 9.256 1.00 88.94 395 LEU A CA 1
ATOM 3144 C C . LEU A 1 395 ? 11.791 1.579 9.400 1.00 88.94 395 LEU A C 1
ATOM 3146 O O . LEU A 1 395 ? 11.627 0.721 8.528 1.00 88.94 395 LEU A O 1
ATOM 3150 N N . GLY A 1 396 ? 12.442 1.315 10.531 1.00 85.06 396 GLY A N 1
ATOM 3151 C CA . GLY A 1 396 ? 12.889 -0.008 10.949 1.00 85.06 396 GLY A CA 1
ATOM 3152 C C . GLY A 1 396 ? 14.005 -0.612 10.095 1.00 85.06 396 GLY A C 1
ATOM 3153 O O . GLY A 1 396 ? 14.673 0.046 9.292 1.00 85.06 396 GLY A O 1
ATOM 3154 N N . LEU A 1 397 ? 14.207 -1.921 10.262 1.00 89.31 397 LEU A N 1
ATOM 3155 C CA . LEU A 1 397 ? 15.264 -2.662 9.569 1.00 89.31 397 LEU A CA 1
ATOM 3156 C C . LEU A 1 397 ? 15.121 -2.627 8.044 1.00 89.31 397 LEU A C 1
ATOM 3158 O O . LEU A 1 397 ? 16.123 -2.601 7.332 1.00 89.31 397 LEU A O 1
ATOM 3162 N N . LYS A 1 398 ? 13.887 -2.595 7.530 1.00 91.25 398 LYS A N 1
ATOM 3163 C CA . LYS A 1 398 ? 13.631 -2.633 6.085 1.00 91.25 398 LYS A CA 1
ATOM 3164 C C . LYS A 1 398 ? 14.025 -1.347 5.373 1.00 91.25 398 LYS A C 1
ATOM 3166 O O . LYS A 1 398 ? 14.433 -1.431 4.217 1.00 91.25 398 LYS A O 1
ATOM 3171 N N . LYS A 1 399 ? 14.008 -0.200 6.060 1.00 92.50 399 LYS A N 1
ATOM 3172 C CA . LYS A 1 399 ? 14.611 1.035 5.546 1.00 92.50 399 LYS A CA 1
ATOM 3173 C C . LYS A 1 399 ? 16.104 0.842 5.286 1.00 92.50 399 LYS A C 1
ATOM 3175 O O . LYS A 1 399 ? 16.589 1.164 4.205 1.00 92.50 399 LYS A O 1
ATOM 3180 N N . ASN A 1 400 ? 16.822 0.277 6.257 1.00 91.94 400 ASN A N 1
ATOM 3181 C CA . ASN A 1 400 ? 18.257 0.023 6.128 1.00 91.94 400 ASN A CA 1
ATOM 3182 C C . ASN A 1 400 ? 18.533 -0.990 5.008 1.00 91.94 400 ASN A C 1
ATOM 3184 O O . ASN A 1 400 ? 19.369 -0.729 4.148 1.00 91.94 400 ASN A O 1
ATOM 3188 N N . SER A 1 401 ? 17.763 -2.085 4.947 1.00 92.88 401 SER A N 1
ATOM 3189 C CA . SER A 1 401 ? 17.841 -3.052 3.845 1.00 92.88 401 SER A CA 1
ATOM 3190 C C . SER A 1 401 ? 17.597 -2.403 2.483 1.00 92.88 401 SER A C 1
ATOM 3192 O O . SER A 1 401 ? 18.323 -2.708 1.543 1.00 92.88 401 SER A O 1
ATOM 3194 N N . TYR A 1 402 ? 16.616 -1.503 2.364 1.00 95.00 402 TYR A N 1
ATOM 3195 C CA . TYR A 1 402 ? 16.329 -0.774 1.128 1.00 95.00 402 TYR A CA 1
ATOM 3196 C C . TYR A 1 402 ? 17.490 0.133 0.702 1.00 95.00 402 TYR A C 1
ATOM 3198 O O . TYR A 1 402 ? 17.897 0.100 -0.458 1.00 95.00 402 TYR A O 1
ATOM 3206 N N . LEU A 1 403 ? 18.060 0.905 1.632 1.00 94.69 403 LEU A N 1
ATOM 3207 C CA . LEU A 1 403 ? 19.186 1.794 1.340 1.00 94.69 403 LEU A CA 1
ATOM 3208 C C . LEU A 1 403 ? 20.420 1.007 0.882 1.00 94.69 403 LEU A C 1
ATOM 3210 O O . LEU A 1 403 ? 20.997 1.331 -0.154 1.00 94.69 403 LEU A O 1
ATOM 3214 N N . THR A 1 404 ? 20.776 -0.071 1.589 1.00 93.69 404 THR A N 1
ATOM 3215 C CA . THR A 1 404 ? 21.879 -0.957 1.185 1.00 93.69 404 THR A CA 1
ATOM 3216 C C . THR A 1 404 ? 21.588 -1.645 -0.150 1.00 93.69 404 THR A C 1
ATOM 3218 O O . THR A 1 404 ? 22.470 -1.768 -0.992 1.00 93.69 404 THR A O 1
ATOM 3221 N N . PHE A 1 405 ? 20.345 -2.070 -0.381 1.00 95.31 405 PHE A N 1
ATOM 3222 C CA . PHE A 1 405 ? 19.919 -2.670 -1.644 1.00 95.31 405 PHE A CA 1
ATOM 3223 C C . PHE A 1 405 ? 20.066 -1.703 -2.827 1.00 95.31 405 PHE A C 1
ATOM 3225 O O . PHE A 1 405 ? 20.560 -2.092 -3.887 1.00 95.31 405 PHE A O 1
ATOM 3232 N N . LYS A 1 406 ? 19.679 -0.437 -2.644 1.00 95.12 406 LYS A N 1
ATOM 3233 C CA . LYS A 1 406 ? 19.809 0.613 -3.658 1.00 95.12 406 LYS A CA 1
ATOM 3234 C C . LYS A 1 406 ? 21.275 0.924 -3.967 1.00 95.12 406 LYS A C 1
ATOM 3236 O O . LYS A 1 406 ? 21.634 0.975 -5.142 1.00 95.12 406 LYS A O 1
ATOM 3241 N N . ASP A 1 407 ? 22.105 1.075 -2.936 1.00 94.56 407 ASP A N 1
ATOM 3242 C CA . ASP A 1 407 ? 23.549 1.307 -3.071 1.00 94.56 407 ASP A CA 1
ATOM 3243 C C . ASP A 1 407 ? 24.242 0.159 -3.821 1.00 94.56 407 ASP A C 1
ATOM 3245 O O . ASP A 1 407 ? 24.925 0.371 -4.824 1.00 94.56 407 ASP A O 1
ATOM 3249 N N . LEU A 1 408 ? 23.958 -1.087 -3.429 1.00 93.94 408 LEU A N 1
ATOM 3250 C CA . LEU A 1 408 ? 24.484 -2.266 -4.112 1.00 93.94 408 LEU A CA 1
ATOM 3251 C C . LEU A 1 408 ? 24.079 -2.322 -5.581 1.00 93.94 408 LEU A C 1
ATOM 3253 O O . LEU A 1 408 ? 24.914 -2.602 -6.435 1.00 93.94 408 LEU A O 1
ATOM 3257 N N . ASN A 1 409 ? 22.816 -2.044 -5.903 1.00 95.62 409 ASN A N 1
ATOM 3258 C CA . ASN A 1 409 ? 22.375 -2.016 -7.294 1.00 95.62 409 ASN A CA 1
ATOM 3259 C C . ASN A 1 409 ? 23.060 -0.899 -8.100 1.00 95.62 409 ASN A C 1
ATOM 3261 O O . ASN A 1 409 ? 23.322 -1.102 -9.285 1.00 95.62 409 ASN A O 1
ATOM 3265 N N . ALA A 1 410 ? 23.389 0.241 -7.481 1.00 94.94 410 ALA A N 1
ATOM 3266 C CA . ALA A 1 410 ? 24.161 1.300 -8.130 1.00 94.94 410 ALA A CA 1
ATOM 3267 C C . ALA A 1 410 ? 25.594 0.837 -8.444 1.00 94.94 410 ALA A C 1
ATOM 3269 O O . ALA A 1 410 ? 26.044 0.971 -9.580 1.00 94.94 410 ALA A O 1
ATOM 3270 N N . ARG A 1 411 ? 26.274 0.192 -7.489 1.00 94.62 411 ARG A N 1
ATOM 3271 C CA . ARG A 1 411 ? 27.609 -0.402 -7.698 1.00 94.62 411 ARG A CA 1
ATOM 3272 C C . ARG A 1 411 ? 27.606 -1.508 -8.751 1.00 94.62 411 ARG A C 1
ATOM 3274 O O . ARG A 1 411 ? 28.477 -1.567 -9.615 1.00 94.62 411 ARG A O 1
ATOM 3281 N N . ILE A 1 412 ? 26.589 -2.369 -8.737 1.00 94.19 412 ILE A N 1
ATOM 3282 C CA . ILE A 1 412 ? 26.418 -3.406 -9.761 1.00 94.19 412 ILE A CA 1
ATOM 3283 C C . ILE A 1 412 ? 26.251 -2.764 -11.144 1.00 94.19 412 ILE A C 1
ATOM 3285 O O . ILE A 1 412 ? 26.867 -3.247 -12.094 1.00 94.19 412 ILE A O 1
ATOM 3289 N N . ALA A 1 413 ? 25.481 -1.677 -11.259 1.00 93.75 413 ALA A N 1
ATOM 3290 C CA . ALA A 1 413 ? 25.300 -0.950 -12.515 1.00 93.75 413 ALA A CA 1
ATOM 3291 C C . ALA A 1 413 ? 26.599 -0.306 -13.038 1.00 93.75 413 ALA A C 1
ATOM 3293 O O . ALA A 1 413 ? 26.761 -0.194 -14.250 1.00 93.75 413 ALA A O 1
ATOM 3294 N N . LEU A 1 414 ? 27.536 0.053 -12.151 1.00 94.69 414 LEU A N 1
ATOM 3295 C CA . LEU A 1 414 ? 28.880 0.530 -12.511 1.00 94.69 414 LEU A CA 1
ATOM 3296 C C . LEU A 1 414 ? 29.838 -0.592 -12.949 1.00 94.69 414 LEU A C 1
ATOM 3298 O O . LEU A 1 414 ? 30.909 -0.308 -13.478 1.00 94.69 414 LEU A O 1
ATOM 3302 N N . GLY A 1 415 ? 29.459 -1.860 -12.770 1.00 93.19 415 GLY A N 1
ATOM 3303 C CA . GLY A 1 415 ? 30.284 -3.008 -13.149 1.00 93.19 415 GLY A CA 1
ATOM 3304 C C . GLY A 1 415 ? 31.159 -3.573 -12.027 1.00 93.19 415 GLY A C 1
ATOM 3305 O O . GLY A 1 415 ? 31.883 -4.533 -12.274 1.00 93.19 415 GLY A O 1
ATOM 3306 N N . ASP A 1 416 ? 31.035 -3.092 -10.784 1.00 91.75 416 ASP A N 1
ATOM 3307 C CA . ASP A 1 416 ? 31.833 -3.557 -9.631 1.00 91.75 416 ASP A CA 1
ATOM 3308 C C . ASP A 1 416 ? 31.727 -5.074 -9.381 1.00 91.75 416 ASP A C 1
ATOM 3310 O O . ASP A 1 416 ? 32.581 -5.684 -8.743 1.00 91.75 416 ASP A O 1
ATOM 3314 N N . HIS A 1 417 ? 30.671 -5.719 -9.868 1.00 91.50 417 HIS A N 1
ATOM 3315 C CA . HIS A 1 417 ? 30.443 -7.155 -9.713 1.00 91.50 417 HIS A CA 1
ATOM 3316 C C . HIS A 1 417 ? 31.283 -8.032 -10.660 1.00 91.50 417 HIS A C 1
ATOM 3318 O O . HIS A 1 417 ? 31.256 -9.262 -10.514 1.00 91.50 417 HIS A O 1
ATOM 3324 N N . LEU A 1 418 ? 31.983 -7.420 -11.623 1.00 91.44 418 LEU A N 1
ATOM 3325 C CA . LEU A 1 418 ? 32.812 -8.089 -12.629 1.00 91.44 418 LEU A CA 1
ATOM 3326 C C . LEU A 1 418 ? 34.227 -8.390 -12.111 1.00 91.44 418 LEU A C 1
ATOM 3328 O O . LEU A 1 418 ? 34.817 -9.397 -12.498 1.00 91.44 418 LEU A O 1
ATOM 3332 N N . THR A 1 419 ? 34.760 -7.559 -11.214 1.00 91.00 419 THR A N 1
ATOM 3333 C CA . THR A 1 419 ? 36.086 -7.739 -10.604 1.00 91.00 419 THR A CA 1
ATOM 3334 C C . THR A 1 419 ? 36.019 -8.615 -9.342 1.00 91.00 419 THR A C 1
ATOM 3336 O O . THR A 1 419 ? 35.157 -8.390 -8.492 1.00 91.00 419 THR A O 1
ATOM 3339 N N . PRO A 1 420 ? 36.922 -9.604 -9.155 1.00 89.19 420 PRO A N 1
ATOM 3340 C CA . PRO A 1 420 ? 36.853 -10.534 -8.019 1.00 89.19 420 PRO A CA 1
ATOM 3341 C C . PRO A 1 420 ? 36.932 -9.878 -6.632 1.00 89.19 420 PRO A C 1
ATOM 3343 O O . PRO A 1 420 ? 36.202 -10.277 -5.725 1.00 89.19 420 PRO A O 1
ATOM 3346 N N . SER A 1 421 ? 37.789 -8.865 -6.463 1.00 89.69 421 SER A N 1
ATOM 3347 C CA . SER A 1 421 ? 37.992 -8.168 -5.185 1.00 89.69 421 SER A CA 1
ATOM 3348 C C . SER A 1 421 ? 36.727 -7.433 -4.739 1.00 89.69 421 SER A C 1
ATOM 3350 O O . SER A 1 421 ? 36.179 -7.719 -3.676 1.00 89.69 421 SER A O 1
ATOM 3352 N N . THR A 1 422 ? 36.203 -6.559 -5.593 1.00 91.25 422 THR A N 1
ATOM 3353 C CA . THR A 1 422 ? 34.967 -5.801 -5.356 1.00 91.25 422 THR A CA 1
ATOM 3354 C C . THR A 1 422 ? 33.746 -6.716 -5.278 1.00 91.25 422 THR A C 1
ATOM 3356 O O . THR A 1 422 ? 32.857 -6.485 -4.465 1.00 91.25 422 THR A O 1
ATOM 3359 N N . ARG A 1 423 ? 33.700 -7.820 -6.035 1.00 90.38 423 ARG A N 1
ATOM 3360 C CA . ARG A 1 423 ? 32.621 -8.815 -5.920 1.00 90.38 423 ARG A CA 1
ATOM 3361 C C . ARG A 1 423 ? 32.572 -9.462 -4.535 1.00 90.38 423 ARG A C 1
ATOM 3363 O O . ARG A 1 423 ? 31.474 -9.650 -4.016 1.00 90.38 423 ARG A O 1
ATOM 3370 N N . SER A 1 424 ? 33.720 -9.796 -3.939 1.00 89.19 424 SER A N 1
ATOM 3371 C CA . SER A 1 424 ? 33.763 -10.371 -2.585 1.00 89.19 424 SER A CA 1
ATOM 3372 C C . SER A 1 424 ? 33.198 -9.401 -1.539 1.00 89.19 424 SER A C 1
ATOM 3374 O O . SER A 1 424 ? 32.409 -9.793 -0.681 1.00 89.19 424 SER A O 1
ATOM 3376 N N . GLU A 1 425 ? 33.495 -8.109 -1.688 1.00 91.06 425 GLU A N 1
ATOM 3377 C CA . GLU A 1 425 ? 32.935 -7.039 -0.862 1.00 91.06 425 GLU A CA 1
ATOM 3378 C C . GLU A 1 425 ? 31.410 -6.925 -1.046 1.00 91.06 425 GLU A C 1
ATOM 3380 O O . GLU A 1 425 ? 30.655 -6.936 -0.071 1.00 91.06 425 GLU A O 1
ATOM 3385 N N . LEU A 1 426 ? 30.932 -6.909 -2.297 1.00 90.50 426 LEU A N 1
ATOM 3386 C CA . LEU A 1 426 ? 29.500 -6.869 -2.613 1.00 90.50 426 LEU A CA 1
ATOM 3387 C C . LEU A 1 426 ? 28.748 -8.091 -2.069 1.00 90.50 426 LEU A C 1
ATOM 3389 O O . LEU A 1 426 ? 27.596 -7.966 -1.659 1.00 90.50 426 LEU A O 1
ATOM 3393 N N . GLN A 1 427 ? 29.372 -9.271 -2.048 1.00 89.62 427 GLN A N 1
ATOM 3394 C CA . GLN A 1 427 ? 28.779 -10.479 -1.468 1.00 89.62 427 GLN A CA 1
ATOM 3395 C C . GLN A 1 427 ? 28.562 -10.341 0.042 1.00 89.62 427 GLN A C 1
ATOM 3397 O O . GLN A 1 427 ? 27.499 -10.721 0.534 1.00 89.62 427 GLN A O 1
ATOM 3402 N N . VAL A 1 428 ? 29.525 -9.765 0.766 1.00 87.75 428 VAL A N 1
ATOM 3403 C CA . VAL A 1 428 ? 29.393 -9.489 2.206 1.00 87.75 428 VAL A CA 1
ATOM 3404 C C . VAL A 1 428 ? 28.283 -8.466 2.456 1.00 87.75 428 VAL A C 1
ATOM 3406 O O . VAL A 1 428 ? 27.411 -8.680 3.299 1.00 87.75 428 VAL A O 1
ATOM 3409 N N . LEU A 1 429 ? 28.245 -7.389 1.672 1.00 86.94 429 LEU A N 1
ATOM 3410 C CA . LEU A 1 429 ? 27.195 -6.373 1.765 1.00 86.94 429 LEU A CA 1
ATOM 3411 C C . LEU A 1 429 ? 25.804 -6.932 1.415 1.00 86.94 429 LEU A C 1
ATOM 3413 O O . LEU A 1 429 ? 24.817 -6.594 2.069 1.00 86.94 429 LEU A O 1
ATOM 3417 N N . ALA A 1 430 ? 25.703 -7.836 0.437 1.00 88.75 430 ALA A N 1
ATOM 3418 C CA . ALA A 1 430 ? 24.442 -8.479 0.073 1.00 88.75 430 ALA A CA 1
ATOM 3419 C C . ALA A 1 430 ? 23.869 -9.346 1.208 1.00 88.75 430 ALA A C 1
ATOM 3421 O O . ALA A 1 430 ? 22.649 -9.413 1.370 1.00 88.75 430 ALA A O 1
ATOM 3422 N N . GLN A 1 431 ? 24.720 -9.952 2.045 1.00 85.25 431 GLN A N 1
ATOM 3423 C CA . GLN A 1 431 ? 24.265 -10.648 3.255 1.00 85.25 431 GLN A CA 1
ATOM 3424 C C . GLN A 1 431 ? 23.659 -9.678 4.280 1.00 85.25 431 GLN A C 1
ATOM 3426 O O . GLN A 1 431 ? 22.701 -10.034 4.966 1.00 85.25 431 GLN A O 1
ATOM 3431 N N . ALA A 1 432 ? 24.162 -8.441 4.355 1.00 81.31 432 ALA A N 1
ATOM 3432 C CA . ALA A 1 432 ? 23.623 -7.415 5.247 1.00 81.31 432 ALA A CA 1
ATOM 3433 C C . ALA A 1 432 ? 22.232 -6.915 4.814 1.00 81.31 432 ALA A C 1
ATOM 3435 O O . ALA A 1 432 ? 21.415 -6.594 5.679 1.00 81.31 432 ALA A O 1
ATOM 3436 N N . VAL A 1 433 ? 21.922 -6.919 3.507 1.00 79.69 433 VAL A N 1
ATOM 3437 C CA . VAL A 1 433 ? 20.573 -6.600 2.989 1.00 79.69 433 VAL A CA 1
ATOM 3438 C C . VAL A 1 433 ? 19.528 -7.548 3.581 1.00 79.69 433 VAL A C 1
ATOM 3440 O O . VAL A 1 433 ? 18.451 -7.115 3.994 1.00 79.69 433 VAL A O 1
ATOM 3443 N N . TYR A 1 434 ? 19.865 -8.837 3.668 1.00 67.31 434 TYR A N 1
ATOM 3444 C CA . TYR A 1 434 ? 19.000 -9.897 4.179 1.00 67.31 434 TYR A CA 1
ATOM 3445 C C . TYR A 1 434 ? 19.226 -10.155 5.680 1.00 67.31 434 TYR A C 1
ATOM 3447 O O . TYR A 1 434 ? 19.363 -11.294 6.126 1.00 67.31 434 TYR A O 1
ATOM 3455 N N . ARG A 1 435 ? 19.247 -9.114 6.518 1.00 59.34 435 ARG A N 1
ATOM 3456 C CA . ARG A 1 435 ? 19.110 -9.343 7.963 1.00 59.34 435 ARG A CA 1
ATOM 3457 C C . ARG A 1 435 ? 17.656 -9.683 8.285 1.00 59.34 435 ARG A C 1
ATOM 3459 O O . ARG A 1 435 ? 16.802 -8.805 8.372 1.00 59.34 435 ARG A O 1
ATOM 3466 N N . LYS A 1 436 ? 17.368 -10.976 8.483 1.00 52.09 436 LYS A N 1
ATOM 3467 C CA . LYS A 1 436 ? 16.122 -11.402 9.137 1.00 52.09 436 LYS A CA 1
ATOM 3468 C C . LYS A 1 436 ? 16.083 -10.777 10.532 1.00 52.09 436 LYS A C 1
ATOM 3470 O O . LYS A 1 436 ? 16.996 -11.007 11.323 1.00 52.09 436 LYS A O 1
ATOM 3475 N N . ALA A 1 437 ? 15.028 -10.015 10.820 1.00 47.47 437 ALA A N 1
ATOM 3476 C CA . ALA A 1 437 ? 14.728 -9.577 12.178 1.00 47.47 437 ALA A CA 1
ATOM 3477 C C . ALA A 1 437 ? 14.714 -10.801 13.103 1.00 47.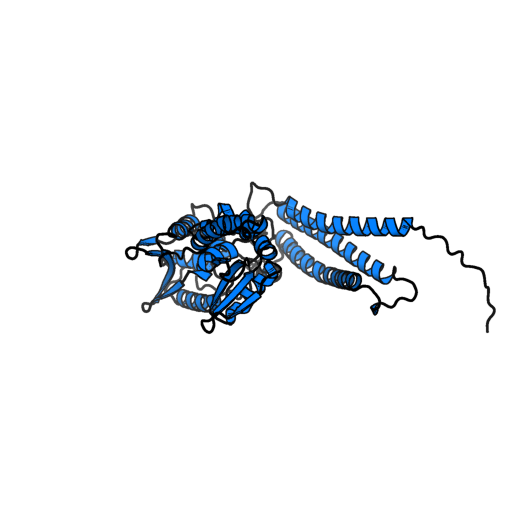47 437 ALA A C 1
ATOM 3479 O O . ALA A 1 437 ? 14.183 -11.854 12.725 1.00 47.47 437 ALA A O 1
ATOM 3480 N N . SER A 1 438 ? 15.304 -10.678 14.292 1.00 36.78 438 SER A N 1
ATOM 3481 C CA . SER A 1 438 ? 15.185 -11.726 15.301 1.00 36.78 438 SER A CA 1
ATOM 3482 C C . SER A 1 438 ? 13.718 -11.781 15.757 1.00 36.78 438 SER A C 1
ATOM 3484 O O . SER A 1 438 ? 13.252 -10.888 16.461 1.00 36.78 438 SER A O 1
ATOM 3486 N N . LYS A 1 439 ? 12.951 -12.757 15.248 1.00 34.16 439 LYS A N 1
ATOM 3487 C CA . LYS A 1 439 ? 11.563 -12.990 15.681 1.00 34.16 439 LYS A CA 1
ATOM 3488 C C . LYS A 1 439 ? 11.528 -13.605 17.074 1.00 34.16 439 LYS A C 1
ATOM 3490 O O . LYS A 1 439 ? 12.399 -14.461 17.360 1.00 34.16 439 LYS A O 1
#

Sequence (439 aa):
MIKQWTGPRVQSRKTLSSSLFHRIIVLYYMHGIVRTNTRVFACYTRPNGSSNQHICYPPLSDTPYHLGPAVDLSILSLHIAGFSSLMGAINIITTIINMRAPGMSMERLPLFVWAVFITAWLLLLSLPVLAGAITMLLTDRNLNTSFYDANGGGDPILYQHLFLCFNFLAFRQQWAVHPRTKDLPVPSDSFLSWFIGFTEGDGSFVVNHRGELSLILIQGVDNVELLYRVQKGIRLGNIIKQGPRVYRLIIGRREDLHLILLLFNGNVVLPSRKVQFSKFMTAYNNLSRLQSGPITYLTSRVLPSLEDQWLLGFTEAEGCFTISFLSNSVAFRTRYIVSQKGACNLPILSHLITLFGAGVIEGHSQKDNYSYILSGLSNVQLAYFYFDMNLPHFLGLKKNSYLTFKDLNARIALGDHLTPSTRSELQVLAQAVYRKASK

InterPro domains:
  IPR000883 Cytochrome c oxidase subunit I [PF00115] (13-166)
  IPR000883 Cytochrome c oxidase subunit I [PR01165] (50-62)
  IPR000883 Cytochrome c oxidase subunit I [PR01165] (82-100)
  IPR000883 Cytochrome c oxidase subunit I [PR01165] (111-130)
  IPR000883 Cytochrome c oxidase subunit I [PR01165] (140-161)
  IPR000883 Cytochrome c oxidase subunit I [PTHR10422] (49-166)
  IPR004860 Homing endonuclease, LAGLIDADG domain [PF00961] (196-283)
  IPR004860 Homing endonuclease, LAGLIDADG domain [PF00961] (311-407)
  IPR023616 Cytochrome c oxidase-like, subunit I domain [PS50855] (57-167)
  IPR027434 Homing endonuclease [G3DSA:3.10.28.10] (185-292)
  IPR027434 Homing endonuclease [G3DSA:3.10.28.10] (304-439)
  IPR027434 Homing endonuclease [SSF55608] (182-288)
  IPR027434 Homing endonuclease [SSF55608] (301-423)
  IPR036927 Cytochrome c oxidase-like, subunit I superfamily [G3DSA:1.20.210.10] (7-184)
  IPR036927 Cytochrome c oxidase-like, subunit I superfamily [SSF81442] (42-163)

Solvent-accessible surface area (backbone atoms only — not comparable to full-atom values): 24989 Å² total; per-residue (Å²): 136,90,81,86,85,91,69,85,77,76,78,69,76,81,44,73,61,60,59,51,51,50,51,49,47,53,51,53,47,53,53,40,54,54,48,50,56,52,42,64,60,46,71,64,62,69,97,84,70,75,100,65,72,86,57,88,46,61,65,64,55,25,51,94,70,42,80,58,66,66,61,59,52,50,53,50,52,51,48,55,52,46,50,54,51,39,55,49,21,53,51,50,47,51,45,63,69,69,70,51,62,90,92,62,57,81,87,74,53,56,68,69,59,51,52,53,47,53,51,24,54,51,47,55,65,48,48,58,57,54,49,48,57,54,49,49,52,50,34,34,56,74,66,75,45,36,62,41,39,64,92,66,76,20,45,42,59,67,66,42,74,78,44,50,55,82,61,56,60,69,24,54,63,50,40,56,70,32,92,87,36,45,93,49,82,78,71,52,69,51,58,52,37,16,50,50,22,25,37,71,49,52,37,43,84,42,74,45,97,86,70,50,54,31,46,38,40,67,36,26,63,83,35,40,64,57,54,52,49,50,35,70,59,72,64,53,58,48,79,45,78,58,73,96,48,33,35,34,36,42,35,54,52,70,69,61,44,50,47,51,49,38,46,44,50,36,44,52,62,50,54,66,53,44,57,56,48,50,55,51,50,53,56,56,52,67,46,86,86,59,91,83,59,70,79,83,86,51,94,51,76,28,55,85,54,87,89,52,26,24,60,57,21,24,34,70,48,46,39,45,58,47,52,48,72,48,90,92,49,74,52,69,47,44,36,44,37,42,57,47,69,43,76,73,35,46,66,60,48,52,46,48,28,65,73,62,72,46,57,47,79,43,77,48,97,52,86,61,29,39,28,30,38,30,57,41,74,78,52,44,53,59,52,44,61,54,52,59,76,41,43,92,75,53,58,55,59,59,40,55,20,48,54,50,46,53,52,50,52,52,43,48,74,74,46,44,47,74,45,72,71,53,27,54,53,50,53,57,53,32,55,59,31,58,63,74,74,68,122

Nearest PDB structures (foldseek):
  8d4t-assembly1_N  TM=6.666E-01  e=2.683E-09  Bos taurus
  7vuw-assembly2_N  TM=6.642E-01  e=1.589E-08  Bos taurus
  5z62-assembly1_A  TM=6.359E-01  e=4.712E-08  Homo sapiens
  3abl-assembly1_A  TM=5.363E-01  e=1.304E-08  Bos taurus
  8ugh-assembly1_4A  TM=3.396E-01  e=5.099E-09  Sus scrofa

Mean predicted aligned error: 14.39 Å

Organism: NCBI:txid1383262

pLDDT: mean 79.95, std 18.89, range [25.08, 97.19]

Foldseek 3Di:
DDDDDDDDPPPPCPDPVVVVVVVVCLVCLVVVLVCLVVVLQCVPDDDPDDPPPNDCAPPCVACVNDVDCPSVVNLVSLVVSLVSLLVSLVVLLCCLVPVDDPPDDPVNDPPVSVVSNVVSVVSNVPSVVVNVVSVQVVCVRPVVDVQPPVVNVHNSVVVCVVPLAADCVVLVVLQCVQPQRVVDDAAGQQLLLLVLLLCLQFWDFDQDPVLFTKIKGKDWPLFVVVVVSVCVRLVAFDWDDDPDTMIMTIHGPLSSVVSVLSSCQQPRAFPVVLVRSVVSLVSSQPDPDDPVHRDDHDPHNRADALVHCSVLSNCVRFKAWAKAADPVDLDIKTKIKGKDFAPSRVVNLVVVCVRLVDWDKDDDPDPRMIMTIQIDLVSVVSCCVSCVVCLVVRDGLQSVLVVLSVVLSVCVVVVLSVDPVSVVVSNVSRVSSPDDRPD